Protein AF-A0A9P1CWI2-F1 (afdb_monomer)

InterPro domains:
  IPR001040 Translation Initiation factor eIF- 4e [PF01652] (31-166)
  IPR001040 Translation Initiation factor eIF- 4e [PTHR11960] (29-166)
  IPR023398 Translation Initiation factor eIF- 4e-like [G3DSA:3.30.760.10] (8-186)
  IPR023398 Translation Initiation factor eIF- 4e-like [SSF55418] (23-171)

Solvent-accessible surface area (backbone atoms only — not comparable to full-atom values): 26866 Å² total; per-residue (Å²): 137,82,56,58,44,91,47,72,92,69,32,76,87,67,84,75,74,81,76,81,66,73,94,78,68,85,71,74,74,52,68,39,91,61,45,31,30,34,32,39,27,47,54,78,75,98,80,74,99,66,72,77,67,72,56,48,67,78,30,46,40,81,76,48,71,30,50,26,55,58,49,39,53,70,49,55,76,75,49,87,49,60,39,45,46,76,77,44,68,39,51,57,78,47,96,83,74,55,87,72,64,51,47,45,38,30,46,33,41,20,35,62,95,48,61,100,46,62,83,29,82,61,35,41,56,12,34,40,40,32,34,72,39,52,75,86,69,39,50,47,54,46,20,22,30,54,48,35,46,51,50,32,53,61,68,65,70,47,50,64,88,42,74,44,29,40,36,43,34,64,40,57,85,56,80,90,76,84,65,76,47,22,45,32,43,34,46,31,26,45,39,65,91,84,47,63,74,77,56,47,55,52,51,53,53,44,28,50,53,38,52,28,50,39,32,13,42,34,80,86,72,81,41,80,53,77,63,62,67,75,72,43,80,48,74,42,50,82,70,61,57,62,56,53,55,60,69,72,52,90,72,81,90,82,83,86,82,90,83,92,83,86,88,86,82,86,82,91,78,90,80,91,77,92,78,84,88,77,94,80,81,86,78,79,82,77,73,80,83,36,50,30,38,43,23,65,50,56,27,65,76,32,45,59,63,80,42,82,49,46,55,24,46,23,49,32,59,41,80,89,77,71,41,70,44,61,34,53,64,63,44,58,54,53,91,84,42,67,63,84,49,88,50,83,44,70,61,29,44,19,56,35,75,47,15,38,87,87,52,49,83,44,71,49,58,24,57,44,51,62,38,52,31,59,45,45,27,50,75,73,32,43,69,65,82,57,50,89,83,20,60,23,58,30,56,41,77,91,78,71,41,69,44,62,34,60,60,65,39,61,57,48,92,84,43,65,64,83,36,88,46,85,74,23,32,32,32,33,54,43,26,36,81,86,66,45,81,43,72,47,59,36,57,75,74,47,76,71,77,82,89,123

Radius of gyration: 28.78 Å; Cα contacts (8 Å, |Δi|>4): 763; chains: 1; bounding box: 79×46×89 Å

Secondary structure (DSSP, 8-state):
-------TTTS-----------TT------EEEEEEEEEEEEPPPS-----TTHHHHHHEEEEEEEEEHHHHHHHHTTSPPHHHHHHS-SB---TT------BEEEEEEEETT--SSTTSTTTTT-EEEEEEEEGGG-HHHHHHHHHHHHHHHHTT-SSSS-EEEEEEEE-SSS--SS---EEEEEEEE---TTS-HHHHHHHHHHHHHHHHHHHTEETTTTEE---PPPSEEEE--TTTHHHHHHHHS-----------------------------S----------EE----HHHHHHTTT-----TTS-EEEEETTTTEEEEE--GGG-BTTB------SSGGG-EEEEEE-TT--EEEEEESS-----HHIIIII-TT----TTS-EEEEETTTTEEEEE--GGGSBTTBPP----TTS-EEEEEE-TT--EEEEEEPPP-PPP---

Mean predicted aligned error: 19.67 Å

Structure (mmCIF, N/CA/C/O backbone):
data_AF-A0A9P1CWI2-F1
#
_entry.id   AF-A0A9P1CWI2-F1
#
loop_
_atom_site.group_PDB
_atom_site.id
_atom_site.type_symbol
_atom_site.label_atom_id
_atom_site.label_alt_id
_atom_site.label_comp_id
_atom_site.label_asym_id
_atom_site.label_entity_id
_atom_site.label_seq_id
_atom_site.pdbx_PDB_ins_code
_atom_site.Cartn_x
_atom_site.Cartn_y
_atom_site.Cartn_z
_atom_site.occupancy
_atom_site.B_iso_or_equiv
_atom_site.auth_seq_id
_atom_site.auth_comp_id
_atom_site.auth_asym_id
_atom_site.auth_atom_id
_atom_site.pdbx_PDB_model_num
ATOM 1 N N . MET A 1 1 ? -16.389 21.669 15.141 1.00 61.06 1 MET A N 1
ATOM 2 C CA . MET A 1 1 ? -15.315 20.672 14.981 1.00 61.06 1 MET A CA 1
ATOM 3 C C . MET A 1 1 ? -15.997 19.438 14.447 1.00 61.06 1 MET A C 1
ATOM 5 O O . MET A 1 1 ? -16.940 18.985 15.090 1.00 61.06 1 MET A O 1
ATOM 9 N N . VAL A 1 2 ? -15.622 19.007 13.248 1.00 74.56 2 VAL A N 1
ATOM 10 C CA . VAL A 1 2 ? -16.222 17.835 12.600 1.00 74.56 2 VAL A CA 1
ATOM 11 C C . VAL A 1 2 ? -15.316 16.646 12.904 1.00 74.56 2 VAL A C 1
ATOM 13 O O . VAL A 1 2 ? -14.103 16.759 12.760 1.00 74.56 2 VAL A O 1
ATOM 16 N N . PHE A 1 3 ? -15.891 15.550 13.388 1.00 82.25 3 PHE A N 1
ATOM 17 C CA . PHE A 1 3 ? -15.157 14.331 13.722 1.00 82.25 3 PHE A CA 1
ATOM 18 C C . PHE A 1 3 ? -15.483 13.255 12.696 1.00 82.25 3 PHE A C 1
ATOM 20 O O . PHE A 1 3 ? -16.631 13.158 12.258 1.00 82.25 3 PHE A O 1
ATOM 27 N N . LEU A 1 4 ? -14.504 12.416 12.361 1.00 87.19 4 LEU A N 1
ATOM 28 C CA . LEU A 1 4 ? -14.755 11.220 11.562 1.00 87.19 4 LEU A CA 1
ATOM 29 C C . LEU A 1 4 ? -15.491 10.159 12.398 1.00 87.19 4 LEU A C 1
ATOM 31 O O . LEU A 1 4 ? -14.876 9.297 13.024 1.00 87.19 4 LEU A O 1
ATOM 35 N N . SER A 1 5 ? -16.819 10.228 12.415 1.00 87.12 5 SER A N 1
ATOM 36 C CA . SER A 1 5 ? -17.670 9.224 13.049 1.00 87.12 5 SER A CA 1
ATOM 37 C C . SER A 1 5 ? -18.740 8.738 12.082 1.00 87.12 5 SER A C 1
ATOM 39 O O . SER A 1 5 ? -19.436 9.533 11.450 1.00 87.12 5 SER A O 1
ATOM 41 N N . PHE A 1 6 ? -18.885 7.417 12.010 1.00 86.06 6 PHE A N 1
ATOM 42 C CA . PHE A 1 6 ? -19.970 6.751 11.286 1.00 86.06 6 PHE A CA 1
ATOM 43 C C . PHE A 1 6 ? -21.175 6.467 12.191 1.00 86.06 6 PHE A C 1
ATOM 45 O O . PHE A 1 6 ? -22.125 5.809 11.781 1.00 86.06 6 PHE A O 1
ATOM 52 N N . ASN A 1 7 ? -21.154 6.967 13.429 1.00 84.44 7 ASN A N 1
ATOM 53 C CA . ASN A 1 7 ? -22.314 6.947 14.300 1.00 84.44 7 ASN A CA 1
ATOM 54 C C . ASN A 1 7 ? -23.168 8.191 14.034 1.00 84.44 7 ASN A C 1
ATOM 56 O O . ASN A 1 7 ? -22.794 9.303 14.409 1.00 84.44 7 ASN A O 1
ATOM 60 N N . SER A 1 8 ? -24.355 7.997 13.461 1.00 77.62 8 SER A N 1
ATOM 61 C CA . SER A 1 8 ? -25.297 9.079 13.146 1.00 77.62 8 SER A CA 1
ATOM 62 C C . SER A 1 8 ? -25.824 9.837 14.375 1.00 77.62 8 SER A C 1
ATOM 64 O O . SER A 1 8 ? -26.480 10.863 14.234 1.00 77.62 8 SER A O 1
ATOM 66 N N . ALA A 1 9 ? -25.604 9.328 15.594 1.00 78.62 9 ALA A N 1
ATOM 67 C CA . ALA A 1 9 ? -25.898 10.059 16.828 1.00 78.62 9 ALA A CA 1
ATOM 68 C C . ALA A 1 9 ? -24.788 11.060 17.209 1.00 78.62 9 ALA A C 1
ATOM 70 O O . ALA A 1 9 ? -24.990 11.903 18.085 1.00 78.62 9 ALA A O 1
ATOM 71 N N . VAL A 1 10 ? -23.611 10.940 16.591 1.00 77.69 10 VAL A N 1
ATOM 72 C CA . VAL A 1 10 ? -22.402 11.720 16.874 1.00 77.69 10 VAL A CA 1
ATOM 73 C C . VAL A 1 10 ? -22.134 12.740 15.769 1.00 77.69 10 VAL A C 1
ATOM 75 O O . VAL A 1 10 ? -21.840 13.898 16.071 1.00 77.69 10 VAL A O 1
ATOM 78 N N . THR A 1 11 ? -22.241 12.333 14.505 1.00 68.44 11 THR A N 1
ATOM 79 C CA . THR A 1 11 ? -22.252 13.242 13.354 1.00 68.44 11 THR A CA 1
ATOM 80 C C . THR A 1 11 ? -23.661 13.798 13.166 1.00 68.44 11 THR A C 1
ATOM 82 O O . THR A 1 11 ? -24.639 13.055 13.183 1.00 68.44 11 THR A O 1
ATOM 85 N N . ALA A 1 12 ? -23.793 15.124 13.043 1.00 54.94 12 ALA A N 1
ATOM 86 C CA . ALA A 1 12 ? -25.077 15.715 12.675 1.00 54.94 12 ALA A CA 1
ATOM 87 C C . ALA A 1 12 ? -25.476 15.193 11.282 1.00 54.94 12 ALA A C 1
ATOM 89 O O . ALA A 1 12 ? -24.586 15.019 10.448 1.00 54.94 12 ALA A O 1
ATOM 90 N N . PRO A 1 13 ? -26.766 14.932 11.014 1.00 50.50 13 PRO A N 1
ATOM 91 C CA . PRO A 1 13 ? -27.206 14.628 9.663 1.00 50.50 13 PRO A CA 1
ATOM 92 C C . PRO A 1 13 ? -26.989 15.879 8.810 1.00 50.50 13 PRO A C 1
ATOM 94 O O . PRO A 1 13 ? -27.788 16.813 8.864 1.00 50.50 13 PRO A O 1
ATOM 97 N N . ASP A 1 14 ? -25.884 15.929 8.071 1.00 51.47 14 ASP A N 1
ATOM 98 C CA . ASP A 1 14 ? -25.762 16.875 6.972 1.00 51.47 14 ASP A CA 1
ATOM 99 C C . ASP A 1 14 ? -26.809 16.494 5.918 1.00 51.47 14 ASP A C 1
ATOM 101 O O . ASP A 1 14 ? -27.098 15.310 5.714 1.00 51.47 14 ASP A O 1
ATOM 105 N N . GLU A 1 15 ? -27.418 17.502 5.285 1.00 45.22 15 GLU A N 1
ATOM 106 C CA . GLU A 1 15 ? -28.235 17.322 4.085 1.00 45.22 15 GLU A CA 1
ATOM 107 C C . GLU A 1 15 ? -27.381 16.558 3.074 1.00 45.22 15 GLU A C 1
ATOM 109 O O . GLU A 1 15 ? -26.485 17.125 2.447 1.00 45.22 15 GLU A O 1
ATOM 114 N N . VAL A 1 16 ? -27.604 15.246 2.980 1.00 47.19 16 VAL A N 1
ATOM 115 C CA . VAL A 1 16 ? -26.963 14.394 1.989 1.00 47.19 16 VAL A CA 1
ATOM 116 C C . VAL A 1 16 ? -27.349 15.000 0.652 1.00 47.19 16 VAL A C 1
ATOM 118 O O . VAL A 1 16 ? -28.503 14.906 0.238 1.00 47.19 16 VAL A O 1
ATOM 121 N N . ALA A 1 17 ? -26.411 15.694 0.008 1.00 44.84 17 ALA A N 1
ATOM 122 C CA . ALA A 1 17 ? -26.569 16.030 -1.389 1.00 44.84 17 ALA A CA 1
ATOM 123 C C . ALA A 1 17 ? -26.794 14.689 -2.085 1.00 44.84 17 ALA A C 1
ATOM 125 O O . ALA A 1 17 ? -25.910 13.831 -2.044 1.00 44.84 17 ALA A O 1
ATOM 126 N N . GLU A 1 18 ? -27.996 14.477 -2.623 1.00 46.00 18 GLU A N 1
ATOM 127 C CA . GLU A 1 18 ? -28.284 13.323 -3.461 1.00 46.00 18 GLU A CA 1
ATOM 128 C C . GLU A 1 18 ? -27.294 13.380 -4.625 1.00 46.00 18 GLU A C 1
ATOM 130 O O . GLU A 1 18 ? -27.466 14.120 -5.595 1.00 46.00 18 GLU A O 1
ATOM 135 N N . LEU A 1 19 ? -26.187 12.652 -4.492 1.00 48.84 19 LEU A N 1
ATOM 136 C CA . LEU A 1 19 ? -25.312 12.356 -5.604 1.00 48.84 19 LEU A CA 1
ATOM 137 C C . LEU A 1 19 ? -26.126 11.418 -6.486 1.00 48.84 19 LEU A C 1
ATOM 139 O O . LEU A 1 19 ? -26.185 10.216 -6.240 1.00 48.84 19 LEU A O 1
ATOM 143 N N . HIS A 1 20 ? -26.817 11.991 -7.470 1.00 49.06 20 HIS A N 1
ATOM 144 C CA . HIS A 1 20 ? -27.402 11.242 -8.571 1.00 49.06 20 HIS A CA 1
ATOM 145 C C . HIS A 1 20 ? -26.250 10.565 -9.323 1.00 49.06 20 HIS A C 1
ATOM 147 O O . HIS A 1 20 ? -25.627 11.166 -10.196 1.00 49.06 20 HIS A O 1
ATOM 153 N N . GLY A 1 21 ? -25.901 9.350 -8.905 1.00 50.84 21 GLY A N 1
ATOM 154 C CA . GLY A 1 21 ? -25.001 8.483 -9.647 1.00 50.84 21 GLY A CA 1
ATOM 155 C C . GLY A 1 21 ? -25.728 7.971 -10.882 1.00 50.84 21 GLY A C 1
ATOM 156 O O . GLY A 1 21 ? -26.854 7.490 -10.772 1.00 50.84 21 GLY A O 1
ATOM 157 N N . ASP A 1 22 ? -25.100 8.093 -12.048 1.00 49.88 22 ASP A N 1
ATOM 158 C CA . ASP A 1 22 ? -25.577 7.450 -13.269 1.00 49.88 22 ASP A CA 1
ATOM 159 C C . ASP A 1 22 ? -25.653 5.929 -13.024 1.00 49.88 22 ASP A C 1
ATOM 161 O O . ASP A 1 22 ? -24.626 5.277 -12.828 1.00 49.88 22 ASP A O 1
ATOM 165 N N . GLU A 1 23 ? -26.869 5.369 -13.016 1.00 54.31 23 GLU A N 1
ATOM 166 C CA . GLU A 1 23 ? -27.195 3.976 -12.640 1.00 54.31 23 GLU A CA 1
ATOM 167 C C . GLU A 1 23 ? -26.564 2.878 -13.532 1.00 54.31 23 GLU A C 1
ATOM 169 O O . GLU A 1 23 ? -26.825 1.699 -13.317 1.00 54.31 23 GLU A O 1
ATOM 174 N N . ASP A 1 24 ? -25.701 3.220 -14.495 1.00 47.25 24 ASP A N 1
ATOM 175 C CA . ASP A 1 24 ? -25.179 2.284 -15.507 1.00 47.25 24 ASP A CA 1
ATOM 176 C C . ASP A 1 24 ? -23.649 2.091 -15.502 1.00 47.25 24 ASP A C 1
ATOM 178 O O . ASP A 1 24 ? -23.100 1.405 -16.369 1.00 47.25 24 ASP A O 1
ATOM 182 N N . SER A 1 25 ? -22.923 2.636 -14.522 1.00 53.34 25 SER A N 1
ATOM 183 C CA . SER A 1 25 ? -21.512 2.269 -14.345 1.00 53.34 25 SER A CA 1
ATOM 184 C C . SER A 1 25 ? -21.426 1.012 -13.485 1.00 53.34 25 SER A C 1
ATOM 186 O O . SER A 1 25 ? -21.505 1.095 -12.263 1.00 53.34 25 SER A O 1
ATOM 188 N N . LEU A 1 26 ? -21.261 -0.150 -14.123 1.00 56.81 26 LEU A N 1
ATOM 189 C CA . LEU A 1 26 ? -20.734 -1.363 -13.490 1.00 56.81 26 LEU A CA 1
ATOM 190 C C . LEU A 1 26 ? -19.372 -1.012 -12.862 1.00 56.81 26 LEU A C 1
ATOM 192 O O . LEU A 1 26 ? -18.341 -1.106 -13.526 1.00 56.81 26 LEU A O 1
ATOM 196 N N . MET A 1 27 ? -19.374 -0.491 -11.633 1.00 60.91 27 MET A N 1
ATOM 197 C CA . MET A 1 27 ? -18.154 -0.234 -10.881 1.00 60.91 27 MET A CA 1
ATOM 198 C C . MET A 1 27 ? -17.640 -1.585 -10.408 1.00 60.91 27 MET A C 1
ATOM 200 O O . MET A 1 27 ? -18.246 -2.208 -9.541 1.00 60.91 27 MET A O 1
ATOM 204 N N . ASP A 1 28 ? -16.561 -2.055 -11.032 1.00 71.75 28 ASP A N 1
ATOM 205 C CA . ASP A 1 28 ? -15.754 -3.127 -10.461 1.00 71.75 28 ASP A CA 1
ATOM 206 C C . ASP A 1 28 ? -15.321 -2.686 -9.052 1.00 71.75 28 ASP A C 1
ATOM 208 O O . ASP A 1 28 ? -14.821 -1.568 -8.890 1.00 71.75 28 ASP A O 1
ATOM 212 N N . ASP A 1 29 ? -15.541 -3.544 -8.050 1.00 78.50 29 ASP A N 1
ATOM 213 C CA . ASP A 1 29 ? -15.198 -3.271 -6.652 1.00 78.50 29 ASP A CA 1
ATOM 214 C C . ASP A 1 29 ? -13.732 -2.814 -6.530 1.00 78.50 29 ASP A C 1
ATOM 216 O O . ASP A 1 29 ? -12.827 -3.427 -7.103 1.00 78.50 29 ASP A O 1
ATOM 220 N N . LEU A 1 30 ? -13.472 -1.748 -5.773 1.00 89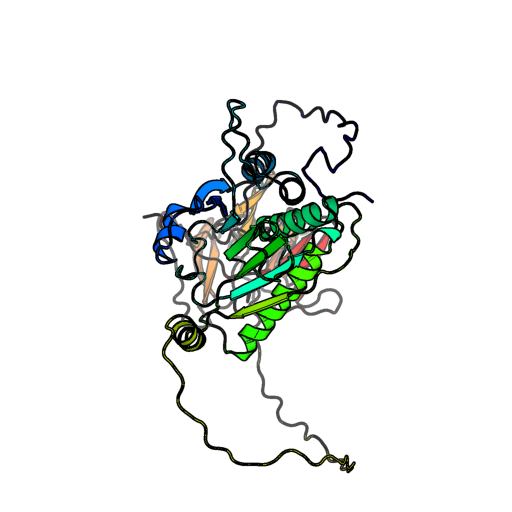.94 30 LEU A N 1
ATOM 221 C CA . LEU A 1 30 ? -12.133 -1.212 -5.541 1.00 89.94 30 LEU A CA 1
ATOM 222 C C . LEU A 1 30 ? -11.354 -2.144 -4.594 1.00 89.94 30 LEU A C 1
ATOM 224 O O . LEU A 1 30 ? -11.638 -2.163 -3.392 1.00 89.94 30 LEU A O 1
ATOM 228 N N . PRO A 1 31 ? -10.338 -2.894 -5.066 1.00 93.88 31 PRO A N 1
ATOM 229 C CA . PRO A 1 31 ? -9.671 -3.888 -4.234 1.00 93.88 31 PRO A CA 1
ATOM 230 C C . PRO A 1 31 ? -8.757 -3.235 -3.190 1.00 93.88 31 PRO A C 1
ATOM 232 O O . PRO A 1 31 ? -8.037 -2.270 -3.466 1.00 93.88 31 PRO A O 1
ATOM 235 N N . LEU A 1 32 ? -8.727 -3.807 -1.988 1.00 92.69 32 LEU A N 1
ATOM 236 C CA . LEU A 1 32 ? -7.727 -3.492 -0.971 1.00 92.69 32 LEU A CA 1
ATOM 237 C C . LEU A 1 32 ? -6.387 -4.158 -1.318 1.00 92.69 32 LEU A C 1
ATOM 239 O O . LEU A 1 32 ? -6.331 -5.189 -1.985 1.00 92.69 32 LEU A O 1
ATOM 243 N N . LYS A 1 33 ? -5.276 -3.605 -0.808 1.00 89.38 33 LYS A N 1
ATOM 244 C CA . LYS A 1 33 ? -3.926 -4.179 -0.997 1.00 89.38 33 LYS A CA 1
ATOM 245 C C . LYS A 1 33 ? -3.826 -5.630 -0.506 1.00 89.38 33 LYS A C 1
ATOM 247 O O . LYS A 1 33 ? -3.065 -6.425 -1.052 1.00 89.38 33 LYS A O 1
ATOM 252 N N . CYS A 1 34 ? -4.539 -5.945 0.568 1.00 89.25 34 CYS A N 1
ATOM 253 C CA . CYS A 1 34 ? -4.666 -7.281 1.126 1.00 89.25 34 CYS A CA 1
ATOM 254 C C . CYS A 1 34 ? -6.066 -7.457 1.711 1.00 89.25 34 CYS A C 1
ATOM 256 O O . CYS A 1 34 ? -6.697 -6.481 2.119 1.00 89.25 34 CYS A O 1
ATOM 258 N N . SER A 1 35 ? -6.518 -8.706 1.771 1.00 94.69 35 SER A N 1
ATOM 259 C CA . SER A 1 35 ? -7.766 -9.070 2.428 1.00 94.69 35 SER A CA 1
ATOM 260 C C . SER A 1 35 ? -7.636 -8.986 3.949 1.00 94.69 35 SER A C 1
ATOM 262 O O . SER A 1 35 ? -6.590 -9.291 4.537 1.00 94.69 35 SER A O 1
ATOM 264 N N . TRP A 1 36 ? -8.736 -8.625 4.593 1.00 96.81 36 TRP A N 1
ATOM 265 C CA . TRP A 1 36 ? -8.875 -8.503 6.034 1.00 96.81 36 TRP A CA 1
ATOM 266 C C . TRP A 1 36 ? -10.053 -9.334 6.520 1.00 96.81 36 TRP A C 1
ATOM 268 O O . TRP A 1 36 ? -11.030 -9.552 5.814 1.00 96.81 36 TRP A O 1
ATOM 278 N N . VAL A 1 37 ? -9.970 -9.786 7.760 1.00 94.88 37 VAL A N 1
ATOM 279 C CA . VAL A 1 37 ? -10.991 -10.580 8.426 1.00 94.88 37 VAL A CA 1
ATOM 280 C C . VAL A 1 37 ? -11.400 -9.853 9.693 1.00 94.88 37 VAL A C 1
ATOM 282 O O . VAL A 1 37 ? -10.557 -9.508 10.528 1.00 94.88 37 VAL A O 1
ATOM 285 N N . VAL A 1 38 ? -12.701 -9.621 9.837 1.00 94.50 38 VAL A N 1
ATOM 286 C CA . VAL A 1 38 ? -13.292 -9.032 11.036 1.00 94.50 38 VAL A CA 1
ATOM 287 C C . VAL A 1 38 ? -13.649 -10.143 12.011 1.00 94.50 38 VAL A C 1
ATOM 289 O O . VAL A 1 38 ? -14.324 -11.113 11.656 1.00 94.50 38 VAL A O 1
ATOM 292 N N . TRP A 1 39 ? -13.234 -9.970 13.261 1.00 91.81 39 TRP A N 1
ATOM 293 C CA . TRP A 1 39 ? -13.498 -10.889 14.357 1.00 91.81 39 TRP A CA 1
ATOM 294 C C . TRP A 1 39 ? -14.203 -10.178 15.507 1.00 91.81 39 TRP A C 1
ATOM 296 O O . TRP A 1 39 ? -13.939 -9.013 15.808 1.00 91.81 39 TRP A O 1
ATOM 306 N N . GLN A 1 40 ? -15.054 -10.920 16.200 1.00 87.00 40 GLN A N 1
ATOM 307 C CA . GLN A 1 40 ? -15.786 -10.474 17.373 1.00 87.00 40 GLN A CA 1
ATOM 308 C C . GLN A 1 40 ? -15.501 -11.420 18.533 1.00 87.00 40 GLN A C 1
ATOM 310 O O . GLN A 1 40 ? -15.705 -12.629 18.418 1.00 87.00 40 GLN A O 1
ATOM 315 N N . GLN A 1 41 ? -15.069 -10.868 19.664 1.00 84.94 41 GLN A N 1
ATOM 316 C CA . GLN A 1 41 ? -14.957 -11.609 20.913 1.00 84.94 41 GLN A CA 1
ATOM 317 C C . GLN A 1 41 ? -16.168 -11.324 21.797 1.00 84.94 41 GLN A C 1
ATOM 319 O O . GLN A 1 41 ? -16.372 -10.193 22.239 1.00 84.94 41 GLN A O 1
ATOM 324 N N . ARG A 1 42 ? -16.976 -12.347 22.077 1.00 78.44 42 ARG A N 1
ATOM 325 C CA . ARG A 1 42 ? -18.140 -12.239 22.967 1.00 78.44 42 ARG A CA 1
ATOM 326 C C . ARG A 1 42 ? -17.717 -12.336 24.432 1.00 78.44 42 ARG A C 1
ATOM 328 O O . ARG A 1 42 ? -16.853 -13.137 24.781 1.00 78.44 42 ARG A O 1
ATOM 335 N N . ALA A 1 43 ? -18.360 -11.554 25.293 1.00 66.62 43 ALA A N 1
ATOM 336 C CA . ALA A 1 43 ? -18.121 -11.613 26.726 1.00 66.62 43 ALA A CA 1
ATOM 337 C C . ALA A 1 43 ? -18.576 -12.960 27.301 1.00 66.62 43 ALA A C 1
ATOM 339 O O . ALA A 1 43 ? -19.666 -13.452 26.997 1.00 66.62 43 ALA A O 1
ATOM 340 N N . ALA A 1 44 ? -17.756 -13.535 28.179 1.00 59.84 44 ALA A N 1
ATOM 341 C CA . ALA A 1 44 ? -18.120 -14.730 28.928 1.00 59.84 44 ALA A CA 1
ATOM 342 C C . ALA A 1 44 ? -19.362 -14.469 29.805 1.00 59.84 44 ALA A C 1
ATOM 344 O O . ALA A 1 44 ? -19.411 -13.445 30.504 1.00 59.84 44 ALA A O 1
ATOM 345 N N . PRO A 1 45 ? -20.347 -15.385 29.869 1.00 53.25 45 PRO A N 1
ATOM 346 C CA . PRO A 1 45 ? -21.370 -15.312 30.901 1.00 53.25 45 PRO A CA 1
ATOM 347 C C . PRO A 1 45 ? -20.694 -15.372 32.280 1.00 53.25 45 PRO A C 1
ATOM 349 O O . PRO A 1 45 ? -19.791 -16.174 32.515 1.00 53.25 45 PRO A O 1
ATOM 352 N N . LYS A 1 46 ? -21.111 -14.496 33.204 1.00 48.50 46 LYS A N 1
ATOM 353 C CA . LYS A 1 46 ? -20.521 -14.330 34.547 1.00 48.50 46 LYS A CA 1
ATOM 354 C C . LYS A 1 46 ? -20.791 -15.538 35.460 1.00 48.50 46 LYS A C 1
ATOM 356 O O . LYS A 1 46 ? -21.474 -15.391 36.464 1.00 48.50 46 LYS A O 1
ATOM 361 N N . SER A 1 47 ? -20.320 -16.735 35.118 1.00 41.38 47 SER A N 1
ATOM 362 C CA . SER A 1 47 ? -20.416 -17.920 35.975 1.00 41.38 47 SER A CA 1
ATOM 363 C C . SER A 1 47 ? -19.581 -19.095 35.449 1.00 41.38 47 SER A C 1
ATOM 365 O O . SER A 1 47 ? -20.120 -20.182 35.263 1.00 41.38 47 SER A O 1
ATOM 367 N N . THR A 1 48 ? -18.273 -18.956 35.223 1.00 38.66 48 THR A N 1
ATOM 368 C CA . THR A 1 48 ? -17.390 -20.136 35.326 1.00 38.66 48 THR A CA 1
ATOM 369 C C . THR A 1 48 ? -15.945 -19.733 35.588 1.00 38.66 48 THR A C 1
ATOM 371 O O . THR A 1 48 ? -15.282 -19.115 34.764 1.00 38.66 48 THR A O 1
ATOM 374 N N . SER A 1 49 ? -15.449 -20.095 36.767 1.00 44.16 49 SER A N 1
ATOM 375 C CA . SER A 1 49 ? -14.027 -20.142 37.089 1.00 44.16 49 SER A CA 1
ATOM 376 C C . SER A 1 49 ? -13.399 -21.328 36.346 1.00 44.16 49 SER A C 1
ATOM 378 O O . SER A 1 49 ? -13.426 -22.451 36.846 1.00 44.16 49 SER A O 1
ATOM 380 N N . GLY A 1 50 ? -12.895 -21.093 35.136 1.00 39.66 50 GLY A N 1
ATOM 381 C CA . GLY A 1 50 ? -12.226 -22.091 34.299 1.00 39.66 50 GLY A CA 1
ATOM 382 C C . GLY A 1 50 ? -11.047 -21.475 33.543 1.00 39.66 50 GLY A C 1
ATOM 383 O O . GLY A 1 50 ? -11.042 -20.281 33.259 1.00 39.66 50 GLY A O 1
ATOM 384 N N . THR A 1 51 ? -10.024 -22.287 33.292 1.00 39.12 51 THR A N 1
ATOM 385 C CA . THR A 1 51 ? -8.711 -21.939 32.728 1.00 39.12 51 THR A CA 1
ATOM 386 C C . THR A 1 51 ? -8.802 -21.074 31.459 1.00 39.12 51 THR A C 1
ATOM 388 O O . THR A 1 51 ? -9.553 -21.370 30.538 1.00 39.12 51 THR A O 1
ATOM 391 N N . SER A 1 52 ? -8.015 -19.997 31.406 1.00 49.22 52 SER A N 1
ATOM 392 C CA . SER A 1 52 ? -8.210 -18.836 30.523 1.00 49.22 52 SER A CA 1
ATOM 393 C C . SER A 1 52 ? -7.942 -19.027 29.023 1.00 49.22 52 SER A C 1
ATOM 395 O O . SER A 1 52 ? -8.293 -18.130 28.263 1.00 49.22 52 SER A O 1
ATOM 397 N N . SER A 1 53 ? -7.322 -20.126 28.572 1.00 42.81 53 SER A N 1
ATOM 398 C CA . SER A 1 53 ? -7.009 -20.305 27.140 1.00 42.81 53 SER A CA 1
ATOM 399 C C . SER A 1 53 ? -8.147 -20.956 26.349 1.00 42.81 53 SER A C 1
ATOM 401 O O . SER A 1 53 ? -8.444 -20.503 25.250 1.00 42.81 53 SER A O 1
ATOM 403 N N . SER A 1 54 ? -8.854 -21.946 26.914 1.00 40.25 54 SER A N 1
ATOM 404 C CA . SER A 1 54 ? -9.941 -22.653 26.211 1.00 40.25 54 SER A CA 1
ATOM 405 C C . SER A 1 54 ? -11.163 -21.767 25.953 1.00 40.25 54 SER A C 1
ATOM 407 O O . SER A 1 54 ? -11.899 -21.979 25.000 1.00 40.25 54 SER A O 1
ATOM 409 N N . HIS A 1 55 ? -11.358 -20.726 26.766 1.00 52.56 55 HIS A N 1
ATOM 410 C CA . HIS A 1 55 ? -12.463 -19.782 26.603 1.00 52.56 55 HIS A CA 1
ATOM 411 C C . HIS A 1 55 ? -12.215 -18.756 25.475 1.00 52.56 55 HIS A C 1
ATOM 413 O O . HIS A 1 55 ? -13.160 -18.134 24.988 1.00 52.56 55 HIS A O 1
ATOM 419 N N . TYR A 1 56 ? -10.963 -18.527 25.054 1.00 57.34 56 TYR A N 1
ATOM 420 C CA . TYR A 1 56 ? -10.644 -17.514 24.038 1.00 57.34 56 TYR A CA 1
ATOM 421 C C . TYR A 1 56 ? -11.091 -17.945 22.635 1.00 57.34 56 TYR A C 1
ATOM 423 O O . TYR A 1 56 ? -11.803 -17.194 21.967 1.00 57.34 56 TYR A O 1
ATOM 431 N N . GLU A 1 57 ? -10.737 -19.169 22.233 1.00 59.50 57 GLU A N 1
ATOM 432 C CA . GLU A 1 57 ? -11.105 -19.759 20.937 1.00 59.50 57 GLU A CA 1
ATOM 433 C C . GLU A 1 57 ? -12.626 -19.925 20.799 1.00 59.50 57 GLU A C 1
ATOM 435 O O . GLU A 1 57 ? -13.195 -19.629 19.754 1.00 59.50 57 GLU A O 1
ATOM 440 N N . GLU A 1 58 ? -13.316 -20.310 21.878 1.00 61.19 58 GLU A N 1
ATOM 441 C CA . GLU A 1 58 ? -14.776 -20.482 21.874 1.00 61.19 58 GLU A CA 1
ATOM 442 C C . GLU A 1 58 ? -15.549 -19.148 21.8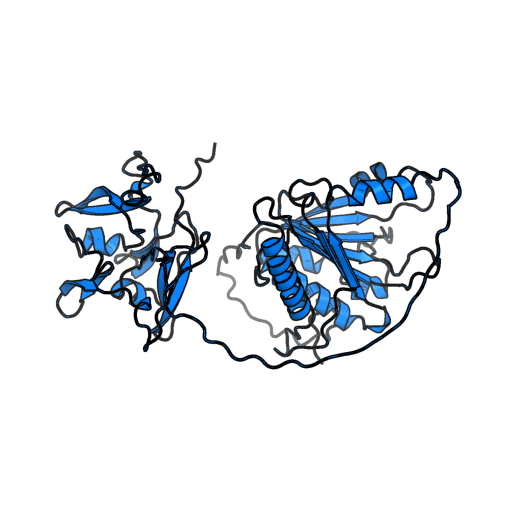34 1.00 61.19 58 GLU A C 1
ATOM 444 O O . GLU A 1 58 ? -16.692 -19.096 21.366 1.00 61.19 58 GLU A O 1
ATOM 449 N N . SER A 1 59 ? -14.939 -18.057 22.318 1.00 71.00 59 SER A N 1
ATOM 450 C CA . SER A 1 59 ? -15.570 -16.729 22.391 1.00 71.00 59 SER A CA 1
ATOM 451 C C . SER A 1 59 ? -15.232 -15.805 21.223 1.00 71.00 59 SER A C 1
ATOM 453 O O . SER A 1 59 ? -15.933 -14.808 21.039 1.00 71.00 59 SER A O 1
ATOM 455 N N . THR A 1 60 ? -14.210 -16.131 20.428 1.00 81.81 60 THR A N 1
ATOM 456 C CA . THR A 1 60 ? -13.738 -15.320 19.300 1.00 81.81 60 THR A CA 1
ATOM 457 C C . THR A 1 60 ? -14.222 -15.909 17.983 1.00 81.81 60 THR A C 1
ATOM 459 O O . THR A 1 60 ? -13.864 -17.025 17.625 1.00 81.81 60 THR A O 1
ATOM 462 N N . LYS A 1 61 ? -15.040 -15.160 17.241 1.00 83.62 61 LYS A N 1
ATOM 463 C CA . LYS A 1 61 ? -15.624 -15.616 15.975 1.00 83.62 61 LYS A CA 1
ATOM 464 C C . LYS A 1 61 ? -15.296 -14.657 14.848 1.00 83.62 61 LYS A C 1
ATOM 466 O O . LYS A 1 61 ? -15.430 -13.448 15.013 1.00 83.62 61 LYS A O 1
ATOM 471 N N . GLN A 1 62 ? -14.913 -15.205 13.703 1.00 86.94 62 GLN A N 1
ATOM 472 C CA . GLN A 1 62 ? -14.898 -14.469 12.445 1.00 86.94 62 GLN A CA 1
ATOM 473 C C . GLN A 1 62 ? -16.340 -14.119 12.060 1.00 86.94 62 GLN A C 1
ATOM 475 O O . GLN A 1 62 ? -17.221 -14.976 12.133 1.00 86.94 62 GLN A O 1
ATOM 480 N N . ILE A 1 63 ? -16.574 -12.865 11.676 1.00 88.25 63 ILE A N 1
ATOM 481 C CA . ILE A 1 63 ? -17.907 -12.358 11.321 1.00 88.25 63 ILE A CA 1
ATOM 482 C C . ILE A 1 63 ? -17.986 -11.789 9.901 1.00 88.25 63 ILE A C 1
ATOM 484 O O . ILE A 1 63 ? -19.078 -11.746 9.343 1.00 88.25 63 ILE A O 1
ATOM 488 N N . ALA A 1 64 ? -16.858 -11.393 9.300 1.00 89.44 64 ALA A N 1
ATOM 489 C CA . ALA A 1 64 ? -16.799 -10.935 7.912 1.00 89.44 64 ALA A CA 1
ATOM 490 C C . ALA A 1 64 ? -15.383 -11.072 7.332 1.00 89.44 64 ALA A C 1
ATOM 492 O O . ALA A 1 64 ? -14.402 -11.072 8.080 1.00 89.44 64 ALA A O 1
ATOM 493 N N . SER A 1 65 ? -15.296 -11.139 6.006 1.00 90.19 65 SER A N 1
ATOM 494 C CA . SER A 1 65 ? -14.064 -10.967 5.230 1.00 90.19 65 SER A CA 1
ATOM 495 C C . SER A 1 65 ? -14.228 -9.743 4.334 1.00 90.19 65 SER A C 1
ATOM 497 O O . SER A 1 65 ? -15.336 -9.457 3.892 1.00 90.19 65 SER A O 1
ATOM 499 N N . ILE A 1 66 ? -13.143 -9.007 4.121 1.00 95.00 66 ILE A N 1
ATOM 500 C CA . ILE A 1 66 ? -13.117 -7.736 3.404 1.00 95.00 66 ILE A CA 1
ATOM 501 C C . ILE A 1 66 ? -11.927 -7.764 2.453 1.00 95.00 66 ILE A C 1
ATOM 503 O O . ILE A 1 66 ? -10.780 -7.815 2.895 1.00 95.00 66 ILE A O 1
ATOM 507 N N . SER A 1 67 ? -12.195 -7.695 1.161 1.00 93.31 67 SER A N 1
ATOM 508 C CA . SER A 1 67 ? -11.201 -7.658 0.088 1.00 93.31 67 SER A CA 1
ATOM 509 C C . SER A 1 67 ? -11.315 -6.403 -0.781 1.00 93.31 67 SER A C 1
ATOM 511 O O . SER A 1 67 ? -10.357 -6.065 -1.477 1.00 93.31 67 SER A O 1
ATOM 513 N N . SER A 1 68 ? -12.423 -5.662 -0.677 1.00 94.38 68 SER A N 1
ATOM 514 C CA . SER A 1 68 ? -12.660 -4.396 -1.377 1.00 94.38 68 SER A CA 1
ATOM 515 C C . SER A 1 68 ? -13.126 -3.263 -0.454 1.00 94.38 68 SER A C 1
ATOM 517 O O . SER A 1 68 ? -13.477 -3.469 0.714 1.00 94.38 68 SER A O 1
ATOM 519 N N . VAL A 1 69 ? -13.112 -2.035 -0.974 1.00 94.06 69 VAL A N 1
ATOM 520 C CA . VAL A 1 69 ? -13.618 -0.836 -0.287 1.00 94.06 69 VAL A CA 1
ATOM 521 C C . VAL A 1 69 ? -15.135 -0.922 -0.091 1.00 94.06 69 VAL A C 1
ATOM 523 O O . VAL A 1 69 ? -15.657 -0.503 0.940 1.00 94.06 69 VAL A O 1
ATOM 526 N N . GLU A 1 70 ? -15.850 -1.494 -1.049 1.00 91.62 70 GLU A N 1
ATOM 527 C CA . GLU A 1 70 ? -17.295 -1.694 -1.023 1.00 91.62 70 GLU A CA 1
ATOM 528 C C . GLU A 1 70 ? -17.675 -2.699 0.065 1.00 91.62 70 GLU A C 1
ATOM 530 O O . GLU A 1 70 ? -18.529 -2.404 0.906 1.00 91.62 70 GLU A O 1
ATOM 535 N N . GLU A 1 71 ? -16.989 -3.846 0.123 1.00 91.81 71 GLU A N 1
ATOM 536 C CA . GLU A 1 71 ? -17.158 -4.830 1.199 1.00 91.81 71 GLU A CA 1
ATOM 537 C C . GLU A 1 71 ? -16.824 -4.227 2.567 1.00 91.81 71 GLU A C 1
ATOM 539 O O . GLU A 1 71 ? -17.505 -4.517 3.560 1.00 91.81 71 GLU A O 1
ATOM 544 N N . PHE A 1 72 ? -15.810 -3.353 2.625 1.00 94.94 72 PHE A N 1
ATOM 545 C CA . PHE A 1 72 ? -15.475 -2.628 3.844 1.00 94.94 72 PHE A CA 1
ATOM 546 C C . PHE A 1 72 ? -16.662 -1.790 4.307 1.00 94.94 72 PHE A C 1
ATOM 548 O O . PHE A 1 72 ? -17.104 -1.972 5.438 1.00 94.94 72 PHE A O 1
ATOM 555 N N . TRP A 1 73 ? -17.222 -0.926 3.458 1.00 92.25 73 TRP A N 1
ATOM 556 C CA . TRP A 1 73 ? -18.332 -0.058 3.859 1.00 92.25 73 TRP A CA 1
ATOM 557 C C . TRP A 1 73 ? -19.602 -0.838 4.207 1.00 92.25 73 TRP A C 1
ATOM 559 O O . TRP A 1 73 ? -20.219 -0.554 5.235 1.00 92.25 73 TRP A O 1
ATOM 569 N N . GLN A 1 74 ? -19.940 -1.877 3.434 1.00 87.62 74 GLN A N 1
ATOM 570 C CA . GLN A 1 74 ? -21.081 -2.758 3.719 1.00 87.62 74 GLN A CA 1
ATOM 571 C C . GLN A 1 74 ? -20.961 -3.464 5.077 1.00 87.62 74 GLN A C 1
ATOM 573 O O . GLN A 1 74 ? -21.966 -3.712 5.752 1.00 87.62 74 GLN A O 1
ATOM 578 N N . THR A 1 75 ? -19.732 -3.800 5.474 1.00 88.56 75 THR A N 1
ATOM 579 C CA . THR A 1 75 ? -19.443 -4.442 6.757 1.00 88.56 75 THR A CA 1
ATOM 580 C C . THR A 1 75 ? -19.388 -3.415 7.888 1.00 88.56 75 THR A C 1
ATOM 582 O O . THR A 1 75 ? -20.030 -3.600 8.921 1.00 88.56 75 THR A O 1
ATOM 585 N N . TRP A 1 76 ? -18.639 -2.325 7.707 1.00 89.25 76 TRP A N 1
ATOM 586 C CA . TRP A 1 76 ? -18.282 -1.372 8.760 1.00 89.25 76 TRP A CA 1
ATOM 587 C C . TRP A 1 76 ? -19.476 -0.574 9.285 1.00 89.25 76 TRP A C 1
ATOM 589 O O . TRP A 1 76 ? -19.534 -0.295 10.479 1.00 89.25 76 TRP A O 1
ATOM 599 N N . GLU A 1 77 ? -20.466 -0.283 8.435 1.00 84.69 77 GLU A N 1
ATOM 600 C CA . GLU A 1 77 ? -21.713 0.391 8.831 1.00 84.69 77 GLU A CA 1
ATOM 601 C C . GLU A 1 77 ? -22.538 -0.428 9.843 1.00 84.69 77 GLU A C 1
ATOM 603 O O . GLU A 1 77 ? -23.281 0.119 10.660 1.00 84.69 77 GLU A O 1
ATOM 608 N N . ARG A 1 78 ? -22.400 -1.759 9.821 1.00 82.56 78 ARG A N 1
ATOM 609 C CA . ARG A 1 78 ? -23.144 -2.672 10.704 1.00 82.56 78 ARG A CA 1
ATOM 610 C C . ARG A 1 78 ? -22.432 -2.930 12.029 1.00 82.56 78 ARG A C 1
ATOM 612 O O . ARG A 1 78 ? -23.031 -3.510 12.936 1.00 82.56 78 ARG A O 1
ATOM 619 N N . LEU A 1 79 ? -21.167 -2.531 12.143 1.00 85.38 79 LEU A N 1
ATOM 620 C CA . LEU A 1 79 ? -20.350 -2.752 13.330 1.00 85.38 79 LEU A CA 1
ATOM 621 C C . LEU A 1 79 ? -20.477 -1.581 14.314 1.00 85.38 79 LEU A C 1
ATOM 623 O O . LEU A 1 79 ? -20.601 -0.428 13.900 1.00 85.38 79 LEU A O 1
ATOM 627 N N . PRO A 1 80 ? -20.424 -1.851 15.629 1.00 82.88 80 PRO A N 1
ATOM 628 C CA . PRO A 1 80 ? -20.540 -0.801 16.630 1.00 82.88 80 PRO A CA 1
ATOM 629 C C . PRO A 1 80 ? -19.315 0.126 16.613 1.00 82.88 80 PRO A C 1
ATOM 631 O O . PRO A 1 80 ? -18.172 -0.329 16.526 1.00 82.88 80 PRO A O 1
ATOM 634 N N . GLN A 1 81 ? -19.552 1.431 16.754 1.00 86.88 81 GLN A N 1
ATOM 635 C CA . GLN A 1 81 ? -18.498 2.440 16.880 1.00 86.88 81 GLN A CA 1
ATOM 636 C C . GLN A 1 81 ? -18.054 2.589 18.349 1.00 86.88 81 GLN A C 1
ATOM 638 O O . GLN A 1 81 ? -18.838 2.311 19.259 1.00 86.88 81 GLN A O 1
ATOM 643 N N . PRO A 1 82 ? -16.824 3.060 18.637 1.00 87.31 82 PRO A N 1
ATOM 644 C CA . PRO A 1 82 ? -16.360 3.344 20.002 1.00 87.31 82 PRO A CA 1
ATOM 645 C C . PRO A 1 82 ? -17.346 4.133 20.883 1.00 87.31 82 PRO A C 1
ATOM 647 O O . PRO A 1 82 ? -17.482 3.862 22.079 1.00 87.31 82 PRO A O 1
ATOM 650 N N . SER A 1 83 ? -18.040 5.105 20.296 1.00 84.75 83 SER A N 1
ATOM 651 C CA . SER A 1 83 ? -19.076 5.928 20.916 1.00 84.75 83 SER A CA 1
ATOM 652 C C . SER A 1 83 ? -20.305 5.135 21.351 1.00 84.75 83 SER A C 1
ATOM 654 O O . SER A 1 83 ? -20.865 5.422 22.415 1.00 84.75 83 SER A O 1
ATOM 656 N N . ASP A 1 84 ? -20.692 4.109 20.590 1.00 78.38 84 ASP A N 1
ATOM 657 C CA . ASP A 1 84 ? -21.768 3.199 20.976 1.00 78.38 84 ASP A CA 1
ATOM 658 C C . ASP A 1 84 ? -21.382 2.483 22.267 1.00 78.38 84 ASP A C 1
ATOM 660 O O . ASP A 1 84 ? -22.172 2.455 23.204 1.00 78.38 84 ASP A O 1
ATOM 664 N N . LEU A 1 85 ? -20.123 2.049 22.393 1.00 69.62 85 LEU A N 1
ATOM 665 C CA . LEU A 1 85 ? -19.628 1.314 23.566 1.00 69.62 85 LEU A CA 1
ATOM 666 C C . LEU A 1 85 ? -19.634 2.153 24.852 1.00 69.62 85 LEU A C 1
ATOM 668 O O . LEU A 1 85 ? -19.782 1.610 25.948 1.00 69.62 85 LEU A O 1
ATOM 672 N N . LEU A 1 86 ? -19.480 3.478 24.738 1.00 68.06 86 LEU A N 1
ATOM 673 C CA . LEU A 1 86 ? -19.559 4.394 25.881 1.00 68.06 86 LEU A CA 1
ATOM 674 C C . LEU A 1 86 ? -20.980 4.517 26.448 1.00 68.06 86 LEU A C 1
ATOM 676 O O . LEU A 1 86 ? -21.137 4.815 27.634 1.00 68.06 86 LEU A O 1
ATOM 680 N N . THR A 1 87 ? -22.005 4.343 25.610 1.00 61.62 87 THR A N 1
ATOM 681 C CA . THR A 1 87 ? -23.409 4.629 25.954 1.00 61.62 87 THR A CA 1
ATOM 682 C C . THR A 1 87 ? -24.238 3.362 26.137 1.00 61.62 87 THR A C 1
ATOM 684 O O . THR A 1 87 ? -25.070 3.279 27.042 1.00 61.62 87 THR A O 1
ATOM 687 N N . ARG A 1 88 ? -23.981 2.351 25.311 1.00 55.91 88 ARG A N 1
ATOM 688 C CA . ARG A 1 88 ? -24.605 1.036 25.301 1.00 55.91 88 ARG A CA 1
ATOM 689 C C . ARG A 1 88 ? -23.466 0.033 25.180 1.00 55.91 88 ARG A C 1
ATOM 691 O O . ARG A 1 88 ? -22.858 -0.081 24.124 1.00 55.91 88 ARG A O 1
ATOM 698 N N . ARG A 1 89 ? -23.146 -0.670 26.277 1.00 54.03 89 ARG A N 1
ATOM 699 C CA . ARG A 1 89 ? -22.198 -1.808 26.261 1.00 54.03 89 ARG A CA 1
ATOM 700 C C . ARG A 1 89 ? -22.378 -2.584 24.958 1.00 54.03 89 ARG A C 1
ATOM 702 O O . ARG A 1 89 ? -23.540 -2.833 24.653 1.00 54.03 89 ARG A O 1
ATOM 709 N N . MET A 1 90 ? -21.299 -2.928 24.243 1.00 51.00 90 MET A N 1
ATOM 710 C CA . MET A 1 90 ? -21.363 -3.464 22.875 1.00 51.00 90 MET A CA 1
ATOM 711 C C . MET A 1 90 ? -22.516 -4.474 22.717 1.00 51.00 90 MET A C 1
ATOM 713 O O . MET A 1 90 ? -22.370 -5.626 23.112 1.00 51.00 90 MET A O 1
ATOM 717 N N . ALA A 1 91 ? -23.671 -4.037 22.226 1.00 50.06 91 ALA A N 1
ATOM 718 C CA . ALA A 1 91 ? -24.844 -4.879 22.069 1.00 50.06 91 ALA A CA 1
ATOM 719 C C . ALA A 1 91 ? -25.021 -5.061 20.573 1.00 50.06 91 ALA A C 1
ATOM 721 O O . ALA A 1 91 ? -25.263 -4.093 19.851 1.00 50.06 91 ALA A O 1
ATOM 722 N N . GLU A 1 92 ? -24.836 -6.296 20.118 1.00 48.03 92 GLU A N 1
ATOM 723 C CA . GLU A 1 92 ? -25.175 -6.699 18.759 1.00 48.03 92 GLU A CA 1
ATOM 724 C C . GLU A 1 92 ? -26.639 -6.294 18.499 1.00 48.03 92 GLU A C 1
ATOM 726 O O . GLU A 1 92 ? -27.535 -6.654 19.265 1.00 48.03 92 GLU A O 1
ATOM 731 N N . LYS A 1 93 ? -26.891 -5.472 17.470 1.00 50.16 93 LYS A N 1
ATOM 732 C CA . LYS A 1 93 ? -28.262 -5.232 17.005 1.00 50.16 93 LYS A CA 1
ATOM 733 C C . LYS A 1 93 ? -28.711 -6.518 16.322 1.00 50.16 93 LYS A C 1
ATOM 735 O O . LYS A 1 93 ? -28.275 -6.792 15.207 1.00 50.16 93 LYS A O 1
ATOM 740 N N . ASN A 1 94 ? -29.565 -7.303 16.972 1.00 47.78 94 ASN A N 1
ATOM 741 C CA . ASN A 1 94 ? -30.173 -8.446 16.303 1.00 47.78 94 ASN A CA 1
ATOM 742 C C . ASN A 1 94 ? -31.008 -7.951 15.110 1.00 47.78 94 ASN A C 1
ATOM 744 O O . ASN A 1 94 ? -31.746 -6.968 15.216 1.00 47.78 94 ASN A O 1
ATOM 748 N N . LEU A 1 95 ? -30.888 -8.641 13.972 1.00 42.09 95 LEU A N 1
ATOM 749 C CA . LEU A 1 95 ? -31.590 -8.318 12.721 1.00 42.09 95 LEU A CA 1
ATOM 750 C C . LEU A 1 95 ? -33.125 -8.392 12.850 1.00 42.09 95 LEU A C 1
ATOM 752 O O . LEU A 1 95 ? -33.839 -7.882 11.992 1.00 42.09 95 LEU A O 1
ATOM 756 N N . ASP A 1 96 ? -33.633 -9.012 13.914 1.00 47.06 96 ASP A N 1
ATOM 757 C CA . ASP A 1 96 ? -35.055 -9.204 14.207 1.00 47.06 96 ASP A CA 1
ATOM 758 C C . ASP A 1 96 ? -35.624 -8.206 15.236 1.00 47.06 96 ASP A C 1
ATOM 760 O O . ASP A 1 96 ? -36.812 -8.260 15.555 1.00 47.06 96 ASP A O 1
ATOM 764 N N . GLY A 1 97 ? -34.802 -7.287 15.759 1.00 43.03 97 GLY A N 1
ATOM 765 C CA . GLY A 1 97 ? -35.215 -6.330 16.788 1.00 43.03 97 GLY A CA 1
ATOM 766 C C . GLY A 1 97 ? -35.396 -6.928 18.190 1.00 43.03 97 GLY A C 1
ATOM 767 O O . GLY A 1 97 ? -35.939 -6.248 19.061 1.00 43.03 97 GLY A O 1
ATOM 768 N N . SER A 1 98 ? -34.960 -8.169 18.434 1.00 45.72 98 SER A N 1
ATOM 769 C CA . SER A 1 98 ? -34.983 -8.781 19.767 1.00 45.72 98 SER A CA 1
ATOM 770 C C . SER A 1 98 ? -33.894 -8.201 20.686 1.00 45.72 98 SER A C 1
ATOM 772 O O . SER A 1 98 ? -32.757 -7.967 20.270 1.00 45.72 98 SER A O 1
ATOM 774 N N . GLU A 1 99 ? -34.226 -7.978 21.964 1.00 45.75 99 GLU A N 1
ATOM 775 C CA . GLU A 1 99 ? -33.313 -7.446 22.995 1.00 45.75 99 GLU A CA 1
ATOM 776 C C . GLU A 1 99 ? -32.369 -8.507 23.601 1.00 45.75 99 GLU A C 1
ATOM 778 O O . GLU A 1 99 ? -31.914 -8.361 24.738 1.00 45.75 99 GLU A O 1
ATOM 783 N N . ASP A 1 100 ? -32.039 -9.578 22.875 1.00 47.19 100 ASP A N 1
ATOM 784 C CA . ASP A 1 100 ? -30.995 -10.509 23.313 1.00 47.19 100 ASP A CA 1
ATOM 785 C C . ASP A 1 100 ? -29.620 -9.846 23.124 1.00 47.19 100 ASP A C 1
ATOM 787 O O . ASP A 1 100 ? -28.957 -9.986 22.097 1.00 47.19 100 ASP A O 1
ATOM 791 N N . CYS A 1 101 ? -29.202 -9.048 24.115 1.00 47.31 101 CYS A N 1
ATOM 792 C CA . CYS A 1 101 ? -27.950 -8.303 24.055 1.00 47.31 101 CYS A CA 1
ATOM 793 C C . CYS A 1 101 ? -26.747 -9.239 24.272 1.00 47.31 101 CYS A C 1
ATOM 795 O O . CYS A 1 101 ? -26.376 -9.597 25.395 1.00 47.31 101 CYS A O 1
ATOM 797 N N . HIS A 1 102 ? -26.086 -9.638 23.190 1.00 54.06 102 HIS A N 1
ATOM 798 C CA . HIS A 1 102 ? -24.764 -10.243 23.297 1.00 54.06 102 HIS A CA 1
ATOM 799 C C . HIS A 1 102 ? -23.730 -9.143 23.525 1.00 54.06 102 HIS A C 1
ATOM 801 O O . HIS A 1 102 ? -23.503 -8.312 22.650 1.00 54.06 102 HIS A O 1
ATOM 807 N N . TYR A 1 103 ? -23.117 -9.139 24.713 1.00 62.22 103 TYR A N 1
ATOM 808 C CA . TYR A 1 103 ? -22.007 -8.244 25.025 1.00 62.22 103 TYR A CA 1
ATOM 809 C C . TYR A 1 103 ? -20.764 -8.661 24.236 1.00 62.22 103 TYR A C 1
ATOM 811 O O . TYR A 1 103 ? -20.364 -9.826 24.274 1.00 62.22 103 TYR A O 1
ATOM 819 N N . VAL A 1 104 ? -20.140 -7.712 23.552 1.00 67.25 104 VAL A N 1
ATOM 820 C CA . VAL A 1 104 ? -18.853 -7.901 22.871 1.00 67.25 104 VAL A CA 1
ATOM 821 C C . VAL A 1 104 ? -17.743 -7.270 23.711 1.00 67.25 104 VAL A C 1
ATOM 823 O O . VAL A 1 104 ? -17.835 -6.116 24.114 1.00 67.25 104 VAL A O 1
ATOM 826 N N . ASP A 1 105 ? -16.700 -8.042 24.001 1.00 75.31 105 ASP A N 1
ATOM 827 C CA . ASP A 1 105 ? -15.525 -7.584 24.751 1.00 75.31 105 ASP A CA 1
ATOM 828 C C . ASP A 1 105 ? -14.479 -6.947 23.823 1.00 75.31 105 ASP A C 1
ATOM 830 O O . ASP A 1 105 ? -13.753 -6.034 24.231 1.00 75.31 105 ASP A O 1
ATOM 834 N N . ALA A 1 106 ? -14.395 -7.422 22.575 1.00 85.75 106 ALA A N 1
ATOM 835 C CA . ALA A 1 106 ? -13.496 -6.867 21.575 1.00 85.75 106 ALA A CA 1
ATOM 836 C C . ALA A 1 106 ? -14.027 -7.007 20.143 1.00 85.75 106 ALA A C 1
ATOM 838 O O . ALA A 1 106 ? -14.539 -8.060 19.759 1.00 85.75 106 ALA A O 1
ATOM 839 N N . LEU A 1 107 ? -13.824 -5.959 19.346 1.00 90.31 107 LEU A N 1
ATOM 840 C CA . LEU A 1 107 ? -13.937 -5.977 17.889 1.00 90.31 107 LEU A CA 1
ATOM 841 C C . LEU A 1 107 ? -12.527 -5.941 17.304 1.00 90.31 107 LEU A C 1
ATOM 843 O O . LEU A 1 107 ? -11.674 -5.193 17.781 1.00 90.31 107 LEU A O 1
ATOM 847 N N . MET A 1 108 ? -12.250 -6.763 16.303 1.00 94.25 108 MET A N 1
ATOM 848 C CA . MET A 1 108 ? -10.897 -6.946 15.788 1.00 94.25 108 MET A CA 1
ATOM 849 C C . MET A 1 108 ? -10.910 -7.038 14.268 1.00 94.25 108 MET A C 1
ATOM 851 O O . MET A 1 108 ? -11.859 -7.555 13.689 1.00 94.25 108 MET A O 1
ATOM 855 N N . ILE A 1 109 ? -9.844 -6.572 13.626 1.00 96.44 109 ILE A N 1
ATOM 856 C CA . ILE A 1 109 ? -9.638 -6.708 12.183 1.00 96.44 109 ILE A CA 1
ATOM 857 C C . ILE A 1 109 ? -8.194 -7.136 11.935 1.00 96.44 109 ILE A C 1
ATOM 859 O O . ILE A 1 109 ? -7.262 -6.442 12.329 1.00 96.44 109 ILE A O 1
ATOM 863 N N . PHE A 1 110 ? -8.002 -8.317 11.358 1.00 96.75 110 PHE A N 1
ATOM 864 C CA . PHE A 1 110 ? -6.688 -8.925 11.121 1.00 96.75 110 PHE A CA 1
ATOM 865 C C . PHE A 1 110 ? -6.532 -9.259 9.647 1.00 96.75 110 PHE A C 1
ATOM 867 O O . PHE A 1 110 ? -7.529 -9.444 8.957 1.00 96.75 110 PHE A O 1
ATOM 874 N N . ARG A 1 111 ? -5.296 -9.325 9.152 1.00 93.75 111 ARG A N 1
ATOM 875 C CA . ARG A 1 111 ? -5.051 -9.791 7.782 1.00 93.75 111 ARG A CA 1
ATOM 876 C C . ARG A 1 111 ? -5.619 -11.190 7.589 1.00 93.75 111 ARG A C 1
ATOM 878 O O . ARG A 1 111 ? -5.598 -12.008 8.509 1.00 93.75 111 ARG A O 1
ATOM 885 N N . GLU A 1 112 ? -6.079 -11.473 6.379 1.00 90.88 112 GLU A N 1
ATOM 886 C CA . GLU A 1 112 ? -6.451 -12.831 6.002 1.00 90.88 112 GLU A CA 1
ATOM 887 C C . GLU A 1 112 ? -5.293 -13.807 6.256 1.00 90.88 112 GLU A C 1
ATOM 889 O O . GLU A 1 112 ? -4.126 -13.511 5.991 1.00 90.88 112 GLU A O 1
ATOM 894 N N . GLY A 1 113 ? -5.624 -14.960 6.841 1.00 83.94 113 GLY A N 1
ATOM 895 C CA . GLY A 1 113 ? -4.648 -15.966 7.255 1.00 83.94 113 GLY A CA 1
ATOM 896 C C . GLY A 1 113 ? -3.913 -15.669 8.566 1.00 83.94 113 GLY A C 1
ATOM 897 O O . GLY A 1 113 ? -3.145 -16.522 8.998 1.00 83.94 113 GLY A O 1
ATOM 898 N N . VAL A 1 114 ? -4.151 -14.521 9.217 1.00 87.94 114 VAL A N 1
ATOM 899 C CA . VAL A 1 114 ? -3.613 -14.219 10.552 1.00 87.94 114 VAL A CA 1
ATOM 900 C C . VAL A 1 114 ? -4.714 -14.341 11.595 1.00 87.94 114 VAL A C 1
ATOM 902 O O . VAL A 1 114 ? -5.656 -13.545 11.635 1.00 87.94 114 VAL A O 1
ATOM 905 N N . LEU A 1 115 ? -4.577 -15.317 12.486 1.00 86.00 115 LEU A N 1
ATOM 906 C CA . LEU A 1 115 ? -5.491 -15.468 13.608 1.00 86.00 115 LEU A CA 1
ATOM 907 C C . LEU A 1 115 ? -5.252 -14.352 14.636 1.00 86.00 115 LEU A C 1
ATOM 909 O O . LEU A 1 115 ? -4.102 -13.978 14.895 1.00 86.00 115 LEU A O 1
ATOM 913 N N . PRO A 1 116 ? -6.309 -13.833 15.287 1.00 87.62 116 PRO A N 1
ATOM 914 C CA . PRO A 1 116 ? -6.193 -12.797 16.304 1.00 87.62 116 PRO A CA 1
ATOM 915 C C . PRO A 1 116 ? -5.668 -13.375 17.627 1.00 87.62 116 PRO A C 1
ATOM 917 O O . PRO A 1 116 ? -6.201 -13.070 18.684 1.00 87.62 116 PRO A O 1
ATOM 920 N N . GLN A 1 117 ? -4.610 -14.178 17.612 1.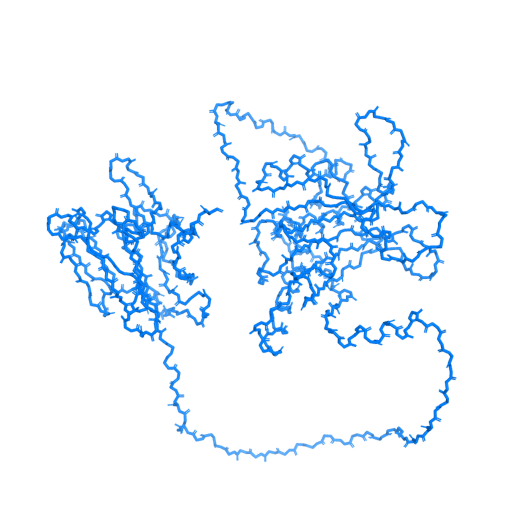00 82.69 117 GLN A N 1
ATOM 921 C CA . GLN A 1 117 ? -4.012 -14.810 18.786 1.00 82.69 117 GLN A CA 1
ATOM 922 C C . GLN A 1 117 ? -2.488 -14.690 18.733 1.00 82.69 117 GLN A C 1
ATOM 924 O O . GLN A 1 117 ? -1.904 -14.506 17.664 1.00 82.69 117 GLN A O 1
ATOM 929 N N . TRP A 1 118 ? -1.837 -14.728 19.893 1.00 77.00 118 TRP A N 1
ATOM 930 C CA . TRP A 1 118 ? -0.388 -14.510 19.972 1.00 77.00 118 TRP A CA 1
ATOM 931 C C . TRP A 1 118 ? 0.403 -15.741 19.511 1.00 77.00 118 TRP A C 1
ATOM 933 O O . TRP A 1 118 ? 1.569 -15.618 19.156 1.00 77.00 118 TRP A O 1
ATOM 943 N N . GLU A 1 119 ? -0.235 -16.911 19.496 1.00 80.25 119 GLU A N 1
ATOM 944 C CA . GLU A 1 119 ? 0.301 -18.180 19.011 1.00 80.25 119 GLU A CA 1
ATOM 945 C C . GLU A 1 119 ? 0.390 -18.246 17.480 1.00 80.25 119 GLU A C 1
ATOM 947 O O . GLU A 1 119 ? 1.087 -19.109 16.948 1.00 80.25 119 GLU A O 1
ATOM 952 N N . ASP A 1 120 ? -0.315 -17.361 16.769 1.00 81.19 120 ASP A N 1
ATOM 953 C CA . ASP A 1 120 ? -0.223 -17.265 15.315 1.00 81.19 120 ASP A CA 1
ATOM 954 C C . ASP A 1 120 ? 1.209 -16.910 14.896 1.00 81.19 120 ASP A C 1
ATOM 956 O O . ASP A 1 120 ? 1.823 -16.011 15.474 1.00 81.19 120 ASP A O 1
ATOM 960 N N . ALA A 1 121 ? 1.738 -17.588 13.877 1.00 78.06 121 ALA A N 1
ATOM 961 C CA . ALA A 1 121 ? 3.120 -17.415 13.434 1.00 78.06 121 ALA A CA 1
ATOM 962 C C . ALA A 1 121 ? 3.445 -15.969 13.015 1.00 78.06 121 ALA A C 1
ATOM 964 O O . ALA A 1 121 ? 4.578 -15.517 13.185 1.00 78.06 121 ALA A O 1
ATOM 965 N N . ALA A 1 122 ? 2.465 -15.218 12.497 1.00 79.00 122 ALA A N 1
ATOM 966 C CA . ALA A 1 122 ? 2.658 -13.815 12.149 1.00 79.00 122 ALA A CA 1
ATOM 967 C C . ALA A 1 122 ? 2.753 -12.914 13.391 1.00 79.00 122 ALA A C 1
ATOM 969 O O . ALA A 1 122 ? 3.385 -11.860 13.334 1.00 79.00 122 ALA A O 1
ATOM 970 N N . ASN A 1 123 ? 2.164 -13.320 14.517 1.00 82.44 123 ASN A N 1
ATOM 971 C CA . ASN A 1 123 ? 2.141 -12.543 15.754 1.00 82.44 123 ASN A CA 1
ATOM 972 C C . ASN A 1 123 ? 3.208 -12.997 16.762 1.00 82.44 123 ASN A C 1
ATOM 974 O O . ASN A 1 123 ? 3.678 -12.175 17.544 1.00 82.44 123 ASN A O 1
ATOM 978 N N . SER A 1 124 ? 3.627 -14.264 16.742 1.00 78.75 124 SER A N 1
ATOM 979 C CA . SER A 1 124 ? 4.410 -14.898 17.813 1.00 78.75 124 SER A CA 1
ATOM 980 C C . SER A 1 124 ? 5.785 -14.284 18.066 1.00 78.75 124 SER A C 1
ATOM 982 O O . SER A 1 124 ? 6.291 -14.361 19.180 1.00 78.75 124 SER A O 1
ATOM 984 N N . GLU A 1 125 ? 6.389 -13.664 17.052 1.00 77.75 125 GLU A N 1
ATOM 985 C CA . GLU A 1 125 ? 7.676 -12.956 17.166 1.00 77.75 125 GLU A CA 1
ATOM 986 C C . GLU A 1 125 ? 7.512 -11.425 17.203 1.00 77.75 125 GLU A C 1
ATOM 988 O O . GLU A 1 125 ? 8.481 -10.660 17.146 1.00 77.75 125 GLU A O 1
ATOM 993 N N . GLY A 1 126 ? 6.268 -10.956 17.231 1.00 83.00 126 GLY A N 1
ATOM 994 C CA . GLY A 1 126 ? 5.886 -9.564 17.082 1.00 83.00 126 GLY A CA 1
ATOM 995 C C . GLY A 1 126 ? 5.672 -8.820 18.392 1.00 83.00 126 GLY A C 1
ATOM 996 O O . GLY A 1 126 ? 6.388 -8.991 19.382 1.00 83.00 126 GLY A O 1
ATOM 997 N N . GLY A 1 127 ? 4.689 -7.930 18.370 1.00 86.25 127 GLY A N 1
ATOM 998 C CA . GLY A 1 127 ? 4.239 -7.184 19.535 1.00 86.25 127 GLY A CA 1
ATOM 999 C C . GLY A 1 127 ? 2.964 -6.406 19.245 1.00 86.25 127 GLY A C 1
ATOM 1000 O O . GLY A 1 127 ? 2.429 -6.464 18.137 1.00 86.25 127 GLY A O 1
ATOM 1001 N N . HIS A 1 128 ? 2.479 -5.670 20.242 1.00 89.00 128 HIS A N 1
ATOM 1002 C CA . HIS A 1 128 ? 1.332 -4.776 20.077 1.00 89.00 128 HIS A CA 1
ATOM 1003 C C . HIS A 1 128 ? 1.473 -3.465 20.871 1.00 89.00 128 HIS A C 1
ATOM 1005 O O . HIS A 1 128 ? 2.105 -3.404 21.933 1.00 89.00 128 HIS A O 1
ATOM 1011 N N . PHE A 1 129 ? 0.905 -2.392 20.317 1.00 91.62 129 PHE A N 1
ATOM 1012 C CA . PHE A 1 129 ? 0.948 -1.021 20.827 1.00 91.62 129 PHE A CA 1
ATOM 1013 C C . PHE A 1 129 ? -0.400 -0.807 21.467 1.00 91.62 129 PHE A C 1
ATOM 1015 O O . PHE A 1 129 ? -1.417 -1.008 20.808 1.00 91.62 129 PHE A O 1
ATOM 1022 N N . GLN A 1 130 ? -0.419 -0.406 22.731 1.00 91.69 130 GLN A N 1
ATOM 1023 C CA . GLN A 1 130 ? -1.668 -0.150 23.434 1.00 91.69 130 GLN A CA 1
ATOM 1024 C C . GLN A 1 130 ? -1.891 1.345 23.603 1.00 91.69 130 GLN A C 1
ATOM 1026 O O . GLN A 1 130 ? -1.050 2.047 24.165 1.00 91.69 130 GLN A O 1
ATOM 1031 N N . PHE A 1 131 ? -3.060 1.807 23.178 1.00 90.62 131 PHE A N 1
ATOM 1032 C CA . PHE A 1 131 ? -3.546 3.159 23.412 1.00 90.62 131 PHE A CA 1
ATOM 1033 C C . PHE A 1 131 ? -4.742 3.090 24.352 1.00 90.62 131 PHE A C 1
ATOM 1035 O O . PHE A 1 131 ? -5.759 2.476 24.029 1.00 90.62 131 PHE A O 1
ATOM 1042 N N . HIS A 1 132 ? -4.618 3.701 25.530 1.00 89.12 132 HIS A N 1
ATOM 1043 C CA . HIS A 1 132 ? -5.670 3.716 26.544 1.00 89.12 132 HIS A CA 1
ATOM 1044 C C . HIS A 1 132 ? -6.368 5.068 26.545 1.00 89.12 132 HIS A C 1
ATOM 1046 O O . HIS A 1 132 ? -5.764 6.097 26.852 1.00 89.12 132 HIS A O 1
ATOM 1052 N N . PHE A 1 133 ? -7.664 5.056 26.270 1.00 87.69 133 PHE A N 1
ATOM 1053 C CA . PHE A 1 133 ? -8.490 6.250 26.248 1.00 87.69 133 PHE A CA 1
ATOM 1054 C C . PHE A 1 133 ? -9.458 6.247 27.420 1.00 87.69 133 PHE A C 1
ATOM 1056 O O . PHE A 1 133 ? -10.108 5.246 27.720 1.00 87.69 133 PHE A O 1
ATOM 1063 N N . LYS A 1 134 ? -9.560 7.388 28.098 1.00 84.25 134 LYS A N 1
ATOM 1064 C CA . LYS A 1 134 ? -10.539 7.576 29.170 1.00 84.25 134 LYS A CA 1
ATOM 1065 C C . LYS A 1 134 ? -11.897 7.881 28.552 1.00 84.25 134 LYS A C 1
ATOM 1067 O O . LYS A 1 134 ? -11.981 8.494 27.494 1.00 84.25 134 LYS A O 1
ATOM 1072 N N . THR A 1 135 ? -12.968 7.569 29.271 1.00 77.25 135 THR A N 1
ATOM 1073 C CA . THR A 1 135 ? -14.329 7.969 28.869 1.00 77.25 135 THR A CA 1
ATOM 1074 C C . THR A 1 135 ? -14.476 9.492 28.720 1.00 77.25 135 THR A C 1
ATOM 1076 O O . THR A 1 135 ? -15.280 9.964 27.923 1.00 77.25 135 THR A O 1
ATOM 1079 N N . SER A 1 136 ? -13.643 10.274 29.419 1.00 83.00 136 SER A N 1
ATOM 1080 C CA . SER A 1 136 ? -13.578 11.736 29.304 1.00 83.00 136 SER A CA 1
ATOM 1081 C C . SER A 1 136 ? -12.982 12.254 27.988 1.00 83.00 136 SER A C 1
ATOM 1083 O O . SER A 1 136 ? -13.027 13.457 27.760 1.00 83.00 136 SER A O 1
ATOM 1085 N N . THR A 1 137 ? -12.398 11.398 27.140 1.00 85.56 137 THR A N 1
ATOM 1086 C CA . THR A 1 137 ? -11.870 11.789 25.818 1.00 85.56 137 THR A CA 1
ATOM 1087 C C . THR A 1 137 ? -12.982 12.265 24.871 1.00 85.56 137 THR A C 1
ATOM 1089 O O . THR A 1 137 ? -12.712 13.050 23.968 1.00 85.56 137 THR A O 1
ATOM 1092 N N . GLY A 1 138 ? -14.233 11.869 25.129 1.00 85.88 138 GLY A N 1
ATOM 1093 C CA . GLY A 1 138 ? -15.403 12.258 24.343 1.00 85.88 138 GLY A CA 1
ATOM 1094 C C . GLY A 1 138 ? -15.688 11.276 23.209 1.00 85.88 138 GLY A C 1
ATOM 1095 O O . GLY A 1 138 ? -14.780 10.844 22.506 1.00 85.88 138 GLY A O 1
ATOM 1096 N N . ALA A 1 139 ? -16.963 10.930 23.034 1.00 85.75 139 ALA A N 1
ATOM 1097 C CA . ALA A 1 139 ? -17.405 9.873 22.124 1.00 85.75 139 ALA A CA 1
ATOM 1098 C C . ALA A 1 139 ? -16.963 10.096 20.668 1.00 85.75 139 ALA A C 1
ATOM 1100 O O . ALA A 1 139 ? -16.349 9.215 20.076 1.00 85.75 139 ALA A O 1
ATOM 1101 N N . ALA A 1 140 ? -17.163 11.307 20.144 1.00 87.12 140 ALA A N 1
ATOM 1102 C CA . ALA A 1 140 ? -16.784 11.661 18.776 1.00 87.12 140 ALA A CA 1
ATOM 1103 C C . ALA A 1 140 ? -15.280 11.536 18.501 1.00 87.12 140 ALA A C 1
ATOM 1105 O O . ALA A 1 140 ? -14.865 11.123 17.423 1.00 87.12 140 ALA A O 1
ATOM 1106 N N . GLN A 1 141 ? -14.456 11.864 19.497 1.00 88.25 141 GLN A N 1
ATOM 1107 C CA . GLN A 1 141 ? -13.009 11.756 19.372 1.00 88.25 141 GLN A CA 1
ATOM 1108 C C . GLN A 1 141 ? -12.545 10.298 19.336 1.00 88.25 141 GLN A C 1
ATOM 1110 O O . GLN A 1 141 ? -11.578 9.989 18.643 1.00 88.25 141 GLN A O 1
ATOM 1115 N N . LEU A 1 142 ? -13.203 9.418 20.098 1.00 89.88 142 LEU A N 1
ATOM 1116 C CA . LEU A 1 142 ? -12.874 7.993 20.108 1.00 89.88 142 LEU A CA 1
ATOM 1117 C C . LEU A 1 142 ? -13.206 7.334 18.771 1.00 89.88 142 LEU A C 1
ATOM 1119 O O . LEU A 1 142 ? -12.399 6.541 18.290 1.00 89.88 142 LEU A O 1
ATOM 1123 N N . ASP A 1 143 ? -14.344 7.692 18.175 1.00 91.44 143 ASP A N 1
ATOM 1124 C CA . ASP A 1 143 ? -14.720 7.229 16.836 1.00 91.44 143 ASP A CA 1
ATOM 1125 C C . ASP A 1 143 ? -13.682 7.652 15.804 1.00 91.44 143 ASP A C 1
ATOM 1127 O O . ASP A 1 143 ? -13.185 6.814 15.059 1.00 91.44 143 ASP A O 1
ATOM 1131 N N . GLU A 1 144 ? -13.284 8.928 15.816 1.00 91.81 144 GLU A N 1
ATOM 1132 C CA . GLU A 1 144 ? -12.273 9.441 14.889 1.00 91.81 144 GLU A CA 1
ATOM 1133 C C . GLU A 1 144 ? -10.944 8.697 15.028 1.00 91.81 144 GLU A C 1
ATOM 1135 O O . GLU A 1 144 ? -10.376 8.268 14.029 1.00 91.81 144 GLU A O 1
ATOM 1140 N N . TYR A 1 145 ? -10.472 8.465 16.256 1.00 94.00 145 TYR A N 1
ATOM 1141 C CA . TYR A 1 145 ? -9.256 7.684 16.485 1.00 94.00 145 TYR A CA 1
ATOM 1142 C C . TYR A 1 145 ? -9.362 6.272 15.907 1.00 94.00 145 TYR A C 1
ATOM 1144 O O . TYR A 1 145 ? -8.473 5.837 15.176 1.00 94.00 145 TYR A O 1
ATOM 1152 N N . TRP A 1 146 ? -10.449 5.561 16.199 1.00 94.25 146 TRP A N 1
ATOM 1153 C CA . TRP A 1 146 ? -10.644 4.204 15.699 1.00 94.25 146 TRP A CA 1
ATOM 1154 C C . TRP A 1 146 ? -10.741 4.151 14.173 1.00 94.25 146 TRP A C 1
ATOM 1156 O O . TRP A 1 146 ? -10.031 3.373 13.537 1.00 94.25 146 TRP A O 1
ATOM 1166 N N . ASN A 1 147 ? -11.557 5.017 13.577 1.00 94.50 147 ASN A N 1
ATOM 1167 C CA . ASN A 1 147 ? -11.762 5.043 12.135 1.00 94.50 147 ASN A CA 1
ATOM 1168 C C . ASN A 1 147 ? -10.492 5.465 11.392 1.00 94.50 147 ASN A C 1
ATOM 1170 O O . ASN A 1 147 ? -10.162 4.856 10.379 1.00 94.50 147 ASN A O 1
ATOM 1174 N N . ASN A 1 148 ? -9.729 6.427 11.915 1.00 94.25 148 ASN A N 1
ATOM 1175 C CA . ASN A 1 148 ? -8.458 6.827 11.317 1.00 94.25 148 ASN A CA 1
ATOM 1176 C C . ASN A 1 148 ? -7.474 5.664 11.230 1.00 94.25 148 ASN A C 1
ATOM 1178 O O . ASN A 1 148 ? -6.921 5.418 10.161 1.00 94.25 148 ASN A O 1
ATOM 1182 N N . VAL A 1 149 ? -7.248 4.942 12.334 1.00 95.25 149 VAL A N 1
ATOM 1183 C CA . VAL A 1 149 ? -6.254 3.860 12.334 1.00 95.25 149 VAL A CA 1
ATOM 1184 C C . VAL A 1 149 ? -6.710 2.672 11.491 1.00 95.25 149 VAL A C 1
ATOM 1186 O O . VAL A 1 149 ? -5.879 2.062 10.821 1.00 95.25 149 VAL A O 1
ATOM 1189 N N . VAL A 1 150 ? -8.013 2.373 11.455 1.00 96.50 150 VAL A N 1
ATOM 1190 C CA . VAL A 1 150 ? -8.570 1.327 10.583 1.00 96.50 150 VAL A CA 1
ATOM 1191 C C . VAL A 1 150 ? -8.405 1.707 9.116 1.00 96.50 150 VAL A C 1
ATOM 1193 O O . VAL A 1 150 ? -7.805 0.941 8.366 1.00 96.50 150 VAL A O 1
ATOM 1196 N N . LEU A 1 151 ? -8.847 2.901 8.712 1.00 95.38 151 LEU A N 1
ATOM 1197 C CA . LEU A 1 151 ? -8.723 3.368 7.328 1.00 95.38 151 LEU A CA 1
ATOM 1198 C C . LEU A 1 151 ? -7.259 3.519 6.905 1.00 95.38 151 LEU A C 1
ATOM 1200 O O . LEU A 1 151 ? -6.904 3.144 5.793 1.00 95.38 151 LEU A O 1
ATOM 1204 N N . GLY A 1 152 ? -6.390 4.012 7.790 1.00 94.19 152 GLY A N 1
ATOM 1205 C CA . GLY A 1 152 ? -4.958 4.113 7.519 1.00 94.19 152 GLY A CA 1
ATOM 1206 C C . GLY A 1 152 ? -4.283 2.748 7.360 1.00 94.19 152 GLY A C 1
ATOM 1207 O O . GLY A 1 152 ? -3.364 2.595 6.556 1.00 94.19 152 GLY A O 1
ATOM 1208 N N . THR A 1 153 ? -4.771 1.737 8.081 1.00 95.38 153 THR A N 1
ATOM 1209 C CA . THR A 1 153 ? -4.291 0.356 7.959 1.00 95.38 153 THR A CA 1
ATOM 1210 C C . THR A 1 153 ? -4.790 -0.296 6.667 1.00 95.38 153 THR A C 1
ATOM 1212 O O . THR A 1 153 ? -3.975 -0.782 5.888 1.00 95.38 153 THR A O 1
ATOM 1215 N N . LEU A 1 154 ? -6.101 -0.272 6.398 1.00 95.00 154 LEU A N 1
ATOM 1216 C CA . LEU A 1 154 ? -6.703 -0.906 5.213 1.00 95.00 154 LEU A CA 1
ATOM 1217 C C . LEU A 1 154 ? -6.307 -0.200 3.912 1.00 95.00 154 LEU A C 1
ATOM 1219 O O . LEU A 1 154 ? -6.030 -0.856 2.911 1.00 95.00 154 LEU A O 1
ATOM 1223 N N . GLY A 1 155 ? -6.209 1.130 3.943 1.00 94.06 155 GLY A N 1
ATOM 1224 C CA . GLY A 1 155 ? -5.703 1.946 2.840 1.00 94.06 155 GLY A CA 1
ATOM 1225 C C . GLY A 1 155 ? -4.183 1.881 2.665 1.00 94.06 155 GLY A C 1
ATOM 1226 O O . GLY A 1 155 ? -3.651 2.533 1.771 1.00 94.06 155 GLY A O 1
ATOM 1227 N N . ASN A 1 156 ? -3.477 1.117 3.510 1.00 90.44 156 ASN A N 1
ATOM 1228 C CA . ASN A 1 156 ? -2.026 0.951 3.482 1.00 90.44 156 ASN A CA 1
ATOM 1229 C C . ASN A 1 156 ? -1.261 2.293 3.452 1.00 90.44 156 ASN A C 1
ATOM 1231 O O . ASN A 1 156 ? -0.363 2.497 2.638 1.00 90.44 156 ASN A O 1
ATOM 1235 N N . THR A 1 157 ? -1.624 3.225 4.334 1.00 91.06 157 THR A N 1
ATOM 1236 C CA . THR A 1 157 ? -0.941 4.525 4.477 1.00 91.06 157 THR A CA 1
ATOM 1237 C C . THR A 1 157 ? -0.002 4.575 5.688 1.00 91.06 157 THR A C 1
ATOM 1239 O O . THR A 1 157 ? 0.723 5.553 5.880 1.00 91.06 157 THR A O 1
ATOM 1242 N N . LEU A 1 158 ? 0.013 3.515 6.505 1.00 87.81 158 LEU A N 1
ATOM 1243 C CA . LEU A 1 158 ? 0.890 3.356 7.664 1.00 87.81 158 LEU A CA 1
ATOM 1244 C C . LEU A 1 158 ? 2.172 2.604 7.293 1.00 87.81 158 LEU A C 1
ATOM 1246 O O . LEU A 1 158 ? 2.147 1.406 7.030 1.00 87.81 158 LEU A O 1
ATOM 1250 N N . GLU A 1 159 ? 3.305 3.301 7.350 1.00 82.75 159 GLU A N 1
ATOM 1251 C CA . GLU A 1 159 ? 4.629 2.711 7.128 1.00 82.75 159 GLU A CA 1
ATOM 1252 C C . GLU A 1 159 ? 5.388 2.488 8.452 1.00 82.75 159 GLU A C 1
ATOM 1254 O O . GLU A 1 159 ? 5.220 3.257 9.401 1.00 82.75 159 GLU A O 1
ATOM 1259 N N . PRO A 1 160 ? 6.291 1.503 8.549 1.00 86.88 160 PRO A N 1
ATOM 1260 C CA . PRO A 1 160 ? 6.423 0.357 7.654 1.00 86.88 160 PRO A CA 1
ATOM 1261 C C . PRO A 1 160 ? 5.180 -0.548 7.686 1.00 86.88 160 PRO A C 1
ATOM 1263 O O . PRO A 1 160 ? 4.574 -0.729 8.742 1.00 86.88 160 PRO A O 1
ATOM 1266 N N . ASP A 1 161 ? 4.855 -1.175 6.555 1.00 86.25 161 ASP A N 1
ATOM 1267 C CA . ASP A 1 161 ? 3.745 -2.132 6.425 1.00 86.25 161 ASP A CA 1
ATOM 1268 C C . ASP A 1 161 ? 3.975 -3.436 7.229 1.00 86.25 161 ASP A C 1
ATOM 1270 O O . ASP A 1 161 ? 4.395 -4.469 6.704 1.00 86.25 161 ASP A O 1
ATOM 1274 N N . MET A 1 162 ? 3.767 -3.365 8.544 1.00 88.69 162 MET A N 1
ATOM 1275 C CA . MET A 1 162 ? 4.033 -4.451 9.499 1.00 88.69 162 MET A CA 1
ATOM 1276 C C . MET A 1 162 ? 2.816 -4.813 10.357 1.00 88.69 162 MET A C 1
ATOM 1278 O O . MET A 1 162 ? 2.896 -5.747 11.155 1.00 88.69 162 MET A O 1
ATOM 1282 N N . ILE A 1 163 ? 1.703 -4.082 10.227 1.00 93.06 163 ILE A N 1
ATOM 1283 C CA . ILE A 1 163 ? 0.495 -4.308 11.029 1.00 93.06 163 ILE A CA 1
ATOM 1284 C C . ILE A 1 163 ? -0.162 -5.614 10.592 1.00 93.06 163 ILE A C 1
ATOM 1286 O O . ILE A 1 163 ? -0.562 -5.758 9.436 1.00 93.06 163 ILE A O 1
ATOM 1290 N N . THR A 1 164 ? -0.301 -6.550 11.525 1.00 93.69 164 THR A N 1
ATOM 1291 C CA . THR A 1 164 ? -0.996 -7.826 11.318 1.00 93.69 164 THR A CA 1
ATOM 1292 C C . THR A 1 164 ? -2.473 -7.740 11.680 1.00 93.69 164 THR A C 1
ATOM 1294 O O . THR A 1 164 ? -3.288 -8.443 11.085 1.00 93.69 164 THR A O 1
ATOM 1297 N N . GLY A 1 165 ? -2.834 -6.848 12.604 1.00 95.75 165 GLY A N 1
ATOM 1298 C CA . GLY A 1 165 ? -4.224 -6.575 12.938 1.00 95.75 165 GLY A CA 1
ATOM 1299 C C . GLY A 1 165 ? -4.415 -5.498 13.995 1.00 95.75 165 GLY A C 1
ATOM 1300 O O . GLY A 1 165 ? -3.481 -5.090 14.685 1.00 95.75 165 GLY A O 1
ATOM 1301 N N . LEU A 1 166 ? -5.655 -5.045 14.125 1.00 97.31 166 LEU A N 1
ATOM 1302 C CA . LEU A 1 166 ? -6.106 -4.051 15.087 1.00 97.31 166 LEU A CA 1
ATOM 1303 C C . LEU A 1 166 ? -7.163 -4.657 16.013 1.00 97.31 166 LEU A C 1
ATOM 1305 O O . LEU A 1 166 ? -7.950 -5.515 15.607 1.00 97.31 166 LEU A O 1
ATOM 1309 N N . ARG A 1 167 ? -7.218 -4.173 17.254 1.00 94.44 167 ARG A N 1
ATOM 1310 C CA . ARG A 1 167 ? -8.260 -4.520 18.224 1.00 94.44 167 ARG A CA 1
ATOM 1311 C C . ARG A 1 167 ? -8.822 -3.280 18.895 1.00 94.44 167 ARG A C 1
ATOM 1313 O O . ARG A 1 167 ? -8.072 -2.423 19.353 1.00 94.44 167 ARG A O 1
ATOM 1320 N N . LEU A 1 168 ? -10.136 -3.251 19.033 1.00 91.88 168 LEU A N 1
ATOM 1321 C CA . LEU A 1 168 ? -10.890 -2.333 19.867 1.00 91.88 168 LEU A CA 1
ATOM 1322 C C . LEU A 1 168 ? -11.435 -3.123 21.055 1.00 91.88 168 LEU A C 1
ATOM 1324 O O . LEU A 1 168 ? -12.272 -4.002 20.876 1.00 91.88 168 LEU A O 1
ATOM 1328 N N . VAL A 1 169 ? -10.953 -2.830 22.260 1.00 87.69 169 VAL A N 1
ATOM 1329 C CA . VAL A 1 169 ? -11.266 -3.599 23.471 1.00 87.69 169 VAL A CA 1
ATOM 1330 C C . VAL A 1 169 ? -12.036 -2.736 24.463 1.00 87.69 169 VAL A C 1
ATOM 1332 O O . VAL A 1 169 ? -11.552 -1.677 24.887 1.00 87.69 169 VAL A O 1
ATOM 1335 N N . ASP A 1 170 ? -13.199 -3.223 24.894 1.00 82.00 170 ASP A N 1
ATOM 1336 C CA . ASP A 1 170 ? -13.963 -2.616 25.980 1.00 82.00 170 ASP A CA 1
ATOM 1337 C C . ASP A 1 170 ? -13.373 -3.042 27.336 1.00 82.00 170 ASP A C 1
ATOM 1339 O O . ASP A 1 170 ? -13.474 -4.190 27.772 1.00 82.00 170 ASP A O 1
ATOM 1343 N N . LYS A 1 171 ? -12.734 -2.098 28.037 1.00 75.69 171 LYS A N 1
ATOM 1344 C CA . LYS A 1 171 ? -12.367 -2.234 29.459 1.00 75.69 171 LYS A CA 1
ATOM 1345 C C . LYS A 1 171 ? -13.110 -1.230 30.340 1.00 75.69 171 LYS A C 1
ATOM 1347 O O . LYS A 1 171 ? -12.758 -1.053 31.507 1.00 75.69 171 LYS A O 1
ATOM 1352 N N . ILE A 1 172 ? -14.156 -0.587 29.830 1.00 68.88 172 ILE A N 1
ATOM 1353 C CA . ILE A 1 172 ? -14.994 0.347 30.586 1.00 68.88 172 ILE A CA 1
ATOM 1354 C C . ILE A 1 172 ? -15.805 -0.422 31.632 1.00 68.88 172 ILE A C 1
ATOM 1356 O O . ILE A 1 172 ? -15.985 0.057 32.754 1.00 68.88 172 ILE A O 1
ATOM 1360 N N . THR A 1 173 ? -16.249 -1.633 31.287 1.00 57.03 173 THR A N 1
ATOM 1361 C CA . THR A 1 173 ? -17.218 -2.421 32.061 1.00 57.03 173 THR A CA 1
ATOM 1362 C C . THR A 1 173 ? -16.618 -3.499 32.979 1.00 57.03 173 THR A C 1
ATOM 1364 O O . THR A 1 173 ? -17.376 -4.243 33.617 1.00 57.03 173 THR A O 1
ATOM 1367 N N . GLY A 1 174 ? -15.284 -3.567 33.083 1.00 58.09 174 GLY A N 1
ATOM 1368 C CA . GLY A 1 174 ? -14.544 -4.577 33.853 1.00 58.09 174 GLY A CA 1
ATOM 1369 C C . GLY A 1 174 ? -14.685 -4.475 35.386 1.00 58.09 174 GLY A C 1
ATOM 1370 O O . GLY A 1 174 ? -15.223 -3.493 35.906 1.00 58.09 174 GLY A O 1
ATOM 1371 N N . PRO A 1 175 ? -14.220 -5.490 36.149 1.00 50.03 175 PRO A N 1
ATOM 1372 C CA . PRO A 1 175 ? -14.320 -5.509 37.609 1.00 50.03 175 PRO A CA 1
ATOM 1373 C C . PRO A 1 175 ? -13.658 -4.273 38.227 1.00 50.03 175 PRO A C 1
ATOM 1375 O O . PRO A 1 175 ? -12.521 -3.942 37.897 1.00 50.03 175 PRO A O 1
ATOM 1378 N N . LYS A 1 176 ? -14.371 -3.606 39.145 1.00 46.50 176 LYS A N 1
ATOM 1379 C CA . LYS A 1 176 ? -13.978 -2.367 39.842 1.00 46.50 176 LYS A CA 1
ATOM 1380 C C . LYS A 1 176 ? -12.825 -2.588 40.841 1.00 46.50 176 LYS A C 1
ATOM 1382 O O . LYS A 1 176 ? -12.958 -2.297 42.023 1.00 46.50 176 LYS A O 1
ATOM 1387 N N . GLY A 1 177 ? -11.700 -3.127 40.377 1.00 47.81 177 GLY A N 1
ATOM 1388 C CA . GLY A 1 177 ? -10.473 -3.370 41.141 1.00 47.81 177 GLY A CA 1
ATOM 1389 C C . GLY A 1 177 ? -9.449 -2.244 40.993 1.00 47.81 177 GLY A C 1
ATOM 1390 O O . GLY A 1 177 ? -8.271 -2.517 40.800 1.00 47.81 177 GLY A O 1
ATOM 1391 N N . GLY A 1 178 ? -9.891 -0.982 40.989 1.00 49.44 178 GLY A N 1
ATOM 1392 C CA . GLY A 1 178 ? -9.003 0.190 40.924 1.00 49.44 178 GLY A CA 1
ATOM 1393 C C . GLY A 1 178 ? -8.373 0.496 39.556 1.00 49.44 178 GLY A C 1
ATOM 1394 O O . GLY A 1 178 ? -7.689 1.508 39.428 1.00 49.44 178 GLY A O 1
ATOM 1395 N N . VAL A 1 179 ? -8.618 -0.320 38.525 1.00 53.00 179 VAL A N 1
ATOM 1396 C CA . VAL A 1 179 ? -8.177 -0.032 37.151 1.00 53.00 179 VAL A CA 1
ATOM 1397 C C . VAL A 1 179 ? -9.138 0.982 36.513 1.00 53.00 179 VAL A C 1
ATOM 1399 O O . VAL A 1 179 ? -10.350 0.754 36.543 1.00 53.00 179 VAL A O 1
ATOM 1402 N N . PRO A 1 180 ? -8.650 2.102 35.947 1.00 57.19 180 PRO A N 1
ATOM 1403 C CA . PRO A 1 180 ? -9.510 3.089 35.302 1.00 57.19 180 PRO A CA 1
ATOM 1404 C C . PRO A 1 180 ? -10.291 2.479 34.130 1.00 57.19 180 PRO A C 1
ATOM 1406 O O . PRO A 1 180 ? -9.697 1.834 33.262 1.00 57.19 180 PRO A O 1
ATOM 1409 N N . SER A 1 181 ? -11.604 2.731 34.079 1.00 66.38 181 SER A N 1
ATOM 1410 C CA . SER A 1 181 ? -12.451 2.420 32.921 1.00 66.38 181 SER A CA 1
ATOM 1411 C C . SER A 1 181 ? -11.870 3.085 31.678 1.00 66.38 181 SER A C 1
ATOM 1413 O O . SER A 1 181 ? -11.851 4.315 31.567 1.00 66.38 181 SER A O 1
ATOM 1415 N N . THR A 1 182 ? -11.359 2.268 30.764 1.00 77.25 182 THR A N 1
ATOM 1416 C CA . THR A 1 182 ? -10.701 2.736 29.547 1.00 77.25 182 THR A CA 1
ATOM 1417 C C . THR A 1 182 ? -11.213 1.968 28.346 1.00 77.25 182 THR A C 1
ATOM 1419 O O . THR A 1 182 ? -11.513 0.781 28.432 1.00 77.25 182 THR A O 1
ATOM 1422 N N . LEU A 1 183 ? -11.308 2.662 27.223 1.00 84.31 183 LEU A N 1
ATOM 1423 C CA . LEU A 1 183 ? -11.349 2.026 25.921 1.00 84.31 183 LEU A CA 1
ATOM 1424 C C . LEU A 1 183 ? -9.904 1.798 25.483 1.00 84.31 183 LEU A C 1
ATOM 1426 O O . LEU A 1 183 ? -9.059 2.676 25.687 1.00 84.31 183 LEU A O 1
ATOM 1430 N N . ARG A 1 184 ? -9.604 0.640 24.899 1.00 88.44 184 ARG A N 1
ATOM 1431 C CA . ARG A 1 184 ? -8.260 0.358 24.398 1.00 88.44 184 ARG A CA 1
ATOM 1432 C C . ARG A 1 184 ? -8.280 0.086 22.906 1.00 88.44 184 ARG A C 1
ATOM 1434 O O . ARG A 1 184 ? -9.052 -0.750 22.453 1.00 88.44 184 ARG A O 1
ATOM 1441 N N . ILE A 1 185 ? -7.387 0.753 22.184 1.00 92.62 185 ILE A N 1
ATOM 1442 C CA . ILE A 1 185 ? -7.027 0.381 20.816 1.00 92.62 185 ILE A CA 1
ATOM 1443 C C . ILE A 1 185 ? -5.673 -0.319 20.878 1.00 92.62 185 ILE A C 1
ATOM 1445 O O . ILE A 1 185 ? -4.736 0.195 21.495 1.00 92.62 185 ILE A O 1
ATOM 1449 N N . GLU A 1 186 ? -5.581 -1.498 20.275 1.00 93.44 186 GLU A N 1
ATOM 1450 C CA . GLU A 1 186 ? -4.337 -2.247 20.129 1.00 93.44 186 GLU A CA 1
ATOM 1451 C C . GLU A 1 186 ? -3.996 -2.395 18.647 1.00 93.44 186 GLU A C 1
ATOM 1453 O O . GLU A 1 186 ? -4.846 -2.806 17.861 1.00 93.44 186 GLU A O 1
ATOM 1458 N N . ALA A 1 187 ? -2.758 -2.084 18.267 1.00 93.12 187 ALA A N 1
ATOM 1459 C CA . ALA A 1 187 ? -2.234 -2.375 16.935 1.00 93.12 187 ALA A CA 1
ATOM 1460 C C . ALA A 1 187 ? -1.157 -3.450 17.060 1.00 93.12 187 ALA A C 1
ATOM 1462 O O . ALA A 1 187 ? -0.145 -3.209 17.715 1.00 93.12 187 ALA A O 1
ATOM 1463 N N . SER A 1 188 ? -1.399 -4.626 16.483 1.00 90.69 188 SER A N 1
ATOM 1464 C CA . SER A 1 188 ? -0.474 -5.764 16.472 1.00 90.69 188 SER A CA 1
ATOM 1465 C C . SER A 1 188 ? 0.412 -5.700 15.233 1.00 90.69 188 SER A C 1
ATOM 1467 O O . SER A 1 188 ? -0.060 -5.343 14.152 1.00 90.69 188 SER A O 1
ATOM 1469 N N . TRP A 1 189 ? 1.686 -6.047 15.374 1.00 85.19 189 TRP A N 1
ATOM 1470 C CA . TRP A 1 189 ? 2.626 -6.158 14.259 1.00 85.19 189 TRP A CA 1
ATOM 1471 C C . TRP A 1 189 ? 3.432 -7.440 14.345 1.00 85.19 189 TRP A C 1
ATOM 1473 O O . TRP A 1 189 ? 3.672 -7.973 15.430 1.00 85.19 189 TRP A O 1
ATOM 1483 N N . CYS A 1 190 ? 3.920 -7.882 13.191 1.00 81.75 190 CYS A N 1
ATOM 1484 C CA . CYS A 1 190 ? 4.784 -9.044 13.102 1.00 81.75 190 CYS A CA 1
ATOM 1485 C C . CYS A 1 190 ? 6.233 -8.742 13.495 1.00 81.75 190 CYS A C 1
ATOM 1487 O O . CYS A 1 190 ? 6.771 -7.642 13.314 1.00 81.75 190 CYS A O 1
ATOM 1489 N N . GLY A 1 191 ? 6.892 -9.767 14.028 1.00 67.00 191 GLY A N 1
ATOM 1490 C CA . GLY A 1 191 ? 8.329 -9.775 14.240 1.00 67.00 191 GLY A CA 1
ATOM 1491 C C . GLY A 1 191 ? 9.051 -10.011 12.932 1.00 67.00 191 GLY A C 1
ATOM 1492 O O . GLY A 1 191 ? 8.823 -11.013 12.265 1.00 67.00 191 GLY A O 1
ATOM 1493 N N . LEU A 1 192 ? 9.966 -9.121 12.559 1.00 57.38 192 LEU A N 1
ATOM 1494 C CA . LEU A 1 192 ? 10.901 -9.430 11.485 1.00 57.38 192 LEU A CA 1
ATOM 1495 C C . LEU A 1 192 ? 11.980 -10.364 12.046 1.00 57.38 192 LEU A C 1
ATOM 1497 O O . LEU A 1 192 ? 13.003 -9.882 12.536 1.00 57.38 192 LEU A O 1
ATOM 1501 N N . ALA A 1 193 ? 11.776 -11.679 11.909 1.00 48.44 193 ALA A N 1
ATOM 1502 C CA . ALA A 1 193 ? 12.762 -12.734 12.196 1.00 48.44 193 ALA A CA 1
ATOM 1503 C C . ALA A 1 193 ? 14.147 -12.474 11.550 1.00 48.44 193 ALA A C 1
ATOM 1505 O O . ALA A 1 193 ? 15.167 -13.027 11.949 1.00 48.44 193 ALA A O 1
ATOM 1506 N N . VAL A 1 194 ? 14.191 -11.596 10.539 1.00 41.03 194 VAL A N 1
ATOM 1507 C CA . VAL A 1 194 ? 15.328 -11.353 9.641 1.00 41.03 194 VAL A CA 1
ATOM 1508 C C . VAL A 1 194 ? 16.116 -10.067 9.973 1.00 41.03 194 VAL A C 1
ATOM 1510 O O . VAL A 1 194 ? 17.162 -9.805 9.379 1.00 41.03 194 VAL A O 1
ATOM 1513 N N . LEU A 1 195 ? 15.685 -9.237 10.935 1.00 40.34 195 LEU A N 1
ATOM 1514 C CA . LEU A 1 195 ? 16.406 -8.001 11.283 1.00 40.34 195 LEU A CA 1
ATOM 1515 C C . LEU A 1 195 ? 17.264 -8.151 12.547 1.00 40.34 195 LEU A C 1
ATOM 1517 O O . LEU A 1 195 ? 16.759 -8.427 13.631 1.00 40.34 195 LEU A O 1
ATOM 1521 N N . LYS A 1 196 ? 18.569 -7.844 12.436 1.00 39.62 196 LYS A N 1
ATOM 1522 C CA . LYS A 1 196 ? 19.464 -7.630 13.594 1.00 39.62 196 LYS A CA 1
ATOM 1523 C C . LYS A 1 196 ? 18.782 -6.697 14.611 1.00 39.62 196 LYS A C 1
ATOM 1525 O O . LYS A 1 196 ? 18.233 -5.669 14.212 1.00 39.62 196 LYS A O 1
ATOM 1530 N N . ILE A 1 197 ? 18.889 -7.007 15.907 1.00 48.78 197 ILE A N 1
ATOM 1531 C CA . ILE A 1 197 ? 18.196 -6.362 17.051 1.00 48.78 197 ILE A CA 1
ATOM 1532 C C . ILE A 1 197 ? 18.109 -4.820 16.949 1.00 48.78 197 ILE A C 1
ATOM 1534 O O . ILE A 1 197 ? 17.064 -4.237 17.220 1.00 48.78 197 ILE A O 1
ATOM 1538 N N . ARG A 1 198 ? 19.171 -4.146 16.478 1.00 45.47 198 ARG A N 1
ATOM 1539 C CA . ARG A 1 198 ? 19.224 -2.680 16.292 1.00 45.47 198 ARG A CA 1
ATOM 1540 C C . ARG A 1 198 ? 18.351 -2.113 15.157 1.00 45.47 198 ARG A C 1
ATOM 1542 O O . ARG A 1 198 ? 17.949 -0.961 15.243 1.00 45.47 198 ARG A O 1
ATOM 1549 N N . ARG A 1 199 ? 18.079 -2.869 14.084 1.00 52.00 199 ARG A N 1
ATOM 1550 C CA . ARG A 1 199 ? 17.168 -2.449 12.995 1.00 52.00 199 ARG A CA 1
ATOM 1551 C C . ARG A 1 199 ? 15.701 -2.709 13.355 1.00 52.00 199 ARG A C 1
ATOM 1553 O O . ARG A 1 199 ? 14.842 -1.926 12.960 1.00 52.00 199 ARG A O 1
ATOM 1560 N N . ARG A 1 200 ? 15.431 -3.752 14.154 1.00 56.25 200 ARG A N 1
ATOM 1561 C CA . ARG A 1 200 ? 14.092 -4.080 14.681 1.00 56.25 200 ARG A CA 1
ATOM 1562 C C . ARG A 1 200 ? 13.521 -2.917 15.506 1.00 56.25 200 ARG A C 1
ATOM 1564 O O . ARG A 1 200 ? 12.371 -2.545 15.311 1.00 56.25 200 ARG A O 1
ATOM 1571 N N . THR A 1 201 ? 14.335 -2.264 16.340 1.00 64.50 201 THR A N 1
ATOM 1572 C CA . THR A 1 201 ? 13.887 -1.124 17.164 1.00 64.50 201 THR A CA 1
ATOM 1573 C C . THR A 1 201 ? 13.551 0.135 16.354 1.00 64.50 201 THR A C 1
ATOM 1575 O O . THR A 1 201 ? 12.605 0.839 16.700 1.00 64.50 201 THR A O 1
ATOM 1578 N N . GLY A 1 202 ? 14.269 0.414 15.260 1.00 79.06 202 GLY A N 1
ATOM 1579 C CA . GLY A 1 202 ? 14.020 1.591 14.415 1.00 79.06 202 GLY A CA 1
ATOM 1580 C C . GLY A 1 202 ? 12.700 1.524 13.640 1.00 79.06 202 GLY A C 1
ATOM 1581 O O . GLY A 1 202 ? 11.951 2.499 13.627 1.00 79.06 202 GLY A O 1
ATOM 1582 N N . ALA A 1 203 ? 12.398 0.366 13.045 1.00 80.50 203 ALA A N 1
ATOM 1583 C CA . ALA A 1 203 ? 11.161 0.135 12.295 1.00 80.50 203 ALA A CA 1
ATOM 1584 C C . ALA A 1 203 ? 9.923 0.169 13.204 1.00 80.50 203 ALA A C 1
ATOM 1586 O O . ALA A 1 203 ? 8.952 0.850 12.892 1.00 80.50 203 ALA A O 1
ATOM 1587 N N . VAL A 1 204 ? 9.996 -0.480 14.373 1.00 84.50 204 VAL A N 1
ATOM 1588 C CA . VAL A 1 204 ? 8.923 -0.444 15.380 1.00 84.50 204 VAL A CA 1
ATOM 1589 C C . VAL A 1 204 ? 8.694 0.990 15.871 1.00 84.50 204 VAL A C 1
ATOM 1591 O O . VAL A 1 204 ? 7.556 1.440 15.934 1.00 84.50 204 VAL A O 1
ATOM 1594 N N . ALA A 1 205 ? 9.755 1.760 16.136 1.00 85.44 205 ALA A N 1
ATOM 1595 C CA . ALA A 1 205 ? 9.609 3.161 16.535 1.00 85.44 205 ALA A CA 1
ATOM 1596 C C . ALA A 1 205 ? 9.029 4.052 15.419 1.00 85.44 205 ALA A C 1
ATOM 1598 O O . ALA A 1 205 ? 8.319 5.012 15.713 1.00 85.44 205 ALA A O 1
ATOM 1599 N N . ALA A 1 206 ? 9.340 3.774 14.148 1.00 87.12 206 ALA A N 1
ATOM 1600 C CA . ALA A 1 206 ? 8.740 4.476 13.013 1.00 87.12 206 ALA A CA 1
ATOM 1601 C C . ALA A 1 206 ? 7.248 4.152 12.882 1.00 87.12 206 ALA A C 1
ATOM 1603 O O . ALA A 1 206 ? 6.440 5.075 12.809 1.00 87.12 206 ALA A O 1
ATOM 1604 N N . LEU A 1 207 ? 6.894 2.867 12.968 1.00 89.50 207 LEU A N 1
ATOM 1605 C CA . LEU A 1 207 ? 5.507 2.413 12.955 1.00 89.50 207 LEU A CA 1
ATOM 1606 C C . LEU A 1 207 ? 4.706 3.058 14.084 1.00 89.50 207 LEU A C 1
ATOM 1608 O O . LEU A 1 207 ? 3.620 3.578 13.852 1.00 89.50 207 LEU A O 1
ATOM 1612 N N . GLN A 1 208 ? 5.275 3.089 15.293 1.00 90.88 208 GLN A N 1
ATOM 1613 C CA . GLN A 1 208 ? 4.662 3.745 16.440 1.00 90.88 208 GLN A CA 1
ATOM 1614 C C . GLN A 1 208 ? 4.307 5.201 16.127 1.00 90.88 208 GLN A C 1
ATOM 1616 O O . GLN A 1 208 ? 3.159 5.599 16.303 1.00 90.88 208 GLN A O 1
ATOM 1621 N N . ARG A 1 209 ? 5.277 5.991 15.644 1.00 89.88 209 ARG A N 1
ATOM 1622 C CA . ARG A 1 209 ? 5.059 7.412 15.325 1.00 89.88 209 ARG A CA 1
ATOM 1623 C C . ARG A 1 209 ? 3.997 7.602 14.245 1.00 89.88 209 ARG A C 1
ATOM 1625 O O . ARG A 1 209 ? 3.211 8.540 14.329 1.00 89.88 209 ARG A O 1
ATOM 1632 N N . ASN A 1 210 ? 3.963 6.717 13.255 1.00 92.38 210 ASN A N 1
ATOM 1633 C CA . ASN A 1 210 ? 2.995 6.800 12.168 1.00 92.38 210 ASN A CA 1
ATOM 1634 C C . ASN A 1 210 ? 1.580 6.447 12.641 1.00 92.38 210 ASN A C 1
ATOM 1636 O O . ASN A 1 210 ? 0.643 7.162 12.298 1.00 92.38 210 ASN A O 1
ATOM 1640 N N . ILE A 1 211 ? 1.425 5.441 13.509 1.00 92.56 211 ILE A N 1
ATOM 1641 C CA . ILE A 1 211 ? 0.138 5.134 14.151 1.00 92.56 211 ILE A CA 1
ATOM 1642 C C . ILE A 1 211 ? -0.308 6.297 15.047 1.00 92.56 211 ILE A C 1
ATOM 1644 O O . ILE A 1 211 ? -1.454 6.726 14.959 1.00 92.56 211 ILE A O 1
ATOM 1648 N N . GLU A 1 212 ? 0.590 6.846 15.871 1.00 91.56 212 GLU A N 1
ATOM 1649 C CA . GLU A 1 212 ? 0.310 8.011 16.723 1.00 91.56 212 GLU A CA 1
ATOM 1650 C C . GLU A 1 212 ? -0.173 9.214 15.892 1.00 91.56 212 GLU A C 1
ATOM 1652 O O . GLU A 1 212 ? -1.186 9.834 16.221 1.00 91.56 212 GLU A O 1
ATOM 1657 N N . SER A 1 213 ? 0.508 9.514 14.781 1.00 89.25 213 SER A N 1
ATOM 1658 C CA . SER A 1 213 ? 0.133 10.591 13.856 1.00 89.25 213 SER A CA 1
ATOM 1659 C C . SER A 1 213 ? -1.202 10.324 13.154 1.00 89.25 213 SER A C 1
ATOM 1661 O O . SER A 1 213 ? -2.027 11.228 13.025 1.00 89.25 213 SER A O 1
ATOM 1663 N N . CYS A 1 214 ? -1.436 9.088 12.713 1.00 91.69 214 CYS A N 1
ATOM 1664 C CA . CYS A 1 214 ? -2.671 8.681 12.049 1.00 91.69 214 CYS A CA 1
ATOM 1665 C C . CYS A 1 214 ? -3.874 8.803 12.986 1.00 91.69 214 CYS A C 1
ATOM 1667 O O . CYS A 1 214 ? -4.842 9.476 12.640 1.00 91.69 214 CYS A O 1
ATOM 1669 N N . LEU A 1 215 ? -3.773 8.270 14.210 1.00 89.75 215 LEU A N 1
ATOM 1670 C CA . LEU A 1 215 ? -4.789 8.451 15.249 1.00 89.75 215 LEU A CA 1
ATOM 1671 C C . LEU A 1 215 ? -5.115 9.939 15.419 1.00 89.75 215 LEU A C 1
ATOM 1673 O O . LEU A 1 215 ? -6.275 10.324 15.381 1.00 89.75 215 LEU A O 1
ATOM 1677 N N . ALA A 1 216 ? -4.097 10.793 15.524 1.00 86.00 216 ALA A N 1
ATOM 1678 C CA . ALA A 1 216 ? -4.269 12.224 15.758 1.00 86.00 216 ALA A CA 1
ATOM 1679 C C . ALA A 1 216 ? -4.835 13.024 14.572 1.00 86.00 216 ALA A C 1
ATOM 1681 O O . ALA A 1 216 ? -5.129 14.209 14.738 1.00 86.00 216 ALA A O 1
ATOM 1682 N N . THR A 1 217 ? -4.925 12.449 13.374 1.00 83.06 217 THR A N 1
ATOM 1683 C CA . THR A 1 217 ? -5.279 13.204 12.167 1.00 83.06 217 THR A CA 1
ATOM 1684 C C . THR A 1 217 ? -6.748 13.633 12.204 1.00 83.06 217 THR A C 1
ATOM 1686 O O . THR A 1 217 ? -7.652 12.821 12.341 1.00 83.06 217 THR A O 1
ATOM 1689 N N . ARG A 1 218 ? -7.024 14.929 12.061 1.00 76.06 218 ARG A N 1
ATOM 1690 C CA . ARG A 1 218 ? -8.385 15.441 11.846 1.00 76.06 218 ARG A CA 1
ATOM 1691 C C . ARG A 1 218 ? -8.709 15.293 10.374 1.00 76.06 218 ARG A C 1
ATOM 1693 O O . ARG A 1 218 ? -8.546 16.240 9.611 1.00 76.06 218 ARG A O 1
ATOM 1700 N N . THR A 1 219 ? -9.103 14.096 9.964 1.00 60.84 219 THR A N 1
ATOM 1701 C CA . THR A 1 219 ? -9.217 13.695 8.552 1.00 60.84 219 THR A CA 1
ATOM 1702 C C . THR A 1 219 ? -10.128 14.619 7.733 1.00 60.84 219 THR A C 1
ATOM 1704 O O . THR A 1 219 ? -9.865 14.847 6.559 1.00 60.84 219 THR A O 1
ATOM 1707 N N . LEU A 1 220 ? -11.120 15.252 8.368 1.00 61.78 220 LEU A N 1
ATOM 1708 C CA . LEU A 1 220 ? -12.031 16.210 7.726 1.00 61.78 220 LEU A CA 1
ATOM 1709 C C . LEU A 1 220 ? -11.506 17.659 7.688 1.00 61.78 220 LEU A C 1
ATOM 1711 O O . LEU A 1 220 ? -12.010 18.478 6.928 1.00 61.78 220 LEU A O 1
ATOM 1715 N N . GLU A 1 221 ? -10.486 17.990 8.484 1.00 60.19 221 GLU A N 1
ATOM 1716 C CA . GLU A 1 221 ? -9.884 19.333 8.544 1.00 60.19 221 GLU A CA 1
ATOM 1717 C C . GLU A 1 221 ? -8.436 19.362 8.008 1.00 60.19 221 GLU A C 1
ATOM 1719 O O . GLU A 1 221 ? -7.849 20.438 7.878 1.00 60.19 221 GLU A O 1
ATOM 1724 N N . GLY A 1 222 ? -7.832 18.200 7.724 1.00 59.69 222 GLY A N 1
ATOM 1725 C CA . GLY A 1 222 ? -6.448 18.061 7.250 1.00 59.69 222 GLY A CA 1
ATOM 1726 C C . GLY A 1 222 ? -5.387 18.526 8.257 1.00 59.69 222 GLY A C 1
ATOM 1727 O O . GLY A 1 222 ? -4.249 18.802 7.882 1.00 59.69 222 GLY A O 1
ATOM 1728 N N . ARG A 1 223 ? -5.751 18.666 9.538 1.00 67.75 223 ARG A N 1
ATOM 1729 C CA . ARG A 1 223 ? -4.878 19.163 10.615 1.00 67.75 223 ARG A CA 1
ATOM 1730 C C . ARG A 1 223 ? -4.572 18.062 11.618 1.00 67.75 223 ARG A C 1
ATOM 1732 O O . ARG A 1 223 ? -5.378 17.167 11.833 1.00 67.75 223 ARG A O 1
ATOM 1739 N N . LEU A 1 224 ? -3.429 18.150 12.291 1.00 67.56 224 LEU A N 1
ATOM 1740 C CA . LEU A 1 224 ? -3.132 17.262 13.415 1.00 67.56 224 LEU A CA 1
ATOM 1741 C C . LEU A 1 224 ? -3.850 17.751 14.680 1.00 67.56 224 LEU A C 1
ATOM 1743 O O . LEU A 1 224 ? -3.728 18.910 15.079 1.00 67.56 224 LEU A O 1
ATOM 1747 N N . GLY A 1 225 ? -4.614 16.852 15.293 1.00 72.75 225 GLY A N 1
ATOM 1748 C CA . GLY A 1 225 ? -5.236 17.003 16.599 1.00 72.75 225 GLY A CA 1
ATOM 1749 C C . GLY A 1 225 ? -4.294 16.620 17.743 1.00 72.75 225 GLY A C 1
ATOM 1750 O O . GLY A 1 225 ? -3.070 16.632 17.617 1.00 72.75 225 GLY A O 1
ATOM 1751 N N . HIS A 1 226 ? -4.871 16.286 18.899 1.00 79.25 226 HIS A N 1
ATOM 1752 C CA . HIS A 1 226 ? -4.086 15.809 20.033 1.00 79.25 226 HIS A CA 1
ATOM 1753 C C . HIS A 1 226 ? -3.541 14.412 19.735 1.00 79.25 226 HIS A C 1
ATOM 1755 O O . HIS A 1 226 ? -4.321 13.494 19.517 1.00 79.25 226 HIS A O 1
ATOM 1761 N N . VAL A 1 227 ? -2.217 14.253 19.766 1.00 77.12 227 VAL A N 1
ATOM 1762 C CA . VAL A 1 227 ? -1.558 12.966 19.523 1.00 77.12 227 VAL A CA 1
ATOM 1763 C C . VAL A 1 227 ? -1.673 12.072 20.759 1.00 77.12 227 VAL A C 1
ATOM 1765 O O . VAL A 1 227 ? -1.062 12.394 21.787 1.00 77.12 227 VAL A O 1
ATOM 1768 N N . PRO A 1 228 ? -2.417 10.949 20.700 1.00 76.31 228 PRO A N 1
ATOM 1769 C CA . PRO A 1 228 ? -2.419 9.975 21.780 1.00 76.31 228 PRO A CA 1
ATOM 1770 C C . PRO A 1 228 ? -1.045 9.313 21.859 1.00 76.31 228 PRO A C 1
ATOM 1772 O O . PRO A 1 228 ? -0.517 8.863 20.847 1.00 76.31 228 PRO A O 1
ATOM 1775 N N . LYS A 1 229 ? -0.460 9.231 23.054 1.00 75.50 229 LYS A N 1
ATOM 1776 C CA . LYS A 1 229 ? 0.801 8.505 23.256 1.00 75.50 229 LYS A CA 1
ATOM 1777 C C . LYS A 1 229 ? 0.527 7.029 23.507 1.00 75.50 229 LYS A C 1
ATOM 1779 O O . LYS A 1 229 ? -0.432 6.702 24.209 1.00 75.50 229 LYS A O 1
ATOM 1784 N N . VAL A 1 230 ? 1.404 6.156 23.011 1.00 71.94 230 VAL A N 1
ATOM 1785 C CA . VAL A 1 230 ? 1.386 4.737 23.392 1.00 71.94 230 VAL A CA 1
ATOM 1786 C C . VAL A 1 230 ? 1.501 4.598 24.914 1.00 71.94 230 VAL A C 1
ATOM 1788 O O . VAL A 1 230 ? 2.440 5.096 25.534 1.00 71.94 230 VAL A O 1
ATOM 1791 N N . GLY A 1 231 ? 0.529 3.908 25.512 1.00 50.06 231 GLY A N 1
ATOM 1792 C CA . GLY A 1 231 ? 0.475 3.591 26.940 1.00 50.06 231 GLY A CA 1
ATOM 1793 C C . GLY A 1 231 ? 1.283 2.348 27.323 1.00 50.06 231 GLY A C 1
ATOM 1794 O O . GLY A 1 231 ? 1.589 2.163 28.499 1.00 50.06 231 GLY A O 1
ATOM 1795 N N . GLY A 1 232 ? 1.657 1.513 26.348 1.00 66.69 232 GLY A N 1
ATOM 1796 C CA . GLY A 1 232 ? 2.533 0.358 26.542 1.00 66.69 232 GLY A CA 1
ATOM 1797 C C . GLY A 1 232 ? 2.964 -0.304 25.230 1.00 66.69 232 GLY A C 1
ATOM 1798 O O . GLY A 1 232 ? 2.181 -0.385 24.283 1.00 66.69 232 GLY A O 1
ATOM 1799 N N . LEU A 1 233 ? 4.211 -0.785 25.203 1.00 66.50 233 LEU A N 1
ATOM 1800 C CA . LEU A 1 233 ? 4.799 -1.610 24.145 1.00 66.50 233 LEU A CA 1
ATOM 1801 C C . LEU A 1 233 ? 5.081 -2.996 24.729 1.00 66.50 233 LEU A C 1
ATOM 1803 O O . LEU A 1 233 ? 5.907 -3.121 25.633 1.00 66.50 233 LEU A O 1
ATOM 1807 N N . HIS A 1 234 ? 4.406 -4.024 24.223 1.00 64.44 234 HIS A N 1
ATOM 1808 C CA . HIS A 1 234 ? 4.644 -5.404 24.638 1.00 64.44 234 HIS A CA 1
ATOM 1809 C C . HIS A 1 234 ? 5.361 -6.163 23.522 1.00 64.44 234 HIS A C 1
ATOM 1811 O O . HIS A 1 234 ? 4.808 -6.337 22.439 1.00 64.44 234 HIS A O 1
ATOM 1817 N N . LEU A 1 235 ? 6.599 -6.589 23.791 1.00 59.81 235 LEU A N 1
ATOM 1818 C CA . LEU A 1 235 ? 7.369 -7.467 22.909 1.00 59.81 235 LEU A CA 1
ATOM 1819 C C . LEU A 1 235 ? 7.068 -8.926 23.249 1.00 59.81 235 LEU A C 1
ATOM 1821 O O . LEU A 1 235 ? 7.125 -9.318 24.418 1.00 59.81 235 LEU A O 1
ATOM 1825 N N . LEU A 1 236 ? 6.789 -9.728 22.229 1.00 57.00 236 LEU A N 1
ATOM 1826 C CA . LEU A 1 236 ? 6.557 -11.162 22.352 1.00 57.00 236 LEU A CA 1
ATOM 1827 C C . LEU A 1 236 ? 7.891 -11.905 22.162 1.00 57.00 236 LEU A C 1
ATOM 1829 O O . LEU A 1 236 ? 8.079 -12.647 21.211 1.00 57.00 236 LEU A O 1
ATOM 1833 N N . ASP A 1 237 ? 8.862 -11.669 23.050 1.00 45.16 237 ASP A N 1
ATOM 1834 C CA . ASP A 1 237 ? 10.124 -12.423 23.058 1.00 45.16 237 ASP A CA 1
ATOM 1835 C C . ASP A 1 237 ? 10.039 -13.567 24.100 1.00 45.16 237 ASP A C 1
ATOM 1837 O O . ASP A 1 237 ? 9.579 -13.370 25.231 1.00 45.16 237 ASP A O 1
ATOM 1841 N N . GLY A 1 238 ? 10.501 -14.774 23.742 1.00 40.41 238 GLY A N 1
ATOM 1842 C CA . GLY A 1 238 ? 10.319 -16.020 24.515 1.00 40.41 238 GLY A CA 1
ATOM 1843 C C . GLY A 1 238 ? 10.875 -16.046 25.954 1.00 40.41 238 GLY A C 1
ATOM 1844 O O . GLY A 1 238 ? 10.532 -16.939 26.729 1.00 40.41 238 GLY A O 1
ATOM 1845 N N . GLU A 1 239 ? 11.690 -15.071 26.369 1.00 37.09 239 GLU A N 1
ATOM 1846 C CA . GLU A 1 239 ? 12.165 -14.955 27.758 1.00 37.09 239 GLU A CA 1
ATOM 1847 C C . GLU A 1 239 ? 11.138 -14.307 28.703 1.00 37.09 239 GLU A C 1
ATOM 1849 O O . GLU A 1 239 ? 11.039 -14.712 29.866 1.00 37.09 239 GLU A O 1
ATOM 1854 N N . SER A 1 240 ? 10.292 -13.393 28.208 1.00 38.00 240 SER A N 1
ATOM 1855 C CA . SER A 1 240 ? 9.218 -12.777 29.010 1.00 38.00 240 SER A CA 1
ATOM 1856 C C . SER A 1 240 ? 8.125 -13.786 29.390 1.00 38.00 240 SER A C 1
ATOM 1858 O O . SER A 1 240 ? 7.481 -13.653 30.433 1.00 38.00 240 SER A O 1
ATOM 1860 N N . GLN A 1 241 ? 7.990 -14.873 28.623 1.00 41.12 241 GLN A N 1
ATOM 1861 C CA . GLN A 1 241 ? 7.074 -15.981 28.916 1.00 41.12 241 GLN A CA 1
ATOM 1862 C C . GLN A 1 241 ? 7.451 -16.757 30.197 1.00 41.12 241 GLN A C 1
ATOM 1864 O O . GLN A 1 241 ? 6.580 -17.338 30.851 1.00 41.12 241 GLN A O 1
ATOM 1869 N N . LYS A 1 242 ? 8.728 -16.747 30.623 1.00 31.47 242 LYS A N 1
ATOM 1870 C CA . LYS A 1 242 ? 9.161 -17.383 31.888 1.00 31.47 242 LYS A CA 1
ATOM 1871 C C . LYS A 1 242 ? 8.847 -16.545 33.129 1.00 31.47 242 LYS A C 1
ATOM 1873 O O . LYS A 1 242 ? 8.810 -17.098 34.233 1.00 31.47 242 LYS A O 1
ATOM 1878 N N . VAL A 1 243 ? 8.656 -15.235 32.971 1.00 33.91 243 VAL A N 1
ATOM 1879 C CA . VAL A 1 243 ? 8.304 -14.327 34.072 1.00 33.91 243 VAL A CA 1
ATOM 1880 C C . VAL A 1 243 ? 6.801 -14.389 34.343 1.00 33.91 243 VAL A C 1
ATOM 1882 O O . VAL A 1 243 ? 6.399 -14.446 35.504 1.00 33.91 243 VAL A O 1
ATOM 1885 N N . ASP A 1 244 ? 5.977 -14.495 33.297 1.00 31.98 244 ASP A N 1
ATOM 1886 C CA . ASP A 1 244 ? 4.518 -14.545 33.450 1.00 31.98 244 ASP A CA 1
ATOM 1887 C C . ASP A 1 244 ? 4.024 -15.904 33.988 1.00 31.98 244 ASP A C 1
ATOM 1889 O O . ASP A 1 244 ? 3.187 -15.964 34.889 1.00 31.98 244 ASP A O 1
ATOM 1893 N N . ARG A 1 245 ? 4.6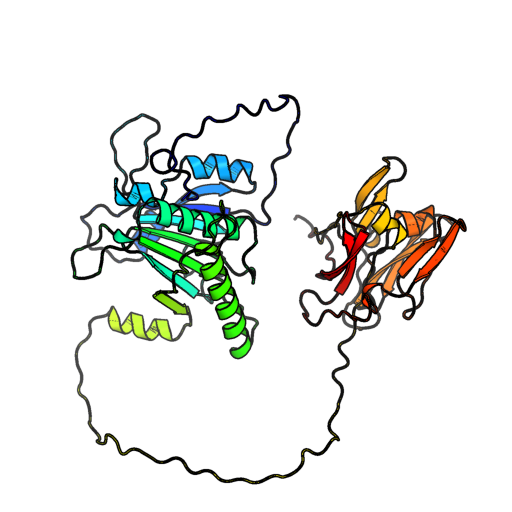57 -17.021 33.583 1.00 28.52 245 ARG A N 1
ATOM 1894 C CA . ARG A 1 245 ? 4.382 -18.351 34.171 1.00 28.52 245 ARG A CA 1
ATOM 1895 C C . ARG A 1 245 ? 4.657 -18.427 35.677 1.00 28.52 245 ARG A C 1
ATOM 1897 O O . ARG A 1 245 ? 3.938 -19.128 36.384 1.00 28.52 245 ARG A O 1
ATOM 1904 N N . ARG A 1 246 ? 5.663 -17.699 36.177 1.00 30.06 246 ARG A N 1
ATOM 1905 C CA . ARG A 1 246 ? 5.973 -17.626 37.619 1.00 30.06 246 ARG A CA 1
ATOM 1906 C C . ARG A 1 246 ? 5.033 -16.706 38.395 1.00 30.06 246 ARG A C 1
ATOM 1908 O O . ARG A 1 246 ? 4.958 -16.821 39.611 1.00 30.06 246 ARG A O 1
ATOM 1915 N N . ARG A 1 247 ? 4.310 -15.812 37.714 1.00 32.38 247 ARG A N 1
ATOM 1916 C CA . ARG A 1 247 ? 3.310 -14.934 38.337 1.00 32.38 247 ARG A CA 1
ATOM 1917 C C . ARG A 1 247 ? 1.921 -15.576 38.403 1.00 32.38 247 ARG A C 1
ATOM 1919 O O . ARG A 1 247 ? 1.152 -15.232 39.294 1.00 32.38 247 ARG A O 1
ATOM 1926 N N . PHE A 1 248 ? 1.625 -16.515 37.500 1.00 30.36 248 PHE A N 1
ATOM 1927 C CA . PHE A 1 248 ? 0.348 -17.238 37.438 1.00 30.36 248 PHE A CA 1
ATOM 1928 C C . PHE A 1 248 ? 0.291 -18.524 38.272 1.00 30.36 248 PHE A C 1
ATOM 1930 O O . PHE A 1 248 ? -0.789 -18.907 38.719 1.00 30.36 248 PHE A O 1
ATOM 1937 N N . LEU A 1 249 ? 1.424 -19.183 38.522 1.00 28.52 249 LEU A N 1
ATOM 1938 C CA . LEU A 1 249 ? 1.495 -20.300 39.464 1.00 28.52 249 LEU A CA 1
ATOM 1939 C C . LEU A 1 249 ? 1.955 -19.759 40.817 1.00 28.52 249 LEU A C 1
ATOM 1941 O O . LEU A 1 249 ? 3.138 -19.515 41.033 1.00 28.52 249 LEU A O 1
ATOM 1945 N N . GLY A 1 250 ? 0.996 -19.509 41.706 1.00 33.72 250 GLY A N 1
ATOM 1946 C CA . GLY A 1 250 ? 1.270 -19.098 43.076 1.00 33.72 250 GLY A CA 1
ATOM 1947 C C . GLY A 1 250 ? 2.017 -20.188 43.842 1.00 33.72 250 GLY A C 1
ATOM 1948 O O . GLY A 1 250 ? 1.390 -21.075 44.409 1.00 33.72 250 GLY A O 1
ATOM 1949 N N . GLU A 1 251 ? 3.340 -20.086 43.907 1.00 29.02 251 GLU A N 1
ATOM 1950 C CA . GLU A 1 251 ? 4.163 -20.803 44.880 1.00 29.02 251 GLU A CA 1
ATOM 1951 C C . GLU A 1 251 ? 5.019 -19.809 45.671 1.00 29.02 251 GLU A C 1
ATOM 1953 O O . GLU A 1 251 ? 5.532 -18.816 45.154 1.00 29.02 251 GLU A O 1
ATOM 1958 N N . GLY A 1 252 ? 5.046 -20.031 46.983 1.00 27.28 252 GLY A N 1
ATOM 1959 C CA . GLY A 1 252 ? 5.436 -19.061 47.992 1.00 27.28 252 GLY A CA 1
ATOM 1960 C C . GLY A 1 252 ? 6.933 -18.765 48.094 1.00 27.28 252 GLY A C 1
ATOM 1961 O O . GLY A 1 252 ? 7.792 -19.579 47.782 1.00 27.28 252 GLY A O 1
ATOM 1962 N N . ARG A 1 253 ? 7.178 -17.554 48.605 1.00 29.83 253 ARG A N 1
ATOM 1963 C CA . ARG A 1 253 ? 8.278 -17.072 49.458 1.00 29.83 253 ARG A CA 1
ATOM 1964 C C . ARG A 1 253 ? 9.459 -18.035 49.696 1.00 29.83 253 ARG A C 1
ATOM 1966 O O . ARG A 1 253 ? 9.316 -19.022 50.410 1.00 29.83 253 ARG A O 1
ATOM 1973 N N . ALA A 1 254 ? 10.650 -17.612 49.275 1.00 25.25 254 ALA A N 1
ATOM 1974 C CA . ALA A 1 254 ? 11.913 -17.924 49.945 1.00 25.25 254 ALA A CA 1
ATOM 1975 C C . ALA A 1 254 ? 12.819 -16.677 49.922 1.00 25.25 254 ALA A C 1
ATOM 1977 O O . ALA A 1 254 ? 12.734 -15.866 49.002 1.00 25.25 254 ALA A O 1
ATOM 1978 N N . GLU A 1 255 ? 13.571 -16.505 51.005 1.00 24.69 255 GLU A N 1
ATOM 1979 C CA . GLU A 1 255 ? 14.219 -15.287 51.510 1.00 24.69 255 GLU A CA 1
ATOM 1980 C C . GLU A 1 255 ? 15.390 -14.735 50.670 1.00 24.69 255 GLU A C 1
ATOM 1982 O O . GLU A 1 255 ? 16.000 -15.439 49.867 1.00 24.69 255 GLU A O 1
ATOM 1987 N N . GLU A 1 256 ? 15.687 -13.449 50.903 1.00 27.17 256 GLU A N 1
ATOM 1988 C CA . GLU A 1 256 ? 16.878 -12.709 50.452 1.00 27.17 256 GLU A CA 1
ATOM 1989 C C . GLU A 1 256 ? 18.196 -13.336 50.950 1.00 27.17 256 GLU A C 1
ATOM 1991 O O . GLU A 1 256 ? 18.220 -14.086 51.929 1.00 27.17 256 GLU A O 1
ATOM 1996 N N . PRO A 1 257 ? 19.327 -12.904 50.367 1.00 25.17 257 PRO A N 1
ATOM 1997 C CA . PRO A 1 257 ? 20.245 -12.165 51.228 1.00 25.17 257 PRO A CA 1
ATOM 1998 C C . PRO A 1 257 ? 20.628 -10.791 50.668 1.00 25.17 257 PRO A C 1
ATOM 2000 O O . PRO A 1 257 ? 20.880 -10.614 49.475 1.00 25.17 257 PRO A O 1
ATOM 2003 N N . GLN A 1 258 ? 20.656 -9.844 51.606 1.00 25.94 258 GLN A N 1
ATOM 2004 C CA . GLN A 1 258 ? 21.229 -8.505 51.533 1.00 25.94 258 GLN A CA 1
ATOM 2005 C C . GLN A 1 258 ? 22.674 -8.527 51.031 1.00 25.94 258 GLN A C 1
ATOM 2007 O O . GLN A 1 258 ? 23.452 -9.382 51.443 1.00 25.94 258 GLN A O 1
ATOM 2012 N N . ASP A 1 259 ? 23.043 -7.513 50.252 1.00 26.45 259 ASP A N 1
ATOM 2013 C CA . ASP A 1 259 ? 24.252 -6.760 50.571 1.00 26.45 259 ASP A CA 1
ATOM 2014 C C . ASP A 1 259 ? 24.143 -5.313 50.079 1.00 26.45 259 ASP A C 1
ATOM 2016 O O . ASP A 1 259 ? 23.557 -4.996 49.040 1.00 26.45 259 ASP A O 1
ATOM 2020 N N . ASP A 1 260 ? 24.659 -4.447 50.937 1.00 25.00 260 ASP A N 1
ATOM 2021 C CA . ASP A 1 260 ? 24.458 -3.013 51.012 1.00 25.00 260 ASP A CA 1
ATOM 2022 C C . ASP A 1 260 ? 25.179 -2.220 49.911 1.00 25.00 260 ASP A C 1
ATOM 2024 O O . ASP A 1 260 ? 26.334 -2.486 49.588 1.00 25.00 260 ASP A O 1
ATOM 2028 N N . ALA A 1 261 ? 24.520 -1.170 49.405 1.00 25.36 261 ALA A N 1
ATOM 2029 C CA . ALA A 1 261 ? 25.007 0.221 49.418 1.00 25.36 261 ALA A CA 1
ATOM 2030 C C . ALA A 1 261 ? 24.329 1.068 48.324 1.00 25.36 261 ALA A C 1
ATOM 2032 O O . ALA A 1 261 ? 24.428 0.803 47.128 1.00 25.36 261 ALA A O 1
ATOM 2033 N N . ALA A 1 262 ? 23.688 2.154 48.755 1.00 24.70 262 ALA A N 1
ATOM 2034 C CA . ALA A 1 262 ? 23.282 3.285 47.923 1.00 24.70 262 ALA A CA 1
ATOM 2035 C C . ALA A 1 262 ? 24.185 4.508 48.257 1.00 24.70 262 ALA A C 1
ATOM 2037 O O . ALA A 1 262 ? 25.089 4.389 49.083 1.00 24.70 262 ALA A O 1
ATOM 2038 N N . PRO A 1 263 ? 24.008 5.686 47.634 1.00 35.28 263 PRO A N 1
ATOM 2039 C CA . PRO A 1 263 ? 24.851 6.171 46.544 1.00 35.28 263 PRO A CA 1
ATOM 2040 C C . PRO A 1 263 ? 25.626 7.453 46.915 1.00 35.28 263 PRO A C 1
ATOM 2042 O O . PRO A 1 263 ? 25.265 8.169 47.844 1.00 35.28 263 PRO A O 1
ATOM 2045 N N . MET A 1 264 ? 26.656 7.805 46.140 1.00 24.45 264 MET A N 1
ATOM 2046 C CA . MET A 1 264 ? 27.315 9.119 46.208 1.00 24.45 264 MET A CA 1
ATOM 2047 C C . MET A 1 264 ? 27.499 9.689 44.801 1.00 24.45 264 MET A C 1
ATOM 2049 O O . MET A 1 264 ? 27.873 8.985 43.867 1.00 24.45 264 MET A O 1
ATOM 2053 N N . ALA A 1 265 ? 27.164 10.969 44.670 1.00 23.59 265 ALA A N 1
ATOM 2054 C CA . ALA A 1 265 ? 27.034 11.709 43.427 1.00 23.59 265 ALA A CA 1
ATOM 2055 C C . ALA A 1 265 ? 28.273 12.572 43.108 1.00 23.59 265 ALA A C 1
ATOM 2057 O O . ALA A 1 265 ? 28.914 13.074 44.029 1.00 23.59 265 ALA A O 1
ATOM 2058 N N . LEU A 1 266 ? 28.447 12.841 41.800 1.00 24.23 266 LEU A N 1
ATOM 2059 C CA . LEU A 1 266 ? 29.215 13.923 41.134 1.00 24.23 266 LEU A CA 1
ATOM 2060 C C . LEU A 1 266 ? 30.764 13.843 41.193 1.00 24.23 266 LEU A C 1
ATOM 2062 O O . LEU A 1 266 ? 31.282 13.242 42.128 1.00 24.23 266 LEU A O 1
ATOM 2066 N N . PRO A 1 267 ? 31.527 14.465 40.251 1.00 26.86 267 PRO A N 1
ATOM 2067 C CA . PRO A 1 267 ? 31.130 15.501 39.282 1.00 26.86 267 PRO A CA 1
ATOM 2068 C C . PRO A 1 267 ? 31.641 15.341 37.827 1.00 26.86 267 PRO A C 1
ATOM 2070 O O . PRO A 1 267 ? 32.402 14.447 37.474 1.00 26.86 267 PRO A O 1
ATOM 2073 N N . LEU A 1 268 ? 31.161 16.272 36.996 1.00 30.59 268 LEU A N 1
ATOM 2074 C CA . LEU A 1 268 ? 31.659 16.649 35.673 1.00 30.59 268 LEU A CA 1
ATOM 2075 C C . LEU A 1 268 ? 33.125 17.091 35.736 1.00 30.59 268 LEU A C 1
ATOM 2077 O O . LEU A 1 268 ? 33.431 17.972 36.534 1.00 30.59 268 LEU A O 1
ATOM 2081 N N . ASP A 1 269 ? 33.950 16.615 34.803 1.00 25.00 269 ASP A N 1
ATOM 2082 C CA . ASP A 1 269 ? 35.144 17.341 34.381 1.00 25.00 269 ASP A CA 1
ATOM 2083 C C . ASP A 1 269 ? 35.243 17.406 32.856 1.00 25.00 269 ASP A C 1
ATOM 2085 O O . ASP A 1 269 ? 35.096 16.422 32.128 1.00 25.00 269 ASP A O 1
ATOM 2089 N N . ARG A 1 270 ? 35.446 18.646 32.405 1.00 27.92 270 ARG A N 1
ATOM 2090 C CA . ARG A 1 270 ? 35.933 19.017 31.083 1.00 27.92 270 ARG A CA 1
ATOM 2091 C C . ARG A 1 270 ? 37.368 18.526 30.973 1.00 27.92 270 ARG A C 1
ATOM 2093 O O . ARG A 1 270 ? 38.169 18.879 31.828 1.00 27.92 270 ARG A O 1
ATOM 2100 N N . ASP A 1 271 ? 37.711 17.900 29.856 1.00 25.34 271 ASP A N 1
ATOM 2101 C CA . ASP A 1 271 ? 39.039 18.134 29.312 1.00 25.34 271 ASP A CA 1
ATOM 2102 C C . ASP A 1 271 ? 39.029 18.164 27.787 1.00 25.34 271 ASP A C 1
ATOM 2104 O O . ASP A 1 271 ? 38.415 17.348 27.098 1.00 25.34 271 ASP A O 1
ATOM 2108 N N . THR A 1 272 ? 39.669 19.212 27.296 1.00 29.12 272 THR A N 1
ATOM 2109 C CA . THR A 1 272 ? 39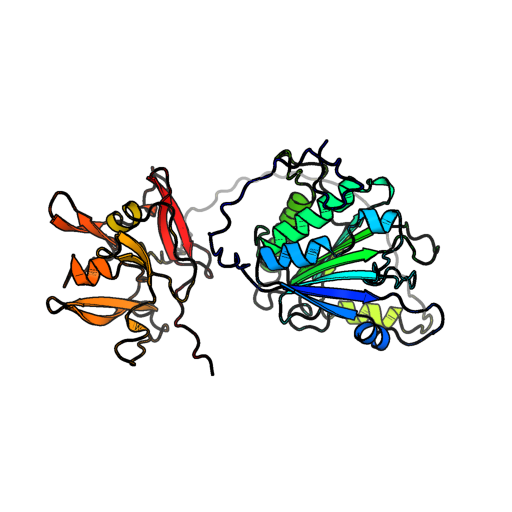.914 19.548 25.903 1.00 29.12 272 THR A CA 1
ATOM 2110 C C . THR A 1 272 ? 41.129 18.781 25.402 1.00 29.12 272 THR A C 1
ATOM 2112 O O . THR A 1 272 ? 42.221 18.959 25.936 1.00 29.12 272 THR A O 1
ATOM 2115 N N . SER A 1 273 ? 40.980 18.022 24.320 1.00 28.78 273 SER A N 1
ATOM 2116 C CA . SER A 1 273 ? 42.098 17.734 23.422 1.00 28.78 273 SER A CA 1
ATOM 2117 C C . SER A 1 273 ? 41.611 17.657 21.975 1.00 28.78 273 SER A C 1
ATOM 2119 O O . SER A 1 273 ? 40.836 16.791 21.576 1.00 28.78 273 SER A O 1
ATOM 2121 N N . GLU A 1 274 ? 42.048 18.638 21.190 1.00 31.52 274 GLU A N 1
ATOM 2122 C CA . GLU A 1 274 ? 42.118 18.542 19.739 1.00 31.52 274 GLU A CA 1
ATOM 2123 C C . GLU A 1 274 ? 43.136 17.457 19.371 1.00 31.52 274 GLU A C 1
ATOM 2125 O O . GLU A 1 274 ? 44.255 17.467 19.881 1.00 31.52 274 GLU A O 1
ATOM 2130 N N . ASN A 1 275 ? 42.764 16.545 18.471 1.00 28.25 275 ASN A N 1
ATOM 2131 C CA . ASN A 1 275 ? 43.689 15.967 17.496 1.00 28.25 275 ASN A CA 1
ATOM 2132 C C . ASN A 1 275 ? 42.907 15.301 16.352 1.00 28.25 275 ASN A C 1
ATOM 2134 O O . ASN A 1 275 ? 42.334 14.226 16.494 1.00 28.25 275 ASN A O 1
ATOM 2138 N N . THR A 1 276 ? 42.871 16.026 15.231 1.00 28.00 276 THR A N 1
ATOM 2139 C CA . THR A 1 276 ? 43.064 15.550 13.849 1.00 28.00 276 THR A CA 1
ATOM 2140 C C . THR A 1 276 ? 42.511 14.168 13.474 1.00 28.00 276 THR A C 1
ATOM 2142 O O . THR A 1 276 ? 43.128 13.141 13.748 1.00 28.00 276 THR A O 1
ATOM 2145 N N . LEU A 1 277 ? 41.402 14.168 12.727 1.00 29.44 277 LEU A N 1
ATOM 2146 C CA . LEU A 1 277 ? 40.964 13.044 11.895 1.00 29.44 277 LEU A CA 1
ATOM 2147 C C . LEU A 1 277 ? 41.845 12.944 10.638 1.00 29.44 277 LEU A C 1
ATOM 2149 O O . LEU A 1 277 ? 41.973 13.905 9.879 1.00 29.44 277 LEU A O 1
ATOM 2153 N N . ASP A 1 278 ? 42.433 11.768 10.453 1.00 27.38 278 ASP A N 1
ATOM 2154 C CA . ASP A 1 278 ? 43.201 11.324 9.289 1.00 27.38 278 ASP A CA 1
ATOM 2155 C C . ASP A 1 278 ? 42.260 11.034 8.089 1.00 27.38 278 ASP A C 1
ATOM 2157 O O . ASP A 1 278 ? 41.295 10.280 8.255 1.00 27.38 278 ASP A O 1
ATOM 2161 N N . PRO A 1 279 ? 42.465 11.626 6.892 1.00 31.42 279 PRO A N 1
ATOM 2162 C CA . PRO A 1 279 ? 41.560 11.503 5.747 1.00 31.42 279 PRO A CA 1
ATOM 2163 C C . PRO A 1 279 ? 41.884 10.326 4.804 1.00 31.42 279 PRO A C 1
ATOM 2165 O O . PRO A 1 279 ? 41.756 10.462 3.586 1.00 31.42 279 PRO A O 1
ATOM 2168 N N . THR A 1 280 ? 42.266 9.157 5.323 1.00 29.12 280 THR A N 1
ATOM 2169 C CA . THR A 1 280 ? 42.507 7.965 4.488 1.00 29.12 280 THR A CA 1
ATOM 2170 C C . THR A 1 280 ? 41.903 6.682 5.052 1.00 29.12 280 THR A C 1
ATOM 2172 O O . THR A 1 280 ? 42.627 5.740 5.322 1.00 29.12 280 THR A O 1
ATOM 2175 N N . GLU A 1 281 ? 40.574 6.606 5.146 1.00 29.70 281 GLU A N 1
ATOM 2176 C CA . GLU A 1 281 ? 39.828 5.340 4.991 1.00 29.70 281 GLU A CA 1
ATOM 2177 C C . GLU A 1 281 ? 38.461 5.608 4.333 1.00 29.70 281 GLU A C 1
ATOM 2179 O O . GLU A 1 281 ? 37.392 5.397 4.899 1.00 29.70 281 GLU A O 1
ATOM 2184 N N . VAL A 1 282 ? 38.494 6.094 3.087 1.00 32.16 282 VAL A N 1
ATOM 2185 C CA . VAL A 1 282 ? 37.361 5.971 2.158 1.00 32.16 282 VAL A CA 1
ATOM 2186 C C . VAL A 1 282 ? 37.574 4.693 1.346 1.00 32.16 282 VAL A C 1
ATOM 2188 O O . VAL A 1 282 ? 38.121 4.711 0.249 1.00 32.16 282 VAL A O 1
ATOM 2191 N N . LEU A 1 283 ? 37.158 3.563 1.911 1.00 30.16 283 LEU A N 1
ATOM 2192 C CA . LEU A 1 283 ? 36.829 2.340 1.176 1.00 30.16 283 LEU A CA 1
ATOM 2193 C C . LEU A 1 283 ? 35.318 2.166 1.375 1.00 30.16 283 LEU A C 1
ATOM 2195 O O . LEU A 1 283 ? 34.851 1.713 2.409 1.00 30.16 283 LEU A O 1
ATOM 2199 N N . GLY A 1 284 ? 34.487 2.728 0.503 1.00 29.81 284 GLY A N 1
ATOM 2200 C CA . GLY A 1 284 ? 34.264 2.135 -0.810 1.00 29.81 284 GLY A CA 1
ATOM 2201 C C . GLY A 1 284 ? 33.117 1.119 -0.769 1.00 29.81 284 GLY A C 1
ATOM 2202 O O . GLY A 1 284 ? 33.245 0.038 -1.327 1.00 29.81 284 GLY A O 1
ATOM 2203 N N . PHE A 1 285 ? 31.989 1.443 -0.122 1.00 27.25 285 PHE A N 1
ATOM 2204 C CA . PHE A 1 285 ? 30.718 0.798 -0.458 1.00 27.25 285 PHE A CA 1
ATOM 2205 C C . PHE A 1 285 ? 30.194 1.465 -1.731 1.00 27.25 285 PHE A C 1
ATOM 2207 O O . PHE A 1 285 ? 29.394 2.397 -1.679 1.00 27.25 285 PHE A O 1
ATOM 2214 N N . ALA A 1 286 ? 30.684 1.015 -2.886 1.00 29.95 286 ALA A N 1
ATOM 2215 C CA . ALA A 1 286 ? 29.973 1.230 -4.135 1.00 29.95 286 ALA A CA 1
ATOM 2216 C C . ALA A 1 286 ? 28.665 0.434 -4.036 1.00 29.95 286 ALA A C 1
ATOM 2218 O O . ALA A 1 286 ? 28.639 -0.771 -4.284 1.00 29.95 286 ALA A O 1
ATOM 2219 N N . ALA A 1 287 ? 27.594 1.085 -3.579 1.00 32.81 287 ALA A N 1
ATOM 2220 C CA . ALA A 1 287 ? 26.255 0.548 -3.742 1.00 32.81 287 ALA A CA 1
ATOM 2221 C C . ALA A 1 287 ? 26.049 0.359 -5.249 1.00 32.81 287 ALA A C 1
ATOM 2223 O O . ALA A 1 287 ? 26.111 1.326 -6.008 1.00 32.81 287 ALA A O 1
ATOM 2224 N N . LEU A 1 288 ? 25.907 -0.894 -5.686 1.00 39.75 288 LEU A N 1
ATOM 2225 C CA . LEU A 1 288 ? 25.557 -1.208 -7.064 1.00 39.75 288 LEU A CA 1
ATOM 2226 C C . LEU A 1 288 ? 24.227 -0.504 -7.352 1.00 39.75 288 LEU A C 1
ATOM 2228 O O . LEU A 1 288 ? 23.208 -0.827 -6.748 1.00 39.75 288 LEU A O 1
ATOM 2232 N N . LEU A 1 289 ? 24.271 0.516 -8.208 1.00 50.75 289 LEU A N 1
ATOM 2233 C CA . LEU A 1 289 ? 23.085 1.210 -8.688 1.00 50.75 289 LEU A CA 1
ATOM 2234 C C . LEU A 1 289 ? 22.361 0.243 -9.623 1.00 50.75 289 LEU A C 1
ATOM 2236 O O . LEU A 1 289 ? 22.776 0.051 -10.763 1.00 50.75 289 LEU A O 1
ATOM 2240 N N . GLU A 1 290 ? 21.317 -0.409 -9.127 1.00 62.38 290 GLU A N 1
ATOM 2241 C CA . GLU A 1 290 ? 20.443 -1.233 -9.956 1.00 62.38 290 GLU A CA 1
ATOM 2242 C C . GLU A 1 290 ? 19.380 -0.315 -10.550 1.00 62.38 290 GLU A C 1
ATOM 2244 O O . GLU A 1 290 ? 18.523 0.235 -9.857 1.00 62.38 290 GLU A O 1
ATOM 2249 N N . VAL A 1 291 ? 19.514 -0.059 -11.846 1.00 58.00 291 VAL A N 1
ATOM 2250 C CA . VAL A 1 291 ? 18.780 1.000 -12.531 1.00 58.00 291 VAL A CA 1
ATOM 2251 C C . VAL A 1 291 ? 17.894 0.373 -13.583 1.00 58.00 291 VAL A C 1
ATOM 2253 O O . VAL A 1 291 ? 18.340 -0.470 -14.354 1.00 58.00 291 VAL A O 1
ATOM 2256 N N . SER A 1 292 ? 16.636 0.792 -13.617 1.00 63.97 292 SER A N 1
ATOM 2257 C CA . SER A 1 292 ? 15.715 0.388 -14.663 1.00 63.97 292 SER A CA 1
ATOM 2258 C C . SER A 1 292 ? 14.667 1.458 -14.867 1.00 63.97 292 SER A C 1
ATOM 2260 O O . SER A 1 292 ? 13.939 1.813 -13.950 1.00 63.97 292 SER A O 1
ATOM 2262 N N . GLY A 1 293 ? 14.500 1.907 -16.098 1.00 65.06 293 GLY A N 1
ATOM 2263 C CA . GLY A 1 293 ? 13.440 2.836 -16.447 1.00 65.06 293 GLY A CA 1
ATOM 2264 C C . GLY A 1 293 ? 12.663 2.338 -17.647 1.00 65.06 293 GLY A C 1
ATOM 2265 O O . GLY A 1 293 ? 13.198 1.646 -18.514 1.00 65.06 293 GLY A O 1
ATOM 2266 N N . ASN A 1 294 ? 11.393 2.718 -17.702 1.00 78.69 294 ASN A N 1
ATOM 2267 C CA . ASN A 1 294 ? 10.664 2.663 -18.957 1.00 78.69 294 ASN A CA 1
ATOM 2268 C C . ASN A 1 294 ? 11.151 3.796 -19.879 1.00 78.69 294 ASN A C 1
ATOM 2270 O O . ASN A 1 294 ? 11.946 4.645 -19.488 1.00 78.69 294 ASN A O 1
ATOM 2274 N N . SER A 1 295 ? 10.666 3.846 -21.108 1.00 90.94 295 SER A N 1
ATOM 2275 C CA . SER A 1 295 ? 10.919 4.949 -22.028 1.00 90.94 295 SER A CA 1
ATOM 2276 C C . SER A 1 295 ? 10.291 6.263 -21.541 1.00 90.94 295 SER A C 1
ATOM 2278 O O . SER A 1 295 ? 9.212 6.279 -20.937 1.00 90.94 295 SER A O 1
ATOM 2280 N N . VAL A 1 296 ? 10.929 7.391 -21.869 1.00 90.69 296 VAL A N 1
ATOM 2281 C CA . VAL A 1 296 ? 10.353 8.730 -21.661 1.00 90.69 296 VAL A CA 1
ATOM 2282 C C . VAL A 1 296 ? 9.127 8.934 -22.555 1.00 90.69 296 VAL A C 1
ATOM 2284 O O . VAL A 1 296 ? 8.124 9.466 -22.085 1.00 90.69 296 VAL A O 1
ATOM 2287 N N . TYR A 1 297 ? 9.178 8.493 -23.813 1.00 93.75 297 TYR A N 1
ATOM 2288 C CA . TYR A 1 297 ? 8.045 8.493 -24.742 1.00 93.75 297 TYR A CA 1
ATOM 2289 C C . TYR A 1 297 ? 6.826 7.766 -24.156 1.00 93.75 297 TYR A C 1
ATOM 2291 O O . TYR A 1 297 ? 5.751 8.356 -24.051 1.00 93.75 297 TYR A O 1
ATOM 2299 N N . ILE A 1 298 ? 7.003 6.539 -23.658 1.00 94.31 298 ILE A N 1
ATOM 2300 C CA . ILE A 1 298 ? 5.915 5.763 -23.039 1.00 94.31 298 ILE A CA 1
ATOM 2301 C C . ILE A 1 298 ? 5.422 6.426 -21.756 1.00 94.31 298 ILE A C 1
ATOM 2303 O O . ILE A 1 298 ? 4.218 6.570 -21.557 1.00 94.31 298 ILE A O 1
ATOM 2307 N N . SER A 1 299 ? 6.332 6.917 -20.915 1.00 90.25 299 SER A N 1
ATOM 2308 C CA . SER A 1 299 ? 5.963 7.614 -19.677 1.00 90.25 299 SER A CA 1
ATOM 2309 C C . SER A 1 299 ? 5.164 8.900 -19.936 1.00 90.25 299 SER A C 1
ATOM 2311 O O . SER A 1 299 ? 4.307 9.263 -19.135 1.00 90.25 299 SER A O 1
ATOM 2313 N N . LYS A 1 300 ? 5.398 9.580 -21.067 1.00 88.81 300 LYS A N 1
ATOM 2314 C CA . LYS A 1 300 ? 4.619 10.753 -21.499 1.00 88.81 300 LYS A CA 1
ATOM 2315 C C . LYS A 1 300 ? 3.264 10.393 -22.100 1.00 88.81 300 LYS A C 1
ATOM 2317 O O . LYS A 1 300 ? 2.334 11.182 -21.952 1.00 88.81 300 LYS A O 1
ATOM 2322 N N . LEU A 1 301 ? 3.140 9.249 -22.775 1.00 91.50 301 LEU A N 1
ATOM 2323 C CA . LEU A 1 301 ? 1.841 8.730 -23.220 1.00 91.50 301 LEU A CA 1
ATOM 2324 C C . LEU A 1 301 ? 0.991 8.271 -22.028 1.00 91.50 301 LEU A C 1
ATOM 2326 O O . LEU A 1 301 ? -0.226 8.434 -22.032 1.00 91.50 301 LEU A O 1
ATOM 2330 N N . CYS A 1 302 ? 1.645 7.752 -20.990 1.00 92.25 302 CYS A N 1
ATOM 2331 C CA . CYS A 1 302 ? 1.027 7.132 -19.825 1.00 92.25 302 CYS A CA 1
ATOM 2332 C C . CYS A 1 302 ? 1.211 7.937 -18.536 1.00 92.25 302 CYS A C 1
ATOM 2334 O O . CYS A 1 302 ? 1.520 7.374 -17.486 1.00 92.25 302 CYS A O 1
ATOM 2336 N N . LYS A 1 303 ? 1.008 9.258 -18.603 1.00 88.50 303 LYS A N 1
ATOM 2337 C CA . LYS A 1 303 ? 1.191 10.165 -17.455 1.00 88.50 303 LYS A CA 1
ATOM 2338 C C . LYS A 1 303 ? 0.381 9.720 -16.246 1.00 88.50 303 LYS A C 1
ATOM 2340 O O . LYS A 1 303 ? -0.778 9.330 -16.382 1.00 88.50 303 LYS A O 1
ATOM 2345 N N . GLY A 1 304 ? 1.005 9.766 -15.072 1.00 82.94 304 GLY A N 1
ATOM 2346 C CA . GLY A 1 304 ? 0.372 9.388 -13.806 1.00 82.94 304 GLY A CA 1
ATOM 2347 C C . GLY A 1 304 ? 0.073 7.890 -13.653 1.00 82.94 304 GLY A C 1
ATOM 2348 O O . GLY A 1 304 ? -0.311 7.464 -12.566 1.00 82.94 304 GLY A O 1
ATOM 2349 N N . ARG A 1 305 ? 0.278 7.064 -14.689 1.00 87.25 305 ARG A N 1
ATOM 2350 C CA . ARG A 1 305 ? 0.072 5.612 -14.616 1.00 87.25 305 ARG A CA 1
ATOM 2351 C C . ARG A 1 305 ? 1.314 4.926 -14.055 1.00 87.25 305 ARG A C 1
ATOM 2353 O O . ARG A 1 305 ? 2.449 5.319 -14.317 1.00 87.25 305 ARG A O 1
ATOM 2360 N N . THR A 1 306 ? 1.085 3.853 -13.311 1.00 86.94 306 THR A N 1
ATOM 2361 C CA . THR A 1 306 ? 2.129 2.962 -12.807 1.00 86.94 306 THR A CA 1
ATOM 2362 C C . THR A 1 306 ? 1.618 1.531 -12.815 1.00 86.94 306 THR A C 1
ATOM 2364 O O . THR A 1 306 ? 0.429 1.287 -12.614 1.00 86.94 306 THR A O 1
ATOM 2367 N N . CYS A 1 307 ? 2.534 0.594 -13.025 1.00 88.38 307 CYS A N 1
ATOM 2368 C CA . CYS A 1 307 ? 2.282 -0.824 -12.852 1.00 88.38 307 CYS A CA 1
ATOM 2369 C C . CYS A 1 307 ? 2.903 -1.259 -11.527 1.00 88.38 307 CYS A C 1
ATOM 2371 O O . CYS A 1 307 ? 4.129 -1.308 -11.387 1.00 88.38 307 CYS A O 1
ATOM 2373 N N . ASN A 1 308 ? 2.038 -1.473 -10.536 1.00 82.06 308 ASN A N 1
ATOM 2374 C CA . ASN A 1 308 ? 2.427 -1.824 -9.167 1.00 82.06 308 ASN A CA 1
ATOM 2375 C C . ASN A 1 308 ? 2.309 -3.327 -8.897 1.00 82.06 308 ASN A C 1
ATOM 2377 O O . ASN A 1 308 ? 2.865 -3.821 -7.919 1.00 82.06 308 ASN A O 1
ATOM 2381 N N . ASP A 1 309 ? 1.601 -4.046 -9.764 1.00 82.25 309 ASP A N 1
ATOM 2382 C CA . ASP A 1 309 ? 1.536 -5.494 -9.712 1.00 82.25 309 ASP A CA 1
ATOM 2383 C C . ASP A 1 309 ? 2.873 -6.077 -10.183 1.00 82.25 309 ASP A C 1
ATOM 2385 O O . ASP A 1 309 ? 3.290 -5.888 -11.328 1.00 82.25 309 ASP A O 1
ATOM 2389 N N . ALA A 1 310 ? 3.553 -6.805 -9.297 1.00 80.75 310 ALA A N 1
ATOM 2390 C CA . ALA A 1 310 ? 4.827 -7.436 -9.614 1.00 80.75 310 ALA A CA 1
ATOM 2391 C C . ALA A 1 310 ? 4.706 -8.535 -10.687 1.00 80.75 310 ALA A C 1
ATOM 2393 O O . ALA A 1 310 ? 5.725 -8.904 -11.272 1.00 80.75 310 ALA A O 1
ATOM 2394 N N . THR A 1 311 ? 3.490 -9.033 -10.944 1.00 85.38 311 THR A N 1
ATOM 2395 C CA . THR A 1 311 ? 3.156 -9.978 -12.017 1.00 85.38 311 THR A CA 1
ATOM 2396 C C . THR A 1 311 ? 2.832 -9.302 -13.348 1.00 85.38 311 THR A C 1
ATOM 2398 O O . THR A 1 311 ? 2.938 -9.954 -14.383 1.00 85.38 311 THR A O 1
ATOM 2401 N N . PHE A 1 312 ? 2.535 -8.000 -13.359 1.00 90.12 312 PHE A N 1
ATOM 2402 C CA . PHE A 1 312 ? 2.380 -7.182 -14.569 1.00 90.12 312 PHE A CA 1
ATOM 2403 C C . PHE A 1 312 ? 3.221 -5.898 -14.466 1.00 90.12 312 PHE A C 1
ATOM 2405 O O . PHE A 1 312 ? 2.674 -4.800 -14.506 1.00 90.12 312 PHE A O 1
ATOM 2412 N N . PRO A 1 313 ? 4.551 -5.991 -14.299 1.00 89.75 313 PRO A N 1
ATOM 2413 C CA . PRO A 1 313 ? 5.366 -4.858 -13.860 1.00 89.75 313 PRO A CA 1
ATOM 2414 C C . PRO A 1 313 ? 5.720 -3.862 -14.976 1.00 89.75 313 PRO A C 1
ATOM 2416 O O . PRO A 1 313 ? 6.233 -2.778 -14.685 1.00 89.75 313 PRO A O 1
ATOM 2419 N N . ILE A 1 314 ? 5.507 -4.219 -16.247 1.00 92.50 314 ILE A N 1
ATOM 2420 C CA . ILE A 1 314 ? 5.925 -3.409 -17.395 1.00 92.50 314 ILE A CA 1
ATOM 2421 C C . ILE A 1 314 ? 4.784 -2.478 -17.793 1.00 92.50 314 ILE A C 1
ATOM 2423 O O . ILE A 1 314 ? 3.758 -2.930 -18.295 1.00 92.50 314 ILE A O 1
ATOM 2427 N N . LEU A 1 315 ? 4.980 -1.172 -17.608 1.00 93.38 315 LEU A N 1
ATOM 2428 C CA . LEU A 1 315 ? 4.091 -0.163 -18.179 1.00 93.38 315 LEU A CA 1
ATOM 2429 C C . LEU A 1 315 ? 4.290 -0.114 -19.694 1.00 93.38 315 LEU A C 1
ATOM 2431 O O . LEU A 1 315 ? 5.410 0.018 -20.183 1.00 93.38 315 LEU A O 1
ATOM 2435 N N . ASP A 1 316 ? 3.203 -0.198 -20.441 1.00 95.69 316 ASP A N 1
ATOM 2436 C CA . ASP A 1 316 ? 3.245 -0.198 -21.893 1.00 95.69 316 ASP A CA 1
ATOM 2437 C C . ASP A 1 316 ? 2.058 0.549 -22.507 1.00 95.69 316 ASP A C 1
ATOM 2439 O O . ASP A 1 316 ? 1.151 1.002 -21.803 1.00 95.69 316 ASP A O 1
ATOM 2443 N N . TYR A 1 317 ? 2.069 0.695 -23.829 1.00 95.56 317 TYR A N 1
ATOM 2444 C CA . TYR A 1 317 ? 1.035 1.382 -24.588 1.00 95.56 317 TYR A CA 1
ATOM 2445 C C . TYR A 1 317 ? 0.486 0.490 -25.701 1.00 95.56 317 TYR A C 1
ATOM 2447 O O . TYR A 1 317 ? 1.235 -0.000 -26.539 1.00 95.56 317 TYR A O 1
ATOM 2455 N N . ASP A 1 318 ? -0.833 0.309 -25.729 1.00 95.00 318 ASP A N 1
ATOM 2456 C CA . ASP A 1 318 ? -1.536 -0.344 -26.831 1.00 95.00 318 ASP A CA 1
ATOM 2457 C C . ASP A 1 318 ? -1.946 0.724 -27.864 1.00 95.00 318 ASP A C 1
ATOM 2459 O O . ASP A 1 318 ? -2.880 1.495 -27.602 1.00 95.00 318 ASP A O 1
ATOM 2463 N N . PRO A 1 319 ? -1.294 0.790 -29.043 1.00 92.81 319 PRO A N 1
ATOM 2464 C CA . PRO A 1 319 ? -1.608 1.789 -30.063 1.00 92.81 319 PRO A CA 1
ATOM 2465 C C . PRO A 1 319 ? -2.966 1.560 -30.738 1.00 92.81 319 PRO A C 1
ATOM 2467 O O . PRO A 1 319 ? -3.564 2.516 -31.235 1.00 92.81 319 PRO A O 1
ATOM 2470 N N . ALA A 1 320 ? -3.476 0.324 -30.757 1.00 93.31 320 ALA A N 1
ATOM 2471 C CA . ALA A 1 320 ? -4.763 0.005 -31.368 1.00 93.31 320 ALA A CA 1
ATOM 2472 C C . ALA A 1 320 ? -5.919 0.491 -30.486 1.00 93.31 320 ALA A C 1
ATOM 2474 O O . ALA A 1 320 ? -6.870 1.095 -30.980 1.00 93.31 320 ALA A O 1
ATOM 2475 N N . GLN A 1 321 ? -5.808 0.274 -29.174 1.00 93.50 321 GLN A N 1
ATOM 2476 C CA . GLN A 1 321 ? -6.804 0.713 -28.191 1.00 93.50 321 GLN A CA 1
ATOM 2477 C C . GLN A 1 321 ? -6.541 2.123 -27.650 1.00 93.50 321 GLN A C 1
ATOM 2479 O O . GLN A 1 321 ? -7.374 2.668 -26.928 1.00 93.50 321 GLN A O 1
ATOM 2484 N N . LYS A 1 322 ? -5.397 2.719 -28.001 1.00 92.44 322 LYS A N 1
ATOM 2485 C CA . LYS A 1 322 ? -4.923 4.024 -27.521 1.00 92.44 322 LYS A CA 1
ATOM 2486 C C . LYS A 1 322 ? -4.912 4.130 -25.995 1.00 92.44 322 LYS A C 1
ATOM 2488 O O . LYS A 1 322 ? -5.248 5.175 -25.438 1.00 92.44 322 LYS A O 1
ATOM 2493 N N . LYS A 1 323 ? -4.537 3.045 -25.317 1.00 94.12 323 LYS A N 1
ATOM 2494 C CA . LYS A 1 323 ? -4.587 2.946 -23.855 1.00 94.12 323 LYS A CA 1
ATOM 2495 C C . LYS A 1 323 ? -3.271 2.438 -23.287 1.00 94.12 323 LYS A C 1
ATOM 2497 O O . LYS A 1 323 ? -2.583 1.630 -23.902 1.00 94.12 323 LYS A O 1
ATOM 2502 N N . CYS A 1 324 ? -2.962 2.885 -22.080 1.00 95.12 324 CYS A N 1
ATOM 2503 C CA . CYS A 1 324 ? -1.848 2.354 -21.308 1.00 95.12 324 CYS A CA 1
ATOM 2504 C C . CYS A 1 324 ? -2.240 1.028 -20.669 1.00 95.12 324 CYS A C 1
ATOM 2506 O O . CYS A 1 324 ? -3.363 0.880 -20.184 1.00 95.12 324 CYS A O 1
ATOM 2508 N N . VAL A 1 325 ? -1.317 0.077 -20.671 1.00 95.44 325 VAL A N 1
ATOM 2509 C CA . VAL A 1 325 ? -1.528 -1.278 -20.161 1.00 95.44 325 VAL A CA 1
ATOM 2510 C C . VAL A 1 325 ? -0.352 -1.696 -19.288 1.00 95.44 325 VAL A C 1
ATOM 2512 O O . VAL A 1 325 ? 0.762 -1.208 -19.459 1.00 95.44 325 VAL A O 1
ATOM 2515 N N . CYS A 1 326 ? -0.606 -2.603 -18.353 1.00 94.19 326 CYS A N 1
ATOM 2516 C CA . CYS A 1 326 ? 0.433 -3.262 -17.574 1.00 94.19 326 CYS A CA 1
ATOM 2517 C C . CYS A 1 326 ? 0.622 -4.674 -18.119 1.00 94.19 326 CYS A C 1
ATOM 2519 O O . CYS A 1 326 ? -0.337 -5.441 -18.202 1.00 94.19 326 CYS A O 1
ATOM 2521 N N . LEU A 1 327 ? 1.842 -5.001 -18.536 1.00 93.25 327 LEU A N 1
ATOM 2522 C CA . LEU A 1 327 ? 2.177 -6.278 -19.149 1.00 93.25 327 LEU A CA 1
ATOM 2523 C C . LEU A 1 327 ? 3.057 -7.119 -18.228 1.00 93.25 327 LEU A C 1
ATOM 2525 O O . LEU A 1 327 ? 3.903 -6.614 -17.483 1.00 93.25 327 LEU A O 1
ATOM 2529 N N . ARG A 1 328 ? 2.872 -8.435 -18.331 1.00 92.19 328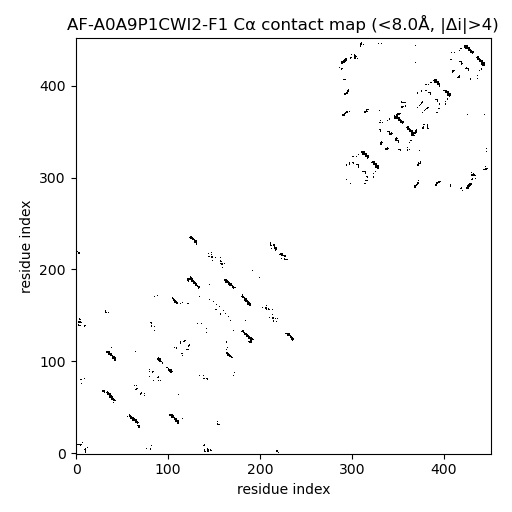 ARG A N 1
ATOM 2530 C CA . ARG A 1 328 ? 3.807 -9.430 -17.800 1.00 92.19 328 ARG A CA 1
ATOM 2531 C C . ARG A 1 328 ? 5.128 -9.322 -18.557 1.00 92.19 328 ARG A C 1
ATOM 2533 O O . ARG A 1 328 ? 5.145 -8.931 -19.725 1.00 92.19 328 ARG A O 1
ATOM 2540 N N . HIS A 1 329 ? 6.226 -9.733 -17.930 1.00 92.38 329 HIS A N 1
ATOM 2541 C CA . HIS A 1 329 ? 7.485 -9.851 -18.657 1.00 92.38 329 HIS A CA 1
ATOM 2542 C C . HIS A 1 329 ? 7.335 -10.893 -19.787 1.00 92.38 329 HIS A C 1
ATOM 2544 O O . HIS A 1 329 ? 6.969 -12.033 -19.487 1.00 92.38 329 HIS A O 1
ATOM 2550 N N . PRO A 1 330 ? 7.638 -10.569 -21.063 1.00 93.12 330 PRO A N 1
ATOM 2551 C CA . PRO A 1 330 ? 7.391 -11.474 -22.194 1.00 93.12 330 PRO A CA 1
ATOM 2552 C C . PRO A 1 330 ? 8.057 -12.845 -22.044 1.00 93.12 330 PRO A C 1
ATOM 2554 O O . PRO A 1 330 ? 7.498 -13.865 -22.411 1.00 93.12 330 PRO A O 1
ATOM 2557 N N . CYS A 1 331 ? 9.235 -12.882 -21.426 1.00 93.31 331 CYS A N 1
ATOM 2558 C CA . CYS A 1 331 ? 9.973 -14.125 -21.204 1.00 93.31 331 CYS A CA 1
ATOM 2559 C C . CYS A 1 331 ? 9.429 -15.015 -20.071 1.00 93.31 331 CYS A C 1
ATOM 2561 O O . CYS A 1 331 ? 9.969 -16.095 -19.845 1.00 93.31 331 CYS A O 1
ATOM 2563 N N . TRP A 1 332 ? 8.396 -14.591 -19.335 1.00 92.25 332 TRP A N 1
ATOM 2564 C CA . TRP A 1 332 ? 7.715 -15.485 -18.389 1.00 92.25 332 TRP A CA 1
ATOM 2565 C C . TRP A 1 332 ? 6.773 -16.469 -19.077 1.00 92.25 332 TRP A C 1
ATOM 2567 O O . TRP A 1 332 ? 6.421 -17.472 -18.463 1.00 92.25 332 TRP A O 1
ATOM 2577 N N . ASP A 1 333 ? 6.387 -16.186 -20.320 1.00 89.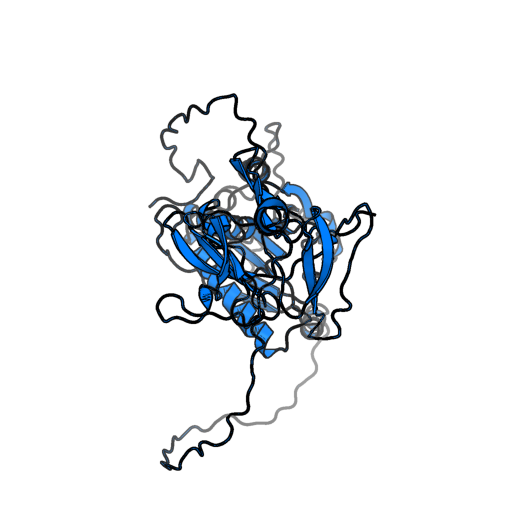75 333 ASP A N 1
ATOM 2578 C CA . ASP A 1 333 ? 5.612 -17.079 -21.172 1.00 89.75 333 ASP A CA 1
ATOM 2579 C C . ASP A 1 333 ? 5.981 -16.836 -22.641 1.00 89.75 333 ASP A C 1
ATOM 2581 O O . ASP A 1 333 ? 5.370 -16.033 -23.347 1.00 89.75 333 ASP A O 1
ATOM 2585 N N . ASP A 1 334 ? 7.023 -17.526 -23.093 1.00 90.19 334 ASP A N 1
ATOM 2586 C CA . ASP A 1 334 ? 7.413 -17.592 -24.496 1.00 90.19 334 ASP A CA 1
ATOM 2587 C C . ASP A 1 334 ? 6.821 -18.862 -25.116 1.00 90.19 334 ASP A C 1
ATOM 2589 O O . ASP A 1 334 ? 7.463 -19.911 -25.179 1.00 90.19 334 ASP A O 1
ATOM 2593 N N . ASN A 1 335 ? 5.554 -18.786 -25.528 1.00 87.88 335 ASN A N 1
ATOM 2594 C CA . ASN A 1 335 ? 4.817 -19.905 -26.128 1.00 87.88 335 ASN A CA 1
ATOM 2595 C C . ASN A 1 335 ? 4.798 -21.164 -25.234 1.00 87.88 335 ASN A C 1
ATOM 2597 O O . ASN A 1 335 ? 5.017 -22.282 -25.707 1.00 87.88 335 ASN A O 1
ATOM 2601 N N . GLY A 1 336 ? 4.561 -20.982 -23.932 1.00 85.69 336 GLY A N 1
ATOM 2602 C CA . GLY A 1 336 ? 4.594 -22.045 -22.926 1.00 85.69 336 GLY A CA 1
ATOM 2603 C C . GLY A 1 336 ? 5.987 -22.342 -22.362 1.00 85.69 336 GLY A C 1
ATOM 2604 O O . GLY A 1 336 ? 6.115 -23.192 -21.480 1.00 85.69 336 GLY A O 1
ATOM 2605 N N . VAL A 1 337 ? 7.034 -21.655 -22.832 1.00 87.31 337 VAL A N 1
ATOM 2606 C CA . VAL A 1 337 ? 8.389 -21.749 -22.274 1.00 87.31 337 VAL A CA 1
ATOM 2607 C C . VAL A 1 337 ? 8.621 -20.600 -21.297 1.00 87.31 337 VAL A C 1
ATOM 2609 O O . VAL A 1 337 ? 8.657 -19.431 -21.675 1.00 87.31 337 VAL A O 1
ATOM 2612 N N . GLN A 1 338 ? 8.815 -20.930 -20.022 1.00 89.25 338 GLN A N 1
ATOM 2613 C CA . GLN A 1 338 ? 9.173 -19.954 -18.995 1.00 89.25 338 GLN A CA 1
ATOM 2614 C C . GLN A 1 338 ? 10.699 -19.827 -18.890 1.00 89.25 338 GLN A C 1
ATOM 2616 O O . GLN A 1 338 ? 11.387 -20.795 -18.560 1.00 89.25 338 GLN A O 1
ATOM 2621 N N . HIS A 1 339 ? 11.234 -18.626 -19.115 1.00 90.31 339 HIS A N 1
ATOM 2622 C CA . HIS A 1 339 ? 12.665 -18.334 -18.981 1.00 90.31 339 HIS A CA 1
ATOM 2623 C C . HIS A 1 339 ? 12.994 -17.785 -17.586 1.00 90.31 339 HIS A C 1
ATOM 2625 O O . HIS A 1 339 ? 12.214 -17.031 -16.998 1.00 90.31 339 HIS A O 1
ATOM 2631 N N . LYS A 1 340 ? 14.164 -18.151 -17.049 1.00 89.94 340 LYS A N 1
ATOM 2632 C CA . LYS A 1 340 ? 14.671 -17.704 -15.738 1.00 89.94 340 LYS A CA 1
ATOM 2633 C C . LYS A 1 340 ? 16.178 -17.481 -15.806 1.00 89.94 340 LYS A C 1
ATOM 2635 O O . LYS A 1 340 ? 16.866 -18.175 -16.551 1.00 89.94 340 LYS A O 1
ATOM 2640 N N . CYS A 1 341 ? 16.674 -16.553 -14.994 1.00 88.25 341 CYS A N 1
ATOM 2641 C CA . CYS A 1 341 ? 18.104 -16.321 -14.827 1.00 88.25 341 CYS A CA 1
ATOM 2642 C C . CYS A 1 341 ? 18.608 -16.964 -13.526 1.00 88.25 341 CYS A C 1
ATOM 2644 O O . CYS A 1 341 ? 17.856 -16.980 -12.549 1.00 88.25 341 CYS A O 1
ATOM 2646 N N . PRO A 1 342 ? 19.846 -17.492 -13.484 1.00 80.19 342 PRO A N 1
ATOM 2647 C CA . PRO A 1 342 ? 20.382 -18.173 -12.303 1.00 80.19 342 PRO A CA 1
ATOM 2648 C C . PRO A 1 342 ? 20.457 -17.279 -11.060 1.00 80.19 342 PRO A C 1
ATOM 2650 O O . PRO A 1 342 ? 20.350 -17.780 -9.950 1.00 80.19 342 PRO A O 1
ATOM 2653 N N . GLY A 1 343 ? 20.635 -15.963 -11.227 1.00 71.81 343 GLY A N 1
ATOM 2654 C CA . GLY A 1 343 ? 20.660 -14.997 -10.121 1.00 71.81 343 GLY A CA 1
ATOM 2655 C C . GLY A 1 343 ? 21.927 -15.024 -9.255 1.00 71.81 343 GLY A C 1
ATOM 2656 O O . GLY A 1 343 ? 22.180 -14.063 -8.532 1.00 71.81 343 GLY A O 1
ATOM 2657 N N . ASP A 1 344 ? 22.743 -16.077 -9.356 1.00 75.75 344 ASP A N 1
ATOM 2658 C CA . ASP A 1 344 ? 23.983 -16.258 -8.588 1.00 75.75 344 ASP A CA 1
ATOM 2659 C C . ASP A 1 344 ? 25.161 -15.419 -9.116 1.00 75.75 344 ASP A C 1
ATOM 2661 O O . ASP A 1 344 ? 26.132 -15.171 -8.398 1.00 75.75 344 ASP A O 1
ATOM 2665 N N . VAL A 1 345 ? 25.082 -14.979 -10.376 1.00 77.50 345 VAL A N 1
ATOM 2666 C CA . VAL A 1 345 ? 26.094 -14.150 -11.040 1.00 77.50 345 VAL A CA 1
ATOM 2667 C C . VAL A 1 345 ? 25.539 -12.729 -11.185 1.00 77.50 345 VAL A C 1
ATOM 2669 O O . VAL A 1 345 ? 24.464 -12.575 -11.770 1.00 77.50 345 VAL A O 1
ATOM 2672 N N . PRO A 1 346 ? 26.231 -11.684 -10.687 1.00 74.81 346 PRO A N 1
ATOM 2673 C CA . PRO A 1 346 ? 25.759 -10.301 -10.778 1.00 74.81 346 PRO A CA 1
ATOM 2674 C C . PRO A 1 346 ? 25.416 -9.851 -12.205 1.00 74.81 346 PRO A C 1
ATOM 2676 O O . PRO A 1 346 ? 24.474 -9.087 -12.393 1.00 74.81 346 PRO A O 1
ATOM 2679 N N . GLU A 1 347 ? 26.158 -10.329 -13.204 1.00 79.38 347 GLU A N 1
ATOM 2680 C CA . GLU A 1 347 ? 25.963 -10.028 -14.625 1.00 79.38 347 GLU A CA 1
ATOM 2681 C C . GLU A 1 347 ? 24.713 -10.679 -15.236 1.00 79.38 347 GLU A C 1
ATOM 2683 O O . GLU A 1 347 ? 24.195 -10.163 -16.223 1.00 79.38 347 GLU A O 1
ATOM 2688 N N . ASP A 1 348 ? 24.198 -11.748 -14.626 1.00 82.69 348 ASP A N 1
ATOM 2689 C CA . ASP A 1 348 ? 23.027 -12.509 -15.078 1.00 82.69 348 ASP A CA 1
ATOM 2690 C C . ASP A 1 348 ? 21.910 -12.478 -14.024 1.00 82.69 348 ASP A C 1
ATOM 2692 O O . ASP A 1 348 ? 21.175 -13.448 -13.819 1.00 82.69 348 ASP A O 1
ATOM 2696 N N . LYS A 1 349 ? 21.803 -11.362 -13.298 1.00 83.88 349 LYS A N 1
ATOM 2697 C CA . LYS A 1 349 ? 20.868 -11.228 -12.180 1.00 83.88 349 LYS A CA 1
ATOM 2698 C C . LYS A 1 349 ? 19.415 -11.087 -12.637 1.00 83.88 349 LYS A C 1
ATOM 2700 O O . LYS A 1 349 ? 18.512 -11.608 -11.983 1.00 83.88 349 LYS A O 1
ATOM 2705 N N . TYR A 1 350 ? 19.179 -10.387 -13.742 1.00 87.19 350 TYR A N 1
ATOM 2706 C CA . TYR A 1 350 ? 17.848 -9.994 -14.190 1.00 87.19 350 TYR A CA 1
ATOM 2707 C C . TYR A 1 350 ? 17.491 -10.582 -15.545 1.00 87.19 350 TYR A C 1
ATOM 2709 O O . TYR A 1 350 ? 18.332 -10.716 -16.426 1.00 87.19 350 TYR A O 1
ATOM 2717 N N . LEU A 1 351 ? 16.210 -10.899 -15.721 1.00 89.88 351 LEU A N 1
ATOM 2718 C CA . LEU A 1 351 ? 15.676 -11.302 -17.014 1.00 89.88 351 LEU A CA 1
ATOM 2719 C C . LEU A 1 351 ? 15.594 -10.076 -17.932 1.00 89.88 351 LEU A C 1
ATOM 2721 O O . LEU A 1 351 ? 15.162 -9.000 -17.515 1.00 89.88 351 LEU A O 1
ATOM 2725 N N . SER A 1 352 ? 16.003 -10.252 -19.182 1.00 89.56 352 SER A N 1
ATOM 2726 C CA . SER A 1 352 ? 15.926 -9.245 -20.232 1.00 89.56 352 SER A CA 1
ATOM 2727 C C . SER A 1 352 ? 15.290 -9.827 -21.483 1.00 89.56 352 SER A C 1
ATOM 2729 O O . SER A 1 352 ? 15.264 -11.043 -21.695 1.00 89.56 352 SER A O 1
ATOM 2731 N N . PHE A 1 353 ? 14.765 -8.943 -22.323 1.00 91.56 353 PHE A N 1
ATOM 2732 C CA . PHE A 1 353 ? 14.183 -9.331 -23.595 1.00 91.56 353 PHE A CA 1
ATOM 2733 C C . PHE A 1 353 ? 14.486 -8.308 -24.680 1.00 91.56 353 PHE A C 1
ATOM 2735 O O . PHE A 1 353 ? 14.781 -7.152 -24.387 1.00 91.56 353 PHE A O 1
ATOM 2742 N N . TYR A 1 354 ? 14.383 -8.703 -25.939 1.00 92.00 354 TYR A N 1
ATOM 2743 C CA . TYR A 1 354 ? 14.245 -7.802 -27.082 1.00 92.00 354 TYR A CA 1
ATOM 2744 C C . TYR A 1 354 ? 13.497 -8.522 -28.203 1.00 92.00 354 TYR A C 1
ATOM 2746 O O . TYR A 1 354 ? 13.350 -9.743 -28.166 1.00 92.00 354 TYR A O 1
ATOM 2754 N N . HIS A 1 355 ? 13.019 -7.770 -29.190 1.00 93.56 355 HIS A N 1
ATOM 2755 C CA . HIS A 1 355 ? 12.471 -8.350 -30.409 1.00 93.56 355 HIS A CA 1
ATOM 2756 C C . HIS A 1 355 ? 13.401 -8.043 -31.569 1.00 93.56 355 HIS A C 1
ATOM 2758 O O . HIS A 1 355 ? 13.887 -6.914 -31.697 1.00 93.56 355 HIS A O 1
ATOM 2764 N N . ASP A 1 356 ? 13.658 -9.056 -32.388 1.00 92.06 356 ASP A N 1
ATOM 2765 C CA . ASP A 1 356 ? 14.485 -8.873 -33.572 1.00 92.06 356 ASP A CA 1
ATOM 2766 C C . ASP A 1 356 ? 13.717 -8.184 -34.716 1.00 92.06 356 ASP A C 1
ATOM 2768 O O . ASP A 1 356 ? 12.519 -7.894 -34.610 1.00 92.06 356 ASP A O 1
ATOM 2772 N N . SER A 1 357 ? 14.384 -7.915 -35.839 1.00 91.50 357 SER A N 1
ATOM 2773 C CA . SER A 1 357 ? 13.760 -7.356 -37.055 1.00 91.50 357 SER A CA 1
ATOM 2774 C C . SER A 1 357 ? 12.553 -8.152 -37.559 1.00 91.50 357 SER A C 1
ATOM 2776 O O . SER A 1 357 ? 11.645 -7.568 -38.163 1.00 91.50 357 SER A O 1
ATOM 2778 N N . GLN A 1 358 ? 12.497 -9.460 -37.290 1.00 91.69 358 GLN A N 1
ATOM 2779 C CA . GLN A 1 358 ? 11.365 -10.321 -37.640 1.00 91.69 358 GLN A CA 1
ATOM 2780 C C . GLN A 1 358 ? 10.235 -10.265 -36.600 1.00 91.69 358 GLN A C 1
ATOM 2782 O O . GLN A 1 358 ? 9.161 -10.818 -36.828 1.00 91.69 358 GLN A O 1
ATOM 2787 N N . GLY A 1 359 ? 10.437 -9.558 -35.486 1.00 87.56 359 GLY A N 1
ATOM 2788 C CA . GLY A 1 359 ? 9.493 -9.459 -34.378 1.00 87.56 359 GLY A CA 1
ATOM 2789 C C . GLY A 1 359 ? 9.518 -10.676 -33.457 1.00 87.56 359 GLY A C 1
ATOM 2790 O O . GLY A 1 359 ? 8.590 -10.850 -32.667 1.00 87.56 359 GLY A O 1
ATOM 2791 N N . LYS A 1 360 ? 10.544 -11.528 -33.551 1.00 92.56 360 LYS A N 1
ATOM 2792 C CA . LYS A 1 360 ? 10.697 -12.692 -32.678 1.00 92.56 360 LYS A CA 1
ATOM 2793 C C . LYS A 1 360 ? 11.229 -12.246 -31.319 1.00 92.56 360 LYS A C 1
ATOM 2795 O O . LYS A 1 360 ? 12.194 -11.487 -31.245 1.00 92.56 360 LYS A O 1
ATOM 2800 N N . LEU A 1 361 ? 10.608 -12.749 -30.253 1.00 94.00 361 LEU A N 1
ATOM 2801 C CA . LEU A 1 361 ? 11.060 -12.547 -28.881 1.00 94.00 361 LEU A CA 1
ATOM 2802 C C . LEU A 1 361 ? 12.392 -13.275 -28.646 1.00 94.00 361 LEU A C 1
ATOM 2804 O O . LEU A 1 361 ? 12.530 -14.462 -28.939 1.00 94.00 361 LEU A O 1
ATOM 2808 N N . ASN A 1 362 ? 13.362 -12.557 -28.093 1.00 93.31 362 ASN A N 1
ATOM 2809 C CA . ASN A 1 362 ? 14.640 -13.090 -27.650 1.00 93.31 362 ASN A CA 1
ATOM 2810 C C . ASN A 1 362 ? 14.801 -12.786 -26.160 1.00 93.31 362 ASN A C 1
ATOM 2812 O O . ASN A 1 362 ? 14.763 -11.623 -25.756 1.00 93.31 362 ASN A O 1
ATOM 2816 N N . CYS A 1 363 ? 14.980 -13.836 -25.363 1.00 93.56 363 CYS A N 1
ATOM 2817 C CA . CYS A 1 363 ? 15.111 -13.778 -23.911 1.00 93.56 363 CYS A CA 1
ATOM 2818 C C . CYS A 1 363 ? 16.560 -14.026 -23.492 1.00 93.56 363 CYS A C 1
ATOM 2820 O O . CYS A 1 363 ? 17.234 -14.884 -24.060 1.00 93.56 363 CYS A O 1
ATOM 2822 N N . GLY A 1 364 ? 17.037 -13.286 -22.496 1.00 90.56 364 GLY A N 1
ATOM 2823 C CA . GLY A 1 364 ? 18.395 -13.416 -21.976 1.00 90.56 364 GLY A CA 1
ATOM 2824 C C . GLY A 1 364 ? 18.512 -12.898 -20.549 1.00 90.56 364 GLY A C 1
ATOM 2825 O O . GLY A 1 364 ? 17.518 -12.501 -19.942 1.00 90.56 364 GLY A O 1
ATOM 2826 N N . CYS A 1 365 ? 19.732 -12.877 -20.023 1.00 90.69 365 CYS A N 1
ATOM 2827 C CA . CYS A 1 365 ? 20.029 -12.354 -18.694 1.00 90.69 365 CYS A CA 1
ATOM 2828 C C . CYS A 1 365 ? 20.863 -11.075 -18.786 1.00 90.69 365 CYS A C 1
ATOM 2830 O O . CYS A 1 365 ? 21.575 -10.855 -19.767 1.00 90.69 365 CYS A O 1
ATOM 2832 N N . SER A 1 366 ? 20.704 -10.195 -17.803 1.00 86.06 366 SER A N 1
ATOM 2833 C CA . SER A 1 366 ? 21.402 -8.919 -17.717 1.00 86.06 366 SER A CA 1
ATOM 2834 C C . SER A 1 366 ? 21.710 -8.535 -16.276 1.00 86.06 366 SER A C 1
ATOM 2836 O O . SER A 1 366 ? 21.031 -8.935 -15.328 1.00 86.06 366 SER A O 1
ATOM 2838 N N . LYS A 1 367 ? 22.723 -7.681 -16.127 1.00 84.25 367 LYS A N 1
ATOM 2839 C CA . LYS A 1 367 ? 23.107 -7.078 -14.848 1.00 84.25 367 LYS A CA 1
ATOM 2840 C C . LYS A 1 367 ? 22.052 -6.108 -14.323 1.00 84.25 367 LYS A C 1
ATOM 2842 O O . LYS A 1 367 ? 21.900 -5.940 -13.117 1.00 84.25 367 LYS A O 1
ATOM 2847 N N . GLU A 1 368 ? 21.351 -5.450 -15.238 1.00 82.38 368 GLU A N 1
ATOM 2848 C CA . GLU A 1 368 ? 20.353 -4.427 -14.945 1.00 82.38 368 GLU A CA 1
ATOM 2849 C C . GLU A 1 368 ? 18.938 -4.984 -15.131 1.00 82.38 368 GLU A C 1
ATOM 2851 O O . GLU A 1 368 ? 18.708 -5.768 -16.060 1.00 82.38 368 GLU A O 1
ATOM 2856 N N . PRO A 1 369 ? 17.986 -4.589 -14.274 1.00 82.12 369 PRO A N 1
ATOM 2857 C CA . PRO A 1 369 ? 16.589 -4.948 -14.443 1.00 82.12 369 PRO A CA 1
ATOM 2858 C C . PRO A 1 369 ? 16.014 -4.366 -15.736 1.00 82.12 369 PRO A C 1
ATOM 2860 O O . PRO A 1 369 ? 16.324 -3.240 -16.112 1.00 82.12 369 PRO A O 1
ATOM 2863 N N . ASN A 1 370 ? 15.134 -5.111 -16.408 1.00 83.31 370 ASN A N 1
ATOM 2864 C CA . ASN A 1 370 ? 14.556 -4.682 -17.677 1.00 83.31 370 ASN A CA 1
ATOM 2865 C C . ASN A 1 370 ? 13.042 -4.448 -17.571 1.00 83.31 370 ASN A C 1
ATOM 2867 O O . ASN A 1 370 ? 12.255 -5.390 -17.609 1.00 83.31 370 ASN A O 1
ATOM 2871 N N . TYR A 1 371 ? 12.643 -3.179 -17.452 1.00 87.88 371 TYR A N 1
ATOM 2872 C CA . TYR A 1 371 ? 11.237 -2.752 -17.383 1.00 87.88 371 TYR A CA 1
ATOM 2873 C C . TYR A 1 371 ? 10.827 -1.934 -18.620 1.00 87.88 371 TYR A C 1
ATOM 2875 O O . TYR A 1 371 ? 9.961 -1.058 -18.543 1.00 87.88 371 TYR A O 1
ATOM 2883 N N . LYS A 1 372 ? 11.476 -2.173 -19.765 1.00 88.69 372 LYS A N 1
ATOM 2884 C CA . LYS A 1 372 ? 11.187 -1.437 -21.001 1.00 88.69 372 LYS A CA 1
ATOM 2885 C C . LYS A 1 372 ? 9.854 -1.865 -21.620 1.00 88.69 372 LYS A C 1
ATOM 2887 O O . LYS A 1 372 ? 9.443 -3.015 -21.497 1.00 88.69 372 LYS A O 1
ATOM 2892 N N . SER A 1 373 ? 9.227 -0.948 -22.346 1.00 93.75 373 SER A N 1
ATOM 2893 C CA . SER A 1 373 ? 7.997 -1.187 -23.110 1.00 93.75 373 SER A CA 1
ATOM 2894 C C . SER A 1 373 ? 8.151 -2.284 -24.175 1.00 93.75 373 SER A C 1
ATOM 2896 O O . SER A 1 373 ? 9.134 -2.323 -24.929 1.00 93.75 373 SER A O 1
ATOM 2898 N N . VAL A 1 374 ? 7.147 -3.166 -24.260 1.00 94.19 374 VAL A N 1
ATOM 2899 C CA . VAL A 1 374 ? 7.059 -4.209 -25.288 1.00 94.19 374 VAL A CA 1
ATOM 2900 C C . VAL A 1 374 ? 6.688 -3.582 -26.627 1.00 94.19 374 VAL A C 1
ATOM 2902 O O . VAL A 1 374 ? 7.331 -3.920 -27.617 1.00 94.19 374 VAL A O 1
ATOM 2905 N N . TYR A 1 375 ? 5.755 -2.624 -26.660 1.00 95.19 375 TYR A N 1
ATOM 2906 C CA . TYR A 1 375 ? 5.416 -1.840 -27.855 1.00 95.19 375 TYR A CA 1
ATOM 2907 C C . TYR A 1 375 ? 6.659 -1.203 -28.487 1.00 95.19 375 TYR A C 1
ATOM 2909 O O . TYR A 1 375 ? 6.912 -1.369 -29.680 1.00 95.19 375 TYR A O 1
ATOM 2917 N N . LEU A 1 376 ? 7.513 -0.555 -27.688 1.00 94.25 376 LEU A N 1
ATOM 2918 C CA . LEU A 1 376 ? 8.773 -0.030 -28.204 1.00 94.25 376 LEU A CA 1
ATOM 2919 C C . LEU A 1 376 ? 9.671 -1.133 -28.726 1.00 94.25 376 LEU A C 1
ATOM 2921 O O . LEU A 1 376 ? 10.123 -1.049 -29.859 1.00 94.25 376 LEU A O 1
ATOM 2925 N N . SER A 1 377 ? 9.933 -2.171 -27.934 1.00 93.25 377 SER A N 1
ATOM 2926 C CA . SER A 1 377 ? 10.852 -3.223 -28.364 1.00 93.25 377 SER A CA 1
ATOM 2927 C C . SER A 1 377 ? 10.375 -3.962 -29.616 1.00 93.25 377 SER A C 1
ATOM 2929 O O . SER A 1 377 ? 11.221 -4.437 -30.367 1.00 93.25 377 SER A O 1
ATOM 2931 N N . LYS A 1 378 ? 9.063 -4.126 -29.795 1.00 92.94 378 LYS A N 1
ATOM 2932 C CA . LYS A 1 378 ? 8.460 -4.969 -30.828 1.00 92.94 378 LYS A CA 1
ATOM 2933 C C . LYS A 1 378 ? 8.078 -4.191 -32.079 1.00 92.94 378 LYS A C 1
ATOM 2935 O O . LYS A 1 378 ? 8.278 -4.707 -33.174 1.00 92.94 378 LYS A O 1
ATOM 2940 N N . ASP A 1 379 ? 7.543 -2.984 -31.934 1.00 92.75 379 ASP A N 1
ATOM 2941 C CA . ASP A 1 379 ? 6.899 -2.271 -33.039 1.00 92.75 379 ASP A CA 1
ATOM 2942 C C . ASP A 1 379 ? 7.714 -1.069 -33.531 1.00 92.75 379 ASP A C 1
ATOM 2944 O O . ASP A 1 379 ? 7.770 -0.841 -34.739 1.00 92.75 379 ASP A O 1
ATOM 2948 N N . LEU A 1 380 ? 8.397 -0.343 -32.636 1.00 93.69 380 LEU A N 1
ATOM 2949 C CA . LEU A 1 380 ? 9.141 0.877 -32.997 1.00 93.69 380 LEU A CA 1
ATOM 2950 C C . LEU A 1 380 ? 10.665 0.683 -33.063 1.00 93.69 380 LEU A C 1
ATOM 2952 O O . LEU A 1 380 ? 11.314 1.209 -33.962 1.00 93.69 380 LEU A O 1
ATOM 2956 N N . CYS A 1 381 ? 11.233 -0.095 -32.143 1.00 93.25 381 CYS A N 1
ATOM 2957 C CA . CYS A 1 381 ? 12.668 -0.199 -31.867 1.00 93.25 381 CYS A CA 1
ATOM 2958 C C . CYS A 1 381 ? 13.167 -1.647 -31.892 1.00 93.25 381 CYS A C 1
ATOM 2960 O O . CYS A 1 381 ? 13.796 -2.132 -30.947 1.00 93.25 381 CYS A O 1
ATOM 2962 N N . LYS A 1 382 ? 12.889 -2.337 -33.000 1.00 90.56 382 LYS A N 1
ATOM 2963 C CA . LYS A 1 382 ? 13.414 -3.683 -33.275 1.00 90.56 382 LYS A CA 1
ATOM 2964 C C . LYS A 1 382 ? 14.944 -3.671 -33.336 1.00 90.56 382 LYS A C 1
ATOM 2966 O O . LYS A 1 382 ? 15.534 -2.661 -33.720 1.00 90.56 382 LYS A O 1
ATOM 2971 N N . ASP A 1 383 ? 15.577 -4.778 -32.942 1.00 86.81 383 ASP A N 1
ATOM 2972 C CA . ASP A 1 383 ? 17.045 -4.955 -32.918 1.00 86.81 383 ASP A CA 1
ATOM 2973 C C . ASP A 1 383 ? 17.818 -3.874 -32.119 1.00 86.81 383 ASP A C 1
ATOM 2975 O O . ASP A 1 383 ? 19.028 -3.707 -32.277 1.00 86.81 383 ASP A O 1
ATOM 2979 N N . SER A 1 384 ? 17.137 -3.105 -31.261 1.00 83.31 384 SER A N 1
ATOM 2980 C CA . SER A 1 384 ? 17.750 -1.984 -30.544 1.00 83.31 384 SER A CA 1
ATOM 2981 C C . SER A 1 384 ? 18.288 -2.408 -29.178 1.00 83.31 384 SER A C 1
ATOM 2983 O O . SER A 1 384 ? 17.574 -2.992 -28.356 1.00 83.31 384 SER A O 1
ATOM 2985 N N . HIS A 1 385 ? 19.544 -2.042 -28.914 1.00 82.38 385 HIS A N 1
ATOM 2986 C CA . HIS A 1 385 ? 20.242 -2.292 -27.657 1.00 82.38 385 HIS A CA 1
ATOM 2987 C C . HIS A 1 385 ? 20.882 -1.006 -27.147 1.00 82.38 385 HIS A C 1
ATOM 2989 O O . HIS A 1 385 ? 21.465 -0.244 -27.917 1.00 82.38 385 HIS A O 1
ATOM 2995 N N . CYS A 1 386 ? 20.787 -0.795 -25.841 1.00 86.19 386 CYS A N 1
ATOM 2996 C CA . CYS A 1 386 ? 21.387 0.340 -25.167 1.00 86.19 386 CYS A CA 1
ATOM 2997 C C . CYS A 1 386 ? 22.578 -0.095 -24.315 1.00 86.19 386 CYS A C 1
ATOM 2999 O O . CYS A 1 386 ? 22.676 -1.260 -23.925 1.00 86.19 386 CYS A O 1
ATOM 3001 N N . THR A 1 387 ? 23.498 0.834 -24.063 1.00 83.00 387 THR A N 1
ATOM 3002 C CA . THR A 1 387 ? 24.671 0.589 -23.216 1.00 83.00 387 THR A CA 1
ATOM 3003 C C . THR A 1 387 ? 24.364 0.954 -21.761 1.00 83.00 387 THR A C 1
ATOM 3005 O O . THR A 1 387 ? 23.440 1.736 -21.525 1.00 83.00 387 THR A O 1
ATOM 3008 N N . PRO A 1 388 ? 25.135 0.453 -20.781 1.00 79.88 388 PRO A N 1
ATOM 3009 C CA . PRO A 1 388 ? 24.952 0.799 -19.368 1.00 79.88 388 PRO A CA 1
ATOM 3010 C C . PRO A 1 388 ? 25.035 2.304 -19.066 1.00 79.88 388 PRO A C 1
ATOM 3012 O O . PRO A 1 388 ? 24.424 2.784 -18.118 1.00 79.88 388 PRO A O 1
ATOM 3015 N N . GLU A 1 389 ? 25.763 3.085 -19.871 1.00 83.12 389 GLU A N 1
ATOM 3016 C CA . GLU A 1 389 ? 25.837 4.548 -19.731 1.00 83.12 389 GLU A CA 1
ATOM 3017 C C . GLU A 1 389 ? 24.540 5.247 -20.170 1.00 83.12 389 GLU A C 1
ATOM 3019 O O . GLU A 1 389 ? 24.230 6.349 -19.714 1.00 83.12 389 GLU A O 1
ATOM 3024 N N . HIS A 1 390 ? 23.767 4.611 -21.052 1.00 88.06 390 HIS A N 1
ATOM 3025 C CA . HIS A 1 390 ? 22.511 5.126 -21.590 1.00 88.06 390 HIS A CA 1
ATOM 3026 C C . HIS A 1 390 ? 21.434 4.035 -21.598 1.00 88.06 390 HIS A C 1
ATOM 3028 O O . HIS A 1 390 ? 20.937 3.693 -22.667 1.00 88.06 390 HIS A O 1
ATOM 3034 N N . PRO A 1 391 ? 21.046 3.476 -20.440 1.00 86.69 391 PRO A N 1
ATOM 3035 C CA . PRO A 1 391 ? 20.338 2.196 -20.376 1.00 86.69 391 PRO A CA 1
ATOM 3036 C C . PRO A 1 391 ? 18.877 2.266 -20.849 1.00 86.69 391 PRO A C 1
ATOM 3038 O O . PRO A 1 391 ? 18.234 1.235 -21.046 1.00 86.69 391 PRO A O 1
ATOM 3041 N N . ILE A 1 392 ? 18.327 3.468 -21.044 1.00 90.38 392 ILE A N 1
ATOM 3042 C CA . ILE A 1 392 ? 16.913 3.662 -21.367 1.00 90.38 392 ILE A CA 1
ATOM 3043 C C . ILE A 1 392 ? 16.710 3.701 -22.878 1.00 90.38 392 ILE A C 1
ATOM 3045 O O . ILE A 1 392 ? 17.025 4.702 -23.521 1.00 90.38 392 ILE A O 1
ATOM 3049 N N . LEU A 1 393 ? 16.122 2.639 -23.433 1.00 91.69 393 LEU A N 1
ATOM 3050 C CA . LEU A 1 393 ? 15.617 2.641 -24.805 1.00 9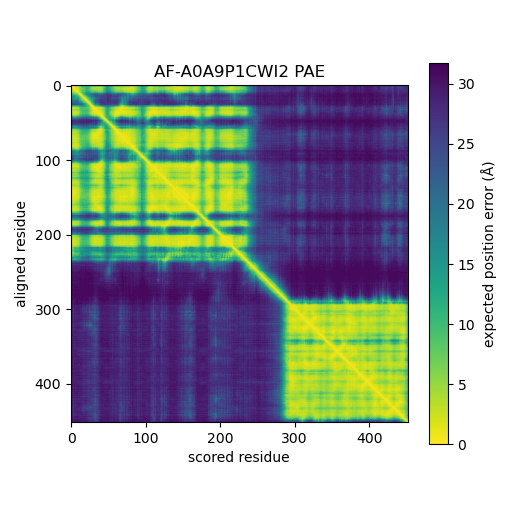1.69 393 LEU A CA 1
ATOM 3051 C C . LEU A 1 393 ? 14.394 3.557 -24.900 1.00 91.69 393 LEU A C 1
ATOM 3053 O O . LEU A 1 393 ? 13.427 3.384 -24.161 1.00 91.69 393 LEU A O 1
ATOM 3057 N N . ASP A 1 394 ? 14.430 4.514 -25.820 1.00 94.56 394 ASP A N 1
ATOM 3058 C CA . ASP A 1 394 ? 13.391 5.517 -26.008 1.00 94.56 394 ASP A CA 1
ATOM 3059 C C . ASP A 1 394 ? 13.154 5.824 -27.496 1.00 94.56 394 ASP A C 1
ATOM 3061 O O . ASP A 1 394 ? 13.928 5.413 -28.362 1.00 94.56 394 ASP A O 1
ATOM 3065 N N . TYR A 1 395 ? 12.080 6.555 -27.798 1.00 95.38 395 TYR A N 1
ATOM 3066 C CA . TYR A 1 395 ? 11.702 6.919 -29.162 1.00 95.38 395 TYR A CA 1
ATOM 3067 C C . TYR A 1 395 ? 11.565 8.436 -29.317 1.00 95.38 395 TYR A C 1
ATOM 3069 O O . TYR A 1 395 ? 10.833 9.092 -28.575 1.00 95.38 395 TYR A O 1
ATOM 3077 N N . ASP A 1 396 ? 12.293 9.001 -30.280 1.00 94.12 396 ASP A N 1
ATOM 3078 C CA . ASP A 1 396 ? 12.172 10.401 -30.691 1.00 94.12 396 ASP A CA 1
ATOM 3079 C C . ASP A 1 396 ? 11.073 10.495 -31.758 1.00 94.12 396 ASP A C 1
ATOM 3081 O O . ASP A 1 396 ? 11.268 10.080 -32.901 1.00 94.12 396 ASP A O 1
ATOM 3085 N N . GLU A 1 397 ? 9.903 11.005 -31.369 1.00 92.06 397 GLU A N 1
ATOM 3086 C CA . GLU A 1 397 ? 8.729 11.102 -32.243 1.00 92.06 397 GLU A CA 1
ATOM 3087 C C . GLU A 1 397 ? 8.937 12.079 -33.408 1.00 92.06 397 GLU A C 1
ATOM 3089 O O . GLU A 1 397 ? 8.459 11.821 -34.512 1.00 92.06 397 GLU A O 1
ATOM 3094 N N . GLU A 1 398 ? 9.691 13.162 -33.196 1.00 92.75 398 GLU A N 1
ATOM 3095 C CA . GLU A 1 398 ? 9.949 14.168 -34.231 1.00 92.75 398 GLU A CA 1
ATOM 3096 C C . GLU A 1 398 ? 10.877 13.621 -35.316 1.00 92.75 398 GLU A C 1
ATOM 3098 O O . GLU A 1 398 ? 10.665 13.856 -36.506 1.00 92.75 398 GLU A O 1
ATOM 3103 N N . LYS A 1 399 ? 11.910 12.876 -34.908 1.00 94.44 399 LYS A N 1
ATOM 3104 C CA . LYS A 1 399 ? 12.881 12.278 -35.837 1.00 94.44 399 LYS A CA 1
ATOM 3105 C C . LYS A 1 399 ? 12.469 10.902 -36.338 1.00 94.44 399 LYS A C 1
ATOM 3107 O O . LYS A 1 399 ? 13.068 10.415 -37.291 1.00 94.44 399 LYS A O 1
ATOM 3112 N N . GLN A 1 400 ? 11.470 10.291 -35.707 1.00 93.38 400 GLN A N 1
ATOM 3113 C CA . GLN A 1 400 ? 11.049 8.912 -35.937 1.00 93.38 400 GLN A CA 1
ATOM 3114 C C . GLN A 1 400 ? 12.206 7.912 -35.793 1.00 93.38 400 GLN A C 1
ATOM 3116 O O . GLN A 1 400 ? 12.397 7.021 -36.620 1.00 93.38 400 GLN A O 1
ATOM 3121 N N . THR A 1 401 ? 13.015 8.083 -34.746 1.00 95.12 401 THR A N 1
ATOM 3122 C CA . THR A 1 401 ? 14.203 7.254 -34.496 1.00 95.12 401 THR A CA 1
ATOM 3123 C C . THR A 1 401 ? 14.266 6.776 -33.057 1.00 95.12 401 THR A C 1
ATOM 3125 O O . THR A 1 401 ? 13.987 7.537 -32.130 1.00 95.12 401 THR A O 1
ATOM 3128 N N . CYS A 1 402 ? 14.728 5.544 -32.866 1.00 94.88 402 CYS A N 1
ATOM 3129 C CA . CYS A 1 402 ? 15.050 5.010 -31.549 1.00 94.88 402 CYS A CA 1
ATOM 3130 C C . CYS A 1 402 ? 16.365 5.589 -31.036 1.00 94.88 402 CYS A C 1
ATOM 3132 O O . CYS A 1 402 ? 17.336 5.723 -31.782 1.00 94.88 402 CYS A O 1
ATOM 3134 N N . ILE A 1 403 ? 16.386 5.934 -29.757 1.00 94.75 403 ILE A N 1
ATOM 3135 C CA . ILE A 1 403 ? 17.523 6.556 -29.084 1.00 94.75 403 ILE A CA 1
ATOM 3136 C C . ILE A 1 403 ? 17.727 5.908 -27.716 1.00 94.75 403 ILE A C 1
ATOM 3138 O O . ILE A 1 403 ? 16.789 5.391 -27.115 1.00 94.75 403 ILE A O 1
ATOM 3142 N N . CYS A 1 404 ? 18.952 5.968 -27.208 1.00 92.69 404 CYS A N 1
ATOM 3143 C CA . CYS A 1 404 ? 19.278 5.554 -25.848 1.00 92.69 404 CYS A CA 1
ATOM 3144 C C . CYS A 1 404 ? 19.483 6.799 -24.979 1.00 92.69 404 CYS A C 1
ATOM 3146 O O . CYS A 1 404 ? 20.150 7.749 -25.398 1.00 92.69 404 CYS A O 1
ATOM 3148 N N . ARG A 1 405 ? 18.894 6.819 -23.783 1.00 91.19 405 ARG A N 1
ATOM 3149 C CA . ARG A 1 405 ? 18.971 7.942 -22.839 1.00 91.19 405 ARG A CA 1
ATOM 3150 C C . ARG A 1 405 ? 19.634 7.530 -21.533 1.00 91.19 405 ARG A C 1
ATOM 3152 O O . ARG A 1 405 ? 19.566 6.377 -21.116 1.00 91.19 405 ARG A O 1
ATOM 3159 N N . THR A 1 406 ? 20.238 8.508 -20.863 1.00 90.94 406 THR A N 1
ATOM 3160 C CA . THR A 1 406 ? 20.581 8.383 -19.442 1.00 90.94 406 THR A CA 1
ATOM 3161 C C . THR A 1 406 ? 19.311 8.235 -18.606 1.00 90.94 406 THR A C 1
ATOM 3163 O O . THR A 1 406 ? 18.232 8.681 -19.008 1.00 90.94 406 THR A O 1
ATOM 3166 N N . HIS A 1 407 ? 19.428 7.619 -17.431 1.00 90.44 407 HIS A N 1
ATOM 3167 C CA . HIS A 1 407 ? 18.296 7.507 -16.522 1.00 90.44 407 HIS A CA 1
ATOM 3168 C C . HIS A 1 407 ? 17.923 8.897 -15.957 1.00 90.44 407 HIS A C 1
ATOM 3170 O O . HIS A 1 407 ? 18.778 9.532 -15.335 1.00 90.44 407 HIS A O 1
ATOM 3176 N N . PRO A 1 408 ? 16.671 9.379 -16.098 1.00 91.62 408 PRO A N 1
ATOM 3177 C CA . PRO A 1 408 ? 16.255 10.710 -15.631 1.00 91.62 408 PRO A CA 1
ATOM 3178 C C . PRO A 1 408 ? 16.482 10.975 -14.140 1.00 91.62 408 PRO A C 1
ATOM 3180 O O . PRO A 1 408 ? 16.665 12.112 -13.734 1.00 91.62 408 PRO A O 1
ATOM 3183 N N . CYS A 1 409 ? 16.513 9.931 -13.313 1.00 90.94 409 CYS A N 1
ATOM 3184 C CA . CYS A 1 409 ? 16.800 10.067 -11.883 1.00 90.94 409 CYS A CA 1
ATOM 3185 C C . CYS A 1 409 ? 18.290 10.156 -11.521 1.00 90.94 409 CYS A C 1
ATOM 3187 O O . CYS A 1 409 ? 18.613 10.306 -10.345 1.00 90.94 409 CYS A O 1
ATOM 3189 N N . TRP A 1 410 ? 19.207 10.033 -12.486 1.00 90.06 410 TRP A N 1
ATOM 3190 C CA . TRP A 1 410 ? 20.631 10.273 -12.226 1.00 90.06 410 TRP A CA 1
ATOM 3191 C C . TRP A 1 410 ? 20.953 11.764 -12.109 1.00 90.06 410 TRP A C 1
ATOM 3193 O O . TRP A 1 410 ? 21.877 12.128 -11.382 1.00 90.06 410 TRP A O 1
ATOM 3203 N N . ASP A 1 411 ? 20.162 12.610 -12.767 1.00 88.56 411 ASP A N 1
ATOM 3204 C CA . ASP A 1 411 ? 20.206 14.064 -12.642 1.00 88.56 411 ASP A CA 1
ATOM 3205 C C . ASP A 1 411 ? 18.784 14.631 -12.756 1.00 88.56 411 ASP A C 1
ATOM 3207 O O . ASP A 1 411 ? 18.295 14.953 -13.840 1.00 88.56 411 ASP A O 1
ATOM 3211 N N . ASP A 1 412 ? 18.106 14.718 -11.615 1.00 88.31 412 ASP A N 1
ATOM 3212 C CA . ASP A 1 412 ? 16.802 15.352 -11.476 1.00 88.31 412 ASP A CA 1
ATOM 3213 C C . ASP A 1 412 ? 16.985 16.759 -10.893 1.00 88.31 412 ASP A C 1
ATOM 3215 O O . ASP A 1 412 ? 16.949 16.965 -9.681 1.00 88.31 412 ASP A O 1
ATOM 3219 N N . ASN A 1 413 ? 17.235 17.743 -11.760 1.00 88.75 413 ASN A N 1
ATOM 3220 C CA . ASN A 1 413 ? 17.505 19.135 -11.373 1.00 88.75 413 ASN A CA 1
ATOM 3221 C C . ASN A 1 413 ? 18.702 19.284 -10.407 1.00 88.75 413 ASN A C 1
ATOM 3223 O O . ASN A 1 413 ? 18.646 20.051 -9.443 1.00 88.75 413 ASN A O 1
ATOM 3227 N N . GLY A 1 414 ? 19.789 18.546 -10.653 1.00 87.00 414 GLY A N 1
ATOM 3228 C CA . GLY A 1 414 ? 20.978 18.510 -9.800 1.00 87.00 414 GLY A CA 1
ATOM 3229 C C . GLY A 1 414 ? 20.876 17.549 -8.612 1.00 87.00 414 GLY A C 1
ATOM 3230 O O . GLY A 1 414 ? 21.832 17.443 -7.840 1.00 87.00 414 GLY A O 1
ATOM 3231 N N . LEU A 1 415 ? 19.747 16.847 -8.449 1.00 83.62 415 LEU A N 1
ATOM 3232 C CA . LEU A 1 415 ? 19.562 15.802 -7.445 1.00 83.62 415 LEU A CA 1
ATOM 3233 C C . LEU A 1 415 ? 19.738 14.415 -8.079 1.00 83.62 415 LEU A C 1
ATOM 3235 O O . LEU A 1 415 ? 18.985 14.018 -8.965 1.00 83.62 415 LEU A O 1
ATOM 3239 N N . THR A 1 416 ? 20.712 13.650 -7.591 1.00 90.25 416 THR A N 1
ATOM 3240 C CA . THR A 1 416 ? 20.898 12.244 -7.972 1.00 90.25 416 THR A CA 1
ATOM 3241 C C . THR A 1 416 ? 20.154 11.335 -7.000 1.00 90.25 416 THR A C 1
ATOM 3243 O O . THR A 1 416 ? 20.367 11.403 -5.788 1.00 90.25 416 THR A O 1
ATOM 3246 N N . HIS A 1 417 ? 19.314 10.447 -7.527 1.00 89.12 417 HIS A N 1
ATOM 3247 C CA . HIS A 1 417 ? 18.561 9.472 -6.737 1.00 89.12 417 HIS A CA 1
ATOM 3248 C C . HIS A 1 417 ? 19.227 8.092 -6.764 1.00 89.12 417 HIS A C 1
ATOM 3250 O O . HIS A 1 417 ? 19.898 7.719 -7.726 1.00 89.12 417 HIS A O 1
ATOM 3256 N N . SER A 1 418 ? 19.028 7.312 -5.701 1.00 88.75 418 SER A N 1
ATOM 3257 C CA . SER A 1 418 ? 19.493 5.923 -5.602 1.00 88.75 418 SER A CA 1
ATOM 3258 C C . SER A 1 418 ? 18.589 5.113 -4.673 1.00 88.75 418 SER A C 1
ATOM 3260 O O . SER A 1 418 ? 17.891 5.687 -3.836 1.00 88.75 418 SER A O 1
ATOM 3262 N N . CYS A 1 419 ? 18.620 3.786 -4.808 1.00 84.88 419 CYS A N 1
ATOM 3263 C CA . CYS A 1 419 ? 17.790 2.867 -4.033 1.00 84.88 419 CYS A CA 1
ATOM 3264 C C . CYS A 1 419 ? 18.640 1.991 -3.103 1.00 84.88 419 CYS A C 1
ATOM 3266 O O . CYS A 1 419 ? 19.097 0.922 -3.501 1.00 84.88 419 CYS A O 1
ATOM 3268 N N . PRO A 1 420 ? 18.892 2.436 -1.856 1.00 80.94 420 PRO A N 1
ATOM 3269 C CA . PRO A 1 420 ? 19.744 1.709 -0.915 1.00 80.94 420 PRO A CA 1
ATOM 3270 C C . PRO A 1 420 ? 19.027 0.545 -0.211 1.00 80.94 420 PRO A C 1
ATOM 3272 O O . PRO A 1 420 ? 19.675 -0.247 0.478 1.00 80.94 420 PRO A O 1
ATOM 3275 N N . ASP A 1 421 ? 17.699 0.452 -0.324 1.00 77.50 421 ASP A N 1
ATOM 3276 C CA . ASP A 1 421 ? 16.924 -0.634 0.272 1.00 77.50 421 ASP A CA 1
ATOM 3277 C C . ASP A 1 421 ? 17.017 -1.893 -0.595 1.00 77.50 421 ASP A C 1
ATOM 3279 O O . ASP A 1 421 ? 16.554 -1.918 -1.730 1.00 77.50 421 ASP A O 1
ATOM 3283 N N . ALA A 1 422 ? 17.558 -2.973 -0.032 1.00 76.50 422 ALA A N 1
ATOM 3284 C CA . ALA A 1 422 ? 17.662 -4.263 -0.709 1.00 76.50 422 ALA A CA 1
ATOM 3285 C C . ALA A 1 422 ? 16.299 -4.876 -1.095 1.00 76.50 422 ALA A C 1
ATOM 3287 O O . ALA A 1 422 ? 16.261 -5.737 -1.969 1.00 76.50 422 ALA A O 1
ATOM 3288 N N . LYS A 1 423 ? 15.191 -4.466 -0.454 1.00 77.25 423 LYS A N 1
ATOM 3289 C CA . LYS A 1 423 ? 13.829 -4.889 -0.829 1.00 77.25 423 LYS A CA 1
ATOM 3290 C C . LYS A 1 423 ? 13.299 -4.160 -2.059 1.00 77.25 423 LYS A C 1
ATOM 3292 O O . LYS A 1 423 ? 12.505 -4.729 -2.802 1.00 77.25 423 LYS A O 1
ATOM 3297 N N . PHE A 1 424 ? 13.748 -2.927 -2.266 1.00 83.44 424 PHE A N 1
ATOM 3298 C CA . PHE A 1 424 ? 13.355 -2.080 -3.384 1.00 83.44 424 PHE A CA 1
ATOM 3299 C C . PHE A 1 424 ? 14.605 -1.574 -4.111 1.00 83.44 424 PHE A C 1
ATOM 3301 O O . PHE A 1 424 ? 14.820 -0.367 -4.172 1.00 83.44 424 PHE A O 1
ATOM 3308 N N . PRO A 1 425 ? 15.483 -2.466 -4.602 1.00 85.19 425 PRO A N 1
ATOM 3309 C CA . PRO A 1 425 ? 16.812 -2.066 -5.048 1.00 85.19 425 PRO A CA 1
ATOM 3310 C C . PRO A 1 425 ? 16.786 -1.356 -6.406 1.00 85.19 425 PRO A C 1
ATOM 3312 O O . PRO A 1 425 ? 17.799 -0.807 -6.827 1.00 85.19 425 PRO A O 1
ATOM 3315 N N . ILE A 1 426 ? 15.642 -1.355 -7.093 1.00 86.06 426 ILE A N 1
ATOM 3316 C CA . ILE A 1 426 ? 15.515 -0.899 -8.472 1.00 86.06 426 ILE A CA 1
ATOM 3317 C C . ILE A 1 426 ? 15.045 0.546 -8.490 1.00 86.06 426 ILE A C 1
ATOM 3319 O O . ILE A 1 426 ? 13.917 0.841 -8.094 1.00 86.06 426 ILE A O 1
ATOM 3323 N N . LEU A 1 427 ? 15.892 1.436 -9.000 1.00 89.00 427 LEU A N 1
ATOM 3324 C CA . LEU A 1 427 ? 15.513 2.819 -9.259 1.00 89.00 427 LEU A CA 1
ATOM 3325 C C . LEU A 1 427 ? 14.713 2.898 -10.558 1.00 89.00 427 LEU A C 1
ATOM 3327 O O . LEU A 1 427 ? 15.269 2.619 -11.619 1.00 89.00 427 LEU A O 1
ATOM 3331 N N . ARG A 1 428 ? 13.443 3.305 -10.453 1.00 88.75 428 ARG A N 1
ATOM 3332 C CA . ARG A 1 428 ? 12.522 3.579 -11.562 1.00 88.75 428 ARG A CA 1
ATOM 3333 C C . ARG A 1 428 ? 12.208 5.069 -11.642 1.00 88.75 428 ARG A C 1
ATOM 3335 O O . ARG A 1 428 ? 12.191 5.768 -10.631 1.00 88.75 428 ARG A O 1
ATOM 3342 N N . PHE A 1 429 ? 11.924 5.544 -12.852 1.00 89.69 429 PHE A N 1
ATOM 3343 C CA . PHE A 1 429 ? 11.351 6.867 -13.079 1.00 89.69 429 PHE A CA 1
ATOM 3344 C C . PHE A 1 429 ? 9.985 6.781 -13.768 1.00 89.69 429 PHE A C 1
ATOM 3346 O O . PHE A 1 429 ? 9.709 5.838 -14.514 1.00 89.69 429 PHE A O 1
ATOM 3353 N N . ARG A 1 430 ? 9.154 7.798 -13.545 1.00 88.19 430 ARG A N 1
ATOM 3354 C CA . ARG A 1 430 ? 7.913 8.060 -14.285 1.00 88.19 430 ARG A CA 1
ATOM 3355 C C . ARG A 1 430 ? 7.626 9.558 -14.318 1.00 88.19 430 ARG A C 1
ATOM 3357 O O . ARG A 1 430 ? 8.231 10.318 -13.570 1.00 88.19 430 ARG A O 1
ATOM 3364 N N . TYR A 1 431 ? 6.665 9.971 -15.138 1.00 88.94 431 TYR A N 1
ATOM 3365 C CA . TYR A 1 431 ? 6.131 11.332 -15.106 1.00 88.94 431 TYR A CA 1
ATOM 3366 C C . TYR A 1 431 ? 4.722 11.332 -14.509 1.00 88.94 431 TYR A C 1
ATOM 3368 O O . TYR A 1 431 ? 3.893 10.484 -14.854 1.00 88.94 431 TYR A O 1
ATOM 3376 N N . ASP A 1 432 ? 4.454 12.255 -13.589 1.00 86.00 432 ASP A N 1
ATOM 3377 C CA . ASP A 1 432 ? 3.102 12.479 -13.073 1.00 86.00 432 ASP A CA 1
ATOM 3378 C C . ASP A 1 432 ? 2.221 13.253 -14.075 1.00 86.00 432 ASP A C 1
ATOM 3380 O O . ASP A 1 432 ? 2.624 13.534 -15.210 1.00 86.00 432 ASP A O 1
ATOM 3384 N N . GLU A 1 433 ? 0.987 13.563 -13.676 1.00 89.12 433 GLU A N 1
ATOM 3385 C CA . GLU A 1 433 ? 0.017 14.276 -14.518 1.00 89.12 433 GLU A CA 1
ATOM 3386 C C . GLU A 1 433 ? 0.495 15.683 -14.920 1.00 89.12 433 GLU A C 1
ATOM 3388 O O . GLU A 1 433 ? 0.166 16.168 -16.005 1.00 89.12 433 GLU A O 1
ATOM 3393 N N . GLU A 1 434 ? 1.349 16.302 -14.103 1.00 88.75 434 GLU A N 1
ATOM 3394 C CA . GLU A 1 434 ? 1.930 17.625 -14.338 1.00 88.75 434 GLU A CA 1
ATOM 3395 C C . GLU A 1 434 ? 3.215 17.567 -15.190 1.00 88.75 434 GLU A C 1
ATOM 3397 O O . GLU A 1 434 ? 3.798 18.602 -15.515 1.00 88.75 434 GLU A O 1
ATOM 3402 N N . ASN A 1 435 ? 3.630 16.378 -15.648 1.00 84.50 435 ASN A N 1
ATOM 3403 C CA . ASN A 1 435 ? 4.917 16.107 -16.310 1.00 84.50 435 ASN A CA 1
ATOM 3404 C C . ASN A 1 435 ? 6.138 16.317 -15.414 1.00 84.50 435 ASN A C 1
ATOM 3406 O O . ASN A 1 435 ? 7.245 16.542 -15.916 1.00 84.50 435 ASN A O 1
ATOM 3410 N N . LYS A 1 436 ? 5.972 16.223 -14.100 1.00 89.00 436 LYS A N 1
ATOM 3411 C CA . LYS A 1 436 ? 7.100 16.227 -13.182 1.00 89.00 436 LYS A CA 1
ATOM 3412 C C . LYS A 1 436 ? 7.711 14.831 -13.124 1.00 89.00 436 LYS A C 1
ATOM 3414 O O . LYS A 1 436 ? 7.001 13.827 -13.068 1.00 89.00 436 LYS A O 1
ATOM 3419 N N . ASN A 1 437 ? 9.040 14.777 -13.167 1.00 89.88 437 ASN A N 1
ATOM 3420 C CA . ASN A 1 437 ? 9.784 13.536 -12.992 1.00 89.88 437 ASN A CA 1
ATOM 3421 C C . ASN A 1 437 ? 9.600 13.026 -11.555 1.00 89.88 437 ASN A C 1
ATOM 3423 O O . ASN A 1 437 ? 9.744 13.782 -10.595 1.00 89.88 437 ASN A O 1
ATOM 3427 N N . VAL A 1 438 ? 9.277 11.747 -11.418 1.00 89.81 438 VAL A N 1
ATOM 3428 C CA . VAL A 1 438 ? 9.122 11.055 -10.141 1.00 89.81 438 VAL A CA 1
ATOM 3429 C C . VAL A 1 438 ? 10.064 9.865 -10.139 1.00 89.81 438 VAL A C 1
ATOM 3431 O O . VAL A 1 438 ? 9.958 8.983 -10.990 1.00 89.81 438 VAL A O 1
ATOM 3434 N N . CYS A 1 439 ? 10.968 9.853 -9.166 1.00 91.19 439 CYS A N 1
ATOM 3435 C CA . CYS A 1 439 ? 11.955 8.806 -8.949 1.00 91.19 439 CYS A CA 1
ATOM 3436 C C . CYS A 1 439 ? 11.535 7.949 -7.762 1.00 91.19 439 CYS A C 1
ATOM 3438 O O . CYS A 1 439 ? 11.292 8.470 -6.675 1.00 91.19 439 CYS A O 1
ATOM 3440 N N . GLU A 1 440 ? 11.428 6.642 -7.967 1.00 88.62 440 GLU A N 1
ATOM 3441 C CA . GLU A 1 440 ? 10.895 5.715 -6.974 1.00 88.62 440 GLU A CA 1
ATOM 3442 C C . GLU A 1 440 ? 11.690 4.411 -6.948 1.00 88.62 440 GLU A C 1
ATOM 3444 O O . GLU A 1 440 ? 12.236 3.965 -7.957 1.00 88.62 440 GLU A O 1
ATOM 3449 N N . CYS A 1 441 ? 11.755 3.806 -5.767 1.00 88.75 441 CYS A N 1
ATOM 3450 C CA . CYS A 1 441 ? 12.420 2.532 -5.553 1.00 88.75 441 CYS A CA 1
ATOM 3451 C C . CYS A 1 441 ? 11.387 1.415 -5.579 1.00 88.75 441 CYS A C 1
ATOM 3453 O O . CYS A 1 441 ? 10.425 1.445 -4.810 1.00 88.75 441 CYS A O 1
ATOM 3455 N N . ILE A 1 442 ? 11.582 0.432 -6.456 1.00 86.06 442 ILE A N 1
ATOM 3456 C CA . ILE A 1 442 ? 10.638 -0.670 -6.649 1.00 86.06 442 ILE A CA 1
ATOM 3457 C C . ILE A 1 442 ? 11.275 -2.024 -6.367 1.00 86.06 442 ILE A C 1
ATOM 3459 O O . ILE A 1 442 ? 12.493 -2.207 -6.441 1.00 86.06 442 ILE A O 1
ATOM 3463 N N . ALA A 1 443 ? 10.417 -2.982 -6.031 1.00 83.50 443 ALA A N 1
ATOM 3464 C CA . ALA A 1 443 ? 10.822 -4.358 -5.832 1.00 83.50 443 ALA A CA 1
ATOM 3465 C C . ALA A 1 443 ? 11.157 -5.008 -7.186 1.00 83.50 443 ALA A C 1
ATOM 3467 O O . ALA A 1 443 ? 10.600 -4.607 -8.219 1.00 83.50 443 ALA A O 1
ATOM 3468 N N . PRO A 1 444 ? 12.024 -6.034 -7.197 1.00 82.88 444 PRO A N 1
ATOM 3469 C CA . PRO A 1 444 ? 12.233 -6.858 -8.377 1.00 82.88 444 PRO A CA 1
ATOM 3470 C C . PRO A 1 444 ? 10.920 -7.451 -8.881 1.00 82.88 444 PRO A C 1
ATOM 3472 O O . PRO A 1 444 ? 10.011 -7.747 -8.111 1.00 82.88 444 PRO A O 1
ATOM 3475 N N . MET A 1 445 ? 10.814 -7.618 -10.192 1.00 85.38 445 MET A N 1
ATOM 3476 C CA . MET A 1 445 ? 9.709 -8.343 -10.804 1.00 85.38 445 MET A CA 1
ATOM 3477 C C . MET A 1 445 ? 9.787 -9.835 -10.461 1.00 85.38 445 MET A C 1
ATOM 3479 O O . MET A 1 445 ? 10.881 -10.397 -10.382 1.00 85.38 445 MET A O 1
ATOM 3483 N N . HIS A 1 446 ? 8.635 -10.491 -10.300 1.00 80.25 446 HIS A N 1
ATOM 3484 C CA . HIS A 1 446 ? 8.569 -11.920 -9.990 1.00 80.25 446 HIS A CA 1
ATOM 3485 C C . HIS A 1 446 ? 7.668 -12.616 -11.010 1.00 80.25 446 HIS A C 1
ATOM 3487 O O . HIS A 1 446 ? 6.591 -12.094 -11.305 1.00 80.25 446 HIS A O 1
ATOM 3493 N N . PRO A 1 447 ? 8.055 -13.797 -11.526 1.00 77.31 447 PRO A N 1
ATOM 3494 C CA . PRO A 1 447 ? 7.141 -14.581 -12.334 1.00 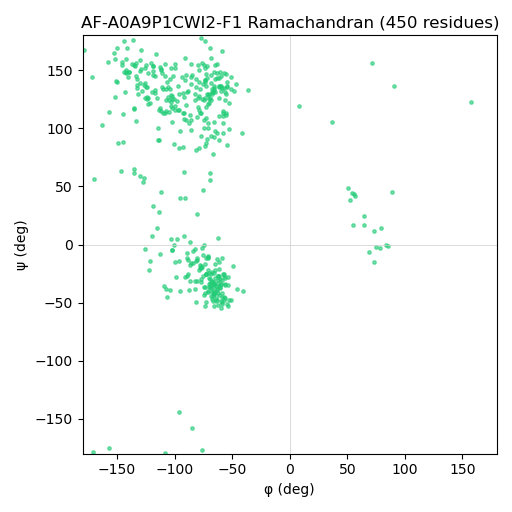77.31 447 PRO A CA 1
ATOM 3495 C C . PRO A 1 447 ? 5.900 -14.928 -11.496 1.00 77.31 447 PRO A C 1
ATOM 3497 O O . PRO A 1 447 ? 6.026 -15.167 -10.289 1.00 77.31 447 PRO A O 1
ATOM 3500 N N . PRO A 1 448 ? 4.709 -14.978 -12.106 1.00 71.25 448 PRO A N 1
ATOM 3501 C CA . PRO A 1 448 ? 3.510 -15.444 -11.422 1.00 71.25 448 PRO A CA 1
ATOM 3502 C C . PRO A 1 448 ? 3.722 -16.827 -10.837 1.00 71.25 448 PRO A C 1
ATOM 3504 O O . PRO A 1 448 ? 4.388 -17.666 -11.445 1.00 71.25 448 PRO A O 1
ATOM 3507 N N . ARG A 1 449 ? 3.196 -17.030 -9.629 1.00 65.94 449 ARG A N 1
ATOM 3508 C CA . ARG A 1 449 ? 3.211 -18.345 -8.995 1.00 65.94 449 ARG A CA 1
ATOM 3509 C C . ARG A 1 449 ? 2.295 -19.246 -9.812 1.00 65.94 449 ARG A C 1
ATOM 3511 O O . ARG A 1 449 ? 1.196 -18.823 -10.155 1.00 65.94 449 ARG A O 1
ATOM 3518 N N . ASP A 1 450 ? 2.758 -20.452 -10.117 1.00 51.78 450 ASP A N 1
ATOM 3519 C CA . ASP A 1 450 ? 1.880 -21.485 -10.650 1.00 51.78 450 ASP A CA 1
ATOM 3520 C C . ASP A 1 450 ? 0.817 -21.751 -9.574 1.00 51.78 450 ASP A C 1
ATOM 3522 O O . ASP A 1 450 ? 1.143 -22.212 -8.478 1.00 51.78 450 ASP A O 1
ATOM 3526 N N . GLU A 1 451 ? -0.429 -21.363 -9.840 1.00 37.91 451 GLU A N 1
ATOM 3527 C CA . GLU A 1 451 ? -1.568 -21.786 -9.031 1.00 37.91 451 GLU A CA 1
ATOM 3528 C C . GLU A 1 451 ? -1.704 -23.303 -9.222 1.00 37.91 451 GLU A C 1
ATOM 3530 O O . GLU A 1 451 ? -2.075 -23.773 -10.299 1.00 37.91 451 GLU A O 1
ATOM 3535 N N . LEU A 1 452 ? -1.295 -24.061 -8.201 1.00 31.95 452 LEU A N 1
ATOM 3536 C CA . LEU A 1 452 ? -1.430 -25.516 -8.110 1.00 31.95 452 LEU A CA 1
ATOM 3537 C C . LEU A 1 452 ? -2.586 -25.886 -7.188 1.00 31.95 452 LEU A C 1
ATOM 3539 O O . LEU A 1 452 ? -2.633 -25.322 -6.068 1.00 31.95 452 LEU A O 1
#

Organism: NCBI:txid2562237

Foldseek 3Di:
DAFPALPCVQGPPDPPPPPPDPPPPPDDFAFWPFKKWKKWFWDDDPDDPDDDPVNRVVRIDTDDMDGGPVSVVVPVSQADAQLCCLPPQRFRCPPVNDPPGTGTFKIKMFTPPADPDCPGQQNLQWWKFKFWAASVCDSRLRRRLVVLLVCCLRNVVQPPNFFGMKMWGFQQPDDPPVDGGTIMIMTTGGHPPPDDPVVSVVRVVSSQVRSQQSSQARPVVRDGHDRGHGPDIDGNDPVVVVVVVCVPPDDDDDDDDDDDDDDDDDDDDDDDDDDDDDPPDPDDPPLPFQEEEEAPVLLVLVAADADQPLQQHAWAADPVVSDIDGHGDCQCCPPNHHDDFPCPDLQFNEKDWAAAPVQHIDIGGGNHYYRYYSCCRRPQAHPDQDDPQQHYWYADPVVSDIDGHGACQCQQPNHHDADPDPQQRYWYWHAHPVRHIDIDGHGHRDHDDPPD

Sequence (452 aa):
MVFLSFNSAVTAPDEVAELHGDEDSLMDDLPLKCSWVVWQQRAAPKSTSGTSSSHYEESTKQIASISSVEEFWQTWERLPQPSDLLTRRMAEKNLDGSEDCHYVDALMIFREGVLPQWEDAANSEGGHFQFHFKTSTGAAQLDEYWNNVVLGTLGNTLEPDMITGLRLVDKITGPKGGVPSTLRIEASWCGLAVLKIRRRTGAVAALQRNIESCLATRTLEGRLGHVPKVGGLHLLDGESQKVDRRRFLGEGRAEEPQDDAAPMALPLDRDTSENTLDPTEVLGFAALLEVSGNSVYISKLCKGRTCNDATFPILDYDPAQKKCVCLRHPCWDDNGVQHKCPGDVPEDKYLSFYHDSQGKLNCGCSKEPNYKSVYLSKDLCKDSHCTPEHPILDYDEEKQTCICRTHPCWDDNGLTHSCPDAKFPILRFRYDEENKNVCECIAPMHPPRDEL

pLDDT: mean 73.87, std 21.97, range [23.59, 97.31]

Nearest PDB structures (foldseek):
  5m84-assembly2_B  TM=8.752E-01  e=8.969E-13  Mus musculus
  5m7x-assembly4_D  TM=8.650E-01  e=2.070E-12  Mus musculus
  5m81-assembly4_D  TM=7.920E-01  e=1.730E-12  Mus musculus
  4dt6-assembly1_A  TM=7.692E-01  e=1.363E-12  Homo sapiens
  5zk7-assembly1_A  TM=7.628E-01  e=7.705E-12  Homo sapiens